Protein AF-0000000066208972 (afdb_homodimer)

Radius of gyration: 28.88 Å; Cα contacts (8 Å, |Δi|>4): 1523; chains: 2; bounding box: 68×95×78 Å

Structure (mmCIF, N/CA/C/O backbone):
data_AF-0000000066208972-model_v1
#
loop_
_entity.id
_entity.type
_entity.pdbx_description
1 polymer 'Schlafen family member 2'
#
loop_
_atom_site.group_PDB
_atom_site.id
_atom_site.type_symbol
_atom_site.label_atom_id
_atom_site.label_alt_id
_atom_site.label_comp_id
_atom_site.label_asym_id
_atom_site.label_entity_id
_atom_site.label_seq_id
_atom_site.pdbx_PDB_ins_code
_atom_site.Cartn_x
_atom_site.Cartn_y
_atom_site.Cartn_z
_atom_site.occupancy
_atom_site.B_iso_or_equiv
_atom_site.auth_seq_id
_atom_site.auth_comp_id
_atom_site.auth_asym_id
_atom_site.auth_atom_id
_atom_site.pdbx_PDB_model_num
ATOM 1 N N . MET A 1 1 ? 29.078 48.062 -12.102 1 26.53 1 MET A N 1
ATOM 2 C CA . MET A 1 1 ? 29.312 47.375 -10.836 1 26.53 1 MET A CA 1
ATOM 3 C C . MET A 1 1 ? 28.453 46.125 -10.727 1 26.53 1 MET A C 1
ATOM 5 O O . MET A 1 1 ? 28.406 45.469 -9.672 1 26.53 1 MET A O 1
ATOM 9 N N . GLY A 1 2 ? 27.453 45.969 -11.656 1 31.78 2 GLY A N 1
ATOM 10 C CA . GLY A 1 2 ? 26.391 44.969 -11.734 1 31.78 2 GLY A CA 1
ATOM 11 C C . GLY A 1 2 ? 26.891 43.594 -12.07 1 31.78 2 GLY A C 1
ATOM 12 O O . GLY A 1 2 ? 26.109 42.625 -12.125 1 31.78 2 GLY A O 1
ATOM 13 N N . THR A 1 3 ? 28.047 43.375 -12.68 1 39.03 3 THR A N 1
ATOM 14 C CA . THR A 1 3 ? 28.516 42.125 -13.266 1 39.03 3 THR A CA 1
ATOM 15 C C . THR A 1 3 ? 29.031 41.188 -12.188 1 39.03 3 THR A C 1
ATOM 17 O O . THR A 1 3 ? 29.297 40 -12.461 1 39.03 3 THR A O 1
ATOM 20 N N . ARG A 1 4 ? 29.5 41.688 -11.078 1 37.22 4 ARG A N 1
ATOM 21 C CA . ARG A 1 4 ? 30.188 40.812 -10.125 1 37.22 4 ARG A CA 1
ATOM 22 C C . ARG A 1 4 ? 29.188 39.938 -9.375 1 37.22 4 ARG A C 1
ATOM 24 O O . ARG A 1 4 ? 29.578 38.906 -8.812 1 37.22 4 ARG A O 1
ATOM 31 N N . LEU A 1 5 ? 27.922 40.438 -9.078 1 36.66 5 LEU A N 1
ATOM 32 C CA . LEU A 1 5 ? 26.984 39.656 -8.266 1 36.66 5 LEU A CA 1
ATOM 33 C C . LEU A 1 5 ? 26.531 38.406 -9.008 1 36.66 5 LEU A C 1
ATOM 35 O O . LEU A 1 5 ? 26.141 37.438 -8.391 1 36.66 5 LEU A O 1
ATOM 39 N N . GLU A 1 6 ? 26.594 38.375 -10.352 1 37.5 6 GLU A N 1
ATOM 40 C CA . GLU A 1 6 ? 26.141 37.188 -11.062 1 37.5 6 GLU A CA 1
ATOM 41 C C . GLU A 1 6 ? 27.141 36.031 -10.898 1 37.5 6 GLU A C 1
ATOM 43 O O . GLU A 1 6 ? 26.75 34.875 -10.953 1 37.5 6 GLU A O 1
ATOM 48 N N . ALA A 1 7 ? 28.375 36.344 -10.742 1 41.72 7 ALA A N 1
ATOM 49 C CA . ALA A 1 7 ? 29.391 35.312 -10.711 1 41.72 7 ALA A CA 1
ATOM 50 C C . ALA A 1 7 ? 29.359 34.531 -9.391 1 41.72 7 ALA A C 1
ATOM 52 O O . ALA A 1 7 ? 29.531 33.312 -9.367 1 41.72 7 ALA A O 1
ATOM 53 N N . THR A 1 8 ? 29.094 35.25 -8.266 1 39.62 8 THR A N 1
ATOM 54 C CA . THR A 1 8 ? 29.125 34.562 -6.977 1 39.62 8 THR A CA 1
ATOM 55 C C . THR A 1 8 ? 27.922 33.625 -6.824 1 39.62 8 THR A C 1
ATOM 57 O O . THR A 1 8 ? 28.016 32.594 -6.176 1 39.62 8 THR A O 1
ATOM 60 N N . GLU A 1 9 ? 26.734 34.031 -7.316 1 35.19 9 GLU A N 1
ATOM 61 C CA . GLU A 1 9 ? 25.578 33.156 -7.227 1 35.19 9 GLU A CA 1
ATOM 62 C C . GLU A 1 9 ? 25.766 31.906 -8.094 1 35.19 9 GLU A C 1
ATOM 64 O O . GLU A 1 9 ? 25.344 30.812 -7.711 1 35.19 9 GLU A O 1
ATOM 69 N N . GLN A 1 10 ? 26.484 32.031 -9.195 1 40.66 10 GLN A N 1
ATOM 70 C CA . GLN A 1 10 ? 26.781 30.859 -10.016 1 40.66 10 GLN A CA 1
ATOM 71 C C . GLN A 1 10 ? 27.781 29.953 -9.312 1 40.66 10 GLN A C 1
ATOM 73 O O . GLN A 1 10 ? 27.672 28.719 -9.406 1 40.66 10 GLN A O 1
ATOM 78 N N . SER A 1 11 ? 28.688 30.578 -8.625 1 41.59 11 SER A N 1
ATOM 79 C CA . SER A 1 11 ? 29.688 29.75 -7.938 1 41.59 11 SER A CA 1
ATOM 80 C C . SER A 1 11 ? 29.062 29.016 -6.754 1 41.59 11 SER A C 1
ATOM 82 O O . SER A 1 11 ? 29.359 27.844 -6.516 1 41.59 11 SER A O 1
ATOM 84 N N . ASN A 1 12 ? 28.141 29.688 -5.938 1 36.84 12 ASN A N 1
ATOM 85 C CA . ASN A 1 12 ? 27.484 29 -4.828 1 36.84 12 ASN A CA 1
ATOM 86 C C . ASN A 1 12 ? 26.516 27.938 -5.328 1 36.84 12 ASN A C 1
ATOM 88 O O . ASN A 1 12 ? 26.297 26.922 -4.66 1 36.84 12 ASN A O 1
ATOM 92 N N . HIS A 1 13 ? 25.828 28.141 -6.43 1 40.25 13 HIS A N 1
ATOM 93 C CA . HIS A 1 13 ? 25 27.094 -7.016 1 40.25 13 HIS A CA 1
ATOM 94 C C . HIS A 1 13 ? 25.859 25.938 -7.539 1 40.25 13 HIS A C 1
ATOM 96 O O . HIS A 1 13 ? 25.438 24.781 -7.508 1 40.25 13 HIS A O 1
ATOM 102 N N . ARG A 1 14 ? 27.062 26.266 -8.016 1 39.69 14 ARG A N 1
ATOM 103 C CA . ARG A 1 14 ? 27.984 25.234 -8.477 1 39.69 14 ARG A CA 1
ATOM 104 C C . ARG A 1 14 ? 28.594 24.484 -7.301 1 39.69 14 ARG A C 1
ATOM 106 O O . ARG A 1 14 ? 28.734 23.266 -7.34 1 39.69 14 ARG A O 1
ATOM 113 N N . THR A 1 15 ? 29.016 25.094 -6.242 1 41.56 15 THR A N 1
ATOM 114 C CA . THR A 1 15 ? 29.594 24.422 -5.078 1 41.56 15 THR A CA 1
ATOM 115 C C . THR A 1 15 ? 28.547 23.578 -4.363 1 41.56 15 THR A C 1
ATOM 117 O O . THR A 1 15 ? 28.812 22.453 -3.945 1 41.56 15 THR A O 1
ATOM 120 N N . GLN A 1 16 ? 27.297 24.047 -4.195 1 37.78 16 GLN A N 1
ATOM 121 C CA . GLN A 1 16 ? 26.234 23.266 -3.596 1 37.78 16 GLN A CA 1
ATOM 122 C C . GLN A 1 16 ? 25.844 22.094 -4.5 1 37.78 16 GLN A C 1
ATOM 124 O O . GLN A 1 16 ? 25.516 21.016 -4.016 1 37.78 16 GLN A O 1
ATOM 129 N N . ARG A 1 17 ? 25.969 22.359 -5.754 1 38.44 17 ARG A N 1
ATOM 130 C CA . ARG A 1 17 ? 25.812 21.266 -6.711 1 38.44 17 ARG A CA 1
ATOM 131 C C . ARG A 1 17 ? 26.922 20.234 -6.562 1 38.44 17 ARG A C 1
ATOM 133 O O . ARG A 1 17 ? 26.672 19.031 -6.609 1 38.44 17 ARG A O 1
ATOM 140 N N . ASN A 1 18 ? 28.156 20.625 -6.543 1 40.75 18 ASN A N 1
ATOM 141 C CA . ASN A 1 18 ? 29.297 19.734 -6.348 1 40.75 18 ASN A CA 1
ATOM 142 C C . ASN A 1 18 ? 29.188 18.984 -5.023 1 40.75 18 ASN A C 1
ATOM 144 O O . ASN A 1 18 ? 29.516 17.797 -4.949 1 40.75 18 ASN A O 1
ATOM 148 N N . ASP A 1 19 ? 28.703 19.594 -3.996 1 40.38 19 ASP A N 1
ATOM 149 C CA . ASP A 1 19 ? 28.562 18.938 -2.699 1 40.38 19 ASP A CA 1
ATOM 150 C C . ASP A 1 19 ? 27.406 17.953 -2.705 1 40.38 19 ASP A C 1
ATOM 152 O O . ASP A 1 19 ? 27.484 16.891 -2.102 1 40.38 19 ASP A O 1
ATOM 156 N N . ILE A 1 20 ? 26.328 18.266 -3.365 1 38.22 20 ILE A N 1
ATOM 157 C CA . ILE A 1 20 ? 25.203 17.344 -3.527 1 38.22 20 ILE A CA 1
ATOM 158 C C . ILE A 1 20 ? 25.609 16.203 -4.445 1 38.22 20 ILE A C 1
ATOM 160 O O . ILE A 1 20 ? 25.281 15.039 -4.176 1 38.22 20 ILE A O 1
ATOM 164 N N . GLN A 1 21 ? 26.359 16.5 -5.523 1 38.16 21 GLN A N 1
ATOM 165 C CA . GLN A 1 21 ? 26.875 15.43 -6.367 1 38.16 21 GLN A CA 1
ATOM 166 C C . GLN A 1 21 ? 27.812 14.516 -5.578 1 38.16 21 GLN A C 1
ATOM 168 O O . GLN A 1 21 ? 27.781 13.297 -5.758 1 38.16 21 GLN A O 1
ATOM 173 N N . LEU A 1 22 ? 28.641 15.055 -4.84 1 40.97 22 LEU A N 1
ATOM 174 C CA . LEU A 1 22 ? 29.547 14.281 -3.994 1 40.97 22 LEU A CA 1
ATOM 175 C C . LEU A 1 22 ? 28.766 13.523 -2.924 1 40.97 22 LEU A C 1
ATOM 177 O O . LEU A 1 22 ? 29.078 12.359 -2.633 1 40.97 22 LEU A O 1
ATOM 181 N N . GLU A 1 23 ? 27.719 14.07 -2.395 1 41.75 23 GLU A N 1
ATOM 182 C CA . GLU A 1 23 ? 26.906 13.398 -1.384 1 41.75 23 GLU A CA 1
ATOM 183 C C . GLU A 1 23 ? 26.047 12.297 -2.004 1 41.75 23 GLU A C 1
ATOM 185 O O . GLU A 1 23 ? 25.859 11.242 -1.401 1 41.75 23 GLU A O 1
ATOM 190 N N . ASN A 1 24 ? 25.562 12.547 -3.145 1 41.66 24 ASN A N 1
ATOM 191 C CA . ASN A 1 24 ? 24.797 11.539 -3.873 1 41.66 24 ASN A CA 1
ATOM 192 C C . ASN A 1 24 ? 25.672 10.359 -4.293 1 41.66 24 ASN A C 1
ATOM 194 O O . ASN A 1 24 ? 25.25 9.211 -4.23 1 41.66 24 ASN A O 1
ATOM 198 N N . ALA A 1 25 ? 26.797 10.703 -4.98 1 42.03 25 ALA A N 1
ATOM 199 C CA . ALA A 1 25 ? 27.781 9.672 -5.262 1 42.03 25 ALA A CA 1
ATOM 200 C C . ALA A 1 25 ? 28.234 8.969 -3.98 1 42.03 25 ALA A C 1
ATOM 202 O O . ALA A 1 25 ? 28.484 7.766 -3.98 1 42.03 25 ALA A O 1
ATOM 203 N N . LYS A 1 26 ? 28.312 9.625 -2.955 1 44.72 26 LYS A N 1
ATOM 204 C CA . LYS A 1 26 ? 28.641 9.094 -1.636 1 44.72 26 LYS A CA 1
ATOM 205 C C . LYS A 1 26 ? 27.531 8.195 -1.109 1 44.72 26 LYS A C 1
ATOM 207 O O . LYS A 1 26 ? 27.781 7.219 -0.408 1 44.72 26 LYS A O 1
ATOM 212 N N . ALA A 1 27 ? 26.375 8.469 -1.495 1 48.72 27 ALA A N 1
ATOM 213 C CA . ALA A 1 27 ? 25.266 7.641 -1.012 1 48.72 27 ALA A CA 1
ATOM 214 C C . ALA A 1 27 ? 25.297 6.262 -1.661 1 48.72 27 ALA A C 1
ATOM 216 O O . ALA A 1 27 ? 25.109 5.246 -0.986 1 48.72 27 ALA A O 1
ATOM 217 N N . ALA A 1 28 ? 25.438 6.188 -3.043 1 48.78 28 ALA A N 1
ATOM 218 C CA . ALA A 1 28 ? 25.562 4.875 -3.676 1 48.78 28 ALA A CA 1
ATOM 219 C C . ALA A 1 28 ? 26.859 4.188 -3.26 1 48.78 28 ALA A C 1
ATOM 221 O O . ALA A 1 28 ? 26.891 2.969 -3.076 1 48.78 28 ALA A O 1
ATOM 222 N N . GLY A 1 29 ? 27.938 4.938 -3.35 1 50.09 29 GLY A N 1
ATOM 223 C CA . GLY A 1 29 ? 29.203 4.391 -2.898 1 50.09 29 GLY A CA 1
ATOM 224 C C . GLY A 1 29 ? 29.156 3.854 -1.481 1 50.09 29 GLY A C 1
ATOM 225 O O . GLY A 1 29 ? 29.75 2.816 -1.185 1 50.09 29 GLY A O 1
ATOM 226 N N . LYS A 1 30 ? 28.328 4.539 -0.74 1 57.75 30 LYS A N 1
ATOM 227 C CA . LYS A 1 30 ? 28.188 4.102 0.646 1 57.75 30 LYS A CA 1
ATOM 228 C C . LYS A 1 30 ? 27.297 2.867 0.742 1 57.75 30 LYS A C 1
ATOM 230 O O . LYS A 1 30 ? 27.359 2.123 1.723 1 57.75 30 LYS A O 1
ATOM 235 N N . MET A 1 31 ? 26.641 2.668 -0.393 1 67.62 31 MET A N 1
ATOM 236 C CA . MET A 1 31 ? 25.703 1.553 -0.273 1 67.62 31 MET A CA 1
ATOM 237 C C . MET A 1 31 ? 26.344 0.256 -0.763 1 67.62 31 MET A C 1
ATOM 239 O O . MET A 1 31 ? 25.703 -0.795 -0.762 1 67.62 31 MET A O 1
ATOM 243 N N . GLY A 1 32 ? 27.609 0.337 -1.175 1 78.56 32 GLY A N 1
ATOM 244 C CA . GLY A 1 32 ? 28.328 -0.878 -1.54 1 78.56 32 GLY A CA 1
ATOM 245 C C . GLY A 1 32 ? 27.922 -1.415 -2.902 1 78.56 32 GLY A C 1
ATOM 246 O O . GLY A 1 32 ? 28 -2.621 -3.146 1 78.56 32 GLY A O 1
ATOM 247 N N . ILE A 1 33 ? 27.359 -0.53 -3.777 1 90.62 33 ILE A N 1
ATOM 248 C CA . ILE A 1 33 ? 26.984 -0.952 -5.121 1 90.62 33 ILE A CA 1
ATOM 249 C C . ILE A 1 33 ? 28.047 -0.485 -6.121 1 90.62 33 ILE A C 1
ATOM 251 O O . ILE A 1 33 ? 28.391 0.698 -6.16 1 90.62 33 ILE A O 1
ATOM 255 N N . SER A 1 34 ? 28.625 -1.38 -6.875 1 92.56 34 SER A N 1
ATOM 256 C CA . SER A 1 34 ? 29.609 -1.02 -7.887 1 92.56 34 SER A CA 1
ATOM 257 C C . SER A 1 34 ? 29.094 -1.313 -9.289 1 92.56 34 SER A C 1
ATOM 259 O O . SER A 1 34 ? 28.328 -2.264 -9.492 1 92.56 34 SER A O 1
ATOM 261 N N . VAL A 1 35 ? 29.5 -0.512 -10.227 1 93.19 35 VAL A N 1
ATOM 262 C CA . VAL A 1 35 ? 29.078 -0.638 -11.617 1 93.19 35 VAL A CA 1
ATOM 263 C C . VAL A 1 35 ? 30.125 -1.432 -12.406 1 93.19 35 VAL A C 1
ATOM 265 O O . VAL A 1 35 ? 31.328 -1.208 -12.25 1 93.19 35 VAL A O 1
ATOM 268 N N . ASP A 1 36 ? 29.734 -2.369 -13.094 1 91.56 36 ASP A N 1
ATOM 269 C CA . ASP A 1 36 ? 30.578 -3.186 -13.961 1 91.56 36 ASP A CA 1
ATOM 270 C C . ASP A 1 36 ? 30.172 -3.043 -15.422 1 91.56 36 ASP A C 1
ATOM 272 O O . ASP A 1 36 ? 29.203 -3.66 -15.859 1 91.56 36 ASP A O 1
ATOM 276 N N . LEU A 1 37 ? 30.969 -2.375 -16.203 1 86.06 37 LEU A N 1
ATOM 277 C CA . LEU A 1 37 ? 30.656 -2.115 -17.609 1 86.06 37 LEU A CA 1
ATOM 278 C C . LEU A 1 37 ? 31.25 -3.197 -18.5 1 86.06 37 LEU A C 1
ATOM 280 O O . LEU A 1 37 ? 30.984 -3.227 -19.703 1 86.06 37 LEU A O 1
ATOM 284 N N . GLU A 1 38 ? 31.953 -4.113 -17.984 1 84.44 38 GLU A N 1
ATOM 285 C CA . GLU A 1 38 ? 32.562 -5.195 -18.75 1 84.44 38 GLU A CA 1
ATOM 286 C C . GLU A 1 38 ? 32.031 -6.555 -18.297 1 84.44 38 GLU A C 1
ATOM 288 O O . GLU A 1 38 ? 32.688 -7.582 -18.516 1 84.44 38 GLU A O 1
ATOM 293 N N . ALA A 1 39 ? 30.953 -6.402 -17.703 1 86 39 ALA A N 1
ATOM 294 C CA . ALA A 1 39 ? 30.359 -7.645 -17.219 1 86 39 ALA A CA 1
ATOM 295 C C . ALA A 1 39 ? 30.031 -8.586 -18.375 1 86 39 ALA A C 1
ATOM 297 O O . ALA A 1 39 ? 29.578 -8.141 -19.438 1 86 39 ALA A O 1
ATOM 298 N N . LYS A 1 40 ? 30.188 -9.844 -18.188 1 86.62 40 LYS A N 1
ATOM 299 C CA . LYS A 1 40 ? 29.906 -10.859 -19.203 1 86.62 40 LYS A CA 1
ATOM 300 C C . LYS A 1 40 ? 28.406 -11.203 -19.219 1 86.62 40 LYS A C 1
ATOM 302 O O . LYS A 1 40 ? 27.891 -11.703 -20.219 1 86.62 40 LYS A O 1
ATOM 307 N N . TYR A 1 41 ? 27.828 -10.93 -18.172 1 86.19 41 TYR A N 1
ATOM 308 C CA . TYR A 1 41 ? 26.453 -11.383 -18.016 1 86.19 41 TYR A CA 1
ATOM 309 C C . TYR A 1 41 ? 25.469 -10.289 -18.438 1 86.19 41 TYR A C 1
ATOM 311 O O . TYR A 1 41 ? 24.266 -10.531 -18.5 1 86.19 41 TYR A O 1
ATOM 319 N N . ALA A 1 42 ? 25.922 -9.047 -18.641 1 90.88 42 ALA A N 1
ATOM 320 C CA . ALA A 1 42 ? 25.047 -7.965 -19.078 1 90.88 42 ALA A CA 1
ATOM 321 C C . ALA A 1 42 ? 25.844 -6.781 -19.609 1 90.88 42 ALA A C 1
ATOM 323 O O . ALA A 1 42 ? 27.031 -6.625 -19.281 1 90.88 42 ALA A O 1
ATOM 324 N N . LYS A 1 43 ? 25.141 -5.988 -20.484 1 90.81 43 LYS A N 1
ATOM 325 C CA . LYS A 1 43 ? 25.781 -4.773 -20.969 1 90.81 43 LYS A CA 1
ATOM 326 C C . LYS A 1 43 ? 26.078 -3.809 -19.828 1 90.81 43 LYS A C 1
ATOM 328 O O . LYS A 1 43 ? 27.141 -3.18 -19.797 1 90.81 43 LYS A O 1
ATOM 333 N N . LEU A 1 44 ? 25.172 -3.717 -18.922 1 95.31 44 LEU A N 1
ATOM 334 C CA . LEU A 1 44 ? 25.312 -2.936 -17.703 1 95.31 44 LEU A CA 1
ATOM 335 C C . LEU A 1 44 ? 25.125 -3.812 -16.469 1 95.31 44 LEU A C 1
ATOM 337 O O . LEU A 1 44 ? 24.016 -4.293 -16.219 1 95.31 44 LEU A O 1
ATOM 341 N N . GLY A 1 45 ? 26.234 -3.963 -15.758 1 96.12 45 GLY A N 1
ATOM 342 C CA . GLY A 1 45 ? 26.188 -4.801 -14.57 1 96.12 45 GLY A CA 1
ATOM 343 C C . GLY A 1 45 ? 26.359 -4.023 -13.281 1 96.12 45 GLY A C 1
ATOM 344 O O . GLY A 1 45 ? 27.156 -3.082 -13.227 1 96.12 45 GLY A O 1
ATOM 345 N N . LEU A 1 46 ? 25.594 -4.395 -12.312 1 96.88 46 LEU A N 1
ATOM 346 C CA . LEU A 1 46 ? 25.797 -3.877 -10.961 1 96.88 46 LEU A CA 1
ATOM 347 C C . LEU A 1 46 ? 26.172 -5 -10 1 96.88 46 LEU A C 1
ATOM 349 O O . LEU A 1 46 ? 25.594 -6.082 -10.039 1 96.88 46 LEU A O 1
ATOM 353 N N . ASN A 1 47 ? 27.125 -4.742 -9.211 1 95.31 47 ASN A N 1
ATOM 354 C CA . ASN A 1 47 ? 27.562 -5.703 -8.211 1 95.31 47 ASN A CA 1
ATOM 355 C C . ASN A 1 47 ? 27.188 -5.254 -6.801 1 95.31 47 ASN A C 1
ATOM 357 O O . ASN A 1 47 ? 27.484 -4.129 -6.402 1 95.31 47 ASN A O 1
ATOM 361 N N . LEU A 1 48 ? 26.5 -6.148 -6.219 1 94.31 48 LEU A N 1
ATOM 362 C CA . LEU A 1 48 ? 26.172 -5.918 -4.812 1 94.31 48 LEU A CA 1
ATOM 363 C C . LEU A 1 48 ? 27.016 -6.816 -3.908 1 94.31 48 LEU A C 1
ATOM 365 O O . LEU A 1 48 ? 27.562 -7.82 -4.363 1 94.31 48 LEU A O 1
ATOM 369 N N . GLY A 1 49 ? 27.328 -6.473 -2.742 1 90.12 49 GLY A N 1
ATOM 370 C CA . GLY A 1 49 ? 28.016 -7.324 -1.791 1 90.12 49 GLY A CA 1
ATOM 371 C C . GLY A 1 49 ? 27.234 -8.57 -1.421 1 90.12 49 GLY A C 1
ATOM 372 O O . GLY A 1 49 ? 26.281 -8.938 -2.109 1 90.12 49 GLY A O 1
ATOM 373 N N . ALA A 1 50 ? 27.688 -9.242 -0.441 1 94.62 50 ALA A N 1
ATOM 374 C CA . ALA A 1 50 ? 27.047 -10.484 0.001 1 94.62 50 ALA A CA 1
ATOM 375 C C . ALA A 1 50 ? 25.719 -10.203 0.688 1 94.62 50 ALA A C 1
ATOM 377 O O . ALA A 1 50 ? 25.609 -9.297 1.521 1 94.62 50 ALA A O 1
ATOM 378 N N . ILE A 1 51 ? 24.719 -10.93 0.302 1 96.12 51 ILE A N 1
ATOM 379 C CA . ILE A 1 51 ? 23.375 -10.781 0.853 1 96.12 51 ILE A CA 1
ATOM 380 C C . ILE A 1 51 ? 22.828 -12.148 1.267 1 96.12 51 ILE A C 1
ATOM 382 O O . ILE A 1 51 ? 23.109 -13.156 0.616 1 96.12 51 ILE A O 1
ATOM 386 N N . THR A 1 52 ? 22.125 -12.156 2.324 1 97.25 52 THR A N 1
ATOM 387 C CA . THR A 1 52 ? 21.422 -13.367 2.758 1 97.25 52 THR A CA 1
ATOM 388 C C . THR A 1 52 ? 20.109 -13.523 2.006 1 97.25 52 THR A C 1
ATOM 390 O O . THR A 1 52 ? 19.328 -12.57 1.885 1 97.25 52 THR A O 1
ATOM 393 N N . PHE A 1 53 ? 19.875 -14.742 1.497 1 96.62 53 PHE A N 1
ATOM 394 C CA . PHE A 1 53 ? 18.656 -15.031 0.761 1 96.62 53 PHE A CA 1
ATOM 395 C C . PHE A 1 53 ? 17.859 -16.156 1.432 1 96.62 53 PHE A C 1
ATOM 397 O O . PHE A 1 53 ? 18.391 -16.844 2.318 1 96.62 53 PHE A O 1
ATOM 404 N N . GLY A 1 54 ? 16.625 -16.25 0.966 1 95.06 54 GLY A N 1
ATOM 405 C CA . GLY A 1 54 ? 15.781 -17.312 1.484 1 95.06 54 GLY A CA 1
ATOM 406 C C . GLY A 1 54 ? 14.938 -16.875 2.67 1 95.06 54 GLY A C 1
ATOM 407 O O . GLY A 1 54 ? 15.438 -16.219 3.582 1 95.06 54 GLY A O 1
ATOM 408 N N . GLU A 1 55 ? 13.719 -17.281 2.699 1 93 55 GLU A N 1
ATOM 409 C CA . GLU A 1 55 ? 12.766 -16.859 3.723 1 93 55 GLU A CA 1
ATOM 410 C C . GLU A 1 55 ? 13.219 -17.312 5.113 1 93 55 GLU A C 1
ATOM 412 O O . GLU A 1 55 ? 13.219 -16.516 6.055 1 93 55 GLU A O 1
ATOM 417 N N . LYS A 1 56 ? 13.633 -18.516 5.227 1 92.06 56 LYS A N 1
ATOM 418 C CA . LYS A 1 56 ? 14.016 -19.078 6.52 1 92.06 56 LYS A CA 1
ATOM 419 C C . LYS A 1 56 ? 15.234 -18.359 7.094 1 92.06 56 LYS A C 1
ATOM 421 O O . LYS A 1 56 ? 15.242 -17.984 8.266 1 92.06 56 LYS A O 1
ATOM 426 N N . ASP A 1 57 ? 16.219 -18.203 6.297 1 94.88 57 ASP A N 1
ATOM 427 C CA . ASP A 1 57 ? 17.469 -17.594 6.77 1 94.88 57 ASP A CA 1
ATOM 428 C C . ASP A 1 57 ? 17.281 -16.109 7.027 1 94.88 57 ASP A C 1
ATOM 430 O O . ASP A 1 57 ? 17.844 -15.57 7.98 1 94.88 57 ASP A O 1
ATOM 434 N N . ARG A 1 58 ? 16.547 -15.469 6.199 1 95.5 58 ARG A N 1
ATOM 435 C CA . ARG A 1 58 ? 16.328 -14.039 6.395 1 95.5 58 ARG A CA 1
ATOM 436 C C . ARG A 1 58 ? 15.547 -13.766 7.672 1 95.5 58 ARG A C 1
ATOM 438 O O . ARG A 1 58 ? 15.797 -12.781 8.367 1 95.5 58 ARG A O 1
ATOM 445 N N . LYS A 1 59 ? 14.617 -14.586 7.996 1 92.75 59 LYS A N 1
ATOM 446 C CA . LYS A 1 59 ? 13.828 -14.438 9.219 1 92.75 59 LYS A CA 1
ATOM 447 C C . LYS A 1 59 ? 14.703 -14.625 10.461 1 92.75 59 LYS A C 1
ATOM 449 O O . LYS A 1 59 ? 14.406 -14.086 11.523 1 92.75 59 LYS A O 1
ATOM 454 N N . LYS A 1 60 ? 15.734 -15.352 10.297 1 93.25 60 LYS A N 1
ATOM 455 C CA . LYS A 1 60 ? 16.594 -15.68 11.422 1 93.25 60 LYS A CA 1
ATOM 456 C C . LYS A 1 60 ? 17.672 -14.609 11.617 1 93.25 60 LYS A C 1
ATOM 458 O O . LYS A 1 60 ? 18.422 -14.648 12.602 1 93.25 60 LYS A O 1
ATOM 463 N N . MET A 1 61 ? 17.703 -13.734 10.703 1 94.38 61 MET A N 1
ATOM 464 C CA . MET A 1 61 ? 18.719 -12.688 10.836 1 94.38 61 MET A CA 1
ATOM 465 C C . MET A 1 61 ? 18.5 -11.883 12.109 1 94.38 61 MET A C 1
ATOM 467 O O . MET A 1 61 ? 17.438 -11.289 12.305 1 94.38 61 MET A O 1
ATOM 471 N N . LYS A 1 62 ? 19.406 -11.789 12.953 1 91.69 62 LYS A N 1
ATOM 472 C CA . LYS A 1 62 ? 19.328 -11.062 14.219 1 91.69 62 LYS A CA 1
ATOM 473 C C . LYS A 1 62 ? 19.516 -9.562 14.008 1 91.69 62 LYS A C 1
ATOM 475 O O . LYS A 1 62 ? 18.891 -8.758 14.703 1 91.69 62 LYS A O 1
ATOM 480 N N . ASN A 1 63 ? 20.406 -9.305 13.039 1 92.88 63 ASN A N 1
ATOM 481 C CA . ASN A 1 63 ? 20.641 -7.906 12.711 1 92.88 63 ASN A CA 1
ATOM 482 C C . ASN A 1 63 ? 19.578 -7.363 11.758 1 92.88 63 ASN A C 1
ATOM 484 O O . ASN A 1 63 ? 19.734 -7.453 10.539 1 92.88 63 ASN A O 1
ATOM 488 N N . SER A 1 64 ? 18.562 -6.777 12.281 1 92.12 64 SER A N 1
ATOM 489 C CA . SER A 1 64 ? 17.453 -6.258 11.492 1 92.12 64 SER A CA 1
ATOM 490 C C . SER A 1 64 ? 17.891 -5.105 10.602 1 92.12 64 SER A C 1
ATOM 492 O O . SER A 1 64 ? 17.359 -4.914 9.508 1 92.12 64 SER A O 1
ATOM 494 N N . HIS A 1 65 ? 18.844 -4.336 11.062 1 92.38 65 HIS A N 1
ATOM 495 C CA . HIS A 1 65 ? 19.359 -3.227 10.266 1 92.38 65 HIS A CA 1
ATOM 496 C C . HIS A 1 65 ? 20.016 -3.727 8.992 1 92.38 65 HIS A C 1
ATOM 498 O O . HIS A 1 65 ? 19.781 -3.186 7.91 1 92.38 65 HIS A O 1
ATOM 504 N N . LEU A 1 66 ? 20.812 -4.723 9.18 1 93.38 66 LEU A N 1
ATOM 505 C CA . LEU A 1 66 ? 21.469 -5.305 8.016 1 93.38 66 LEU A CA 1
ATOM 506 C C . LEU A 1 66 ? 20.438 -5.871 7.035 1 93.38 66 LEU A C 1
ATOM 508 O O . LEU A 1 66 ? 20.578 -5.703 5.824 1 93.38 66 LEU A O 1
ATOM 512 N N . ARG A 1 67 ? 19.438 -6.527 7.496 1 95.44 67 ARG A N 1
ATOM 513 C CA . ARG A 1 67 ? 18.359 -7.082 6.672 1 95.44 67 ARG A CA 1
ATOM 514 C C . ARG A 1 67 ? 17.688 -5.996 5.852 1 95.44 67 ARG A C 1
ATOM 516 O O . ARG A 1 67 ? 17.453 -6.16 4.652 1 95.44 67 ARG A O 1
ATOM 523 N N . LYS A 1 68 ? 17.406 -4.906 6.508 1 94.38 68 LYS A N 1
ATOM 524 C CA . LYS A 1 68 ? 16.75 -3.789 5.84 1 94.38 68 LYS A CA 1
ATOM 525 C C . LYS A 1 68 ? 17.672 -3.148 4.805 1 94.38 68 LYS A C 1
ATOM 527 O O . LYS A 1 68 ? 17.219 -2.748 3.729 1 94.38 68 LYS A O 1
ATOM 532 N N . GLN A 1 69 ? 18.891 -3.072 5.188 1 93.75 69 GLN A N 1
ATOM 533 C CA . GLN A 1 69 ? 19.859 -2.479 4.277 1 93.75 69 GLN A CA 1
ATOM 534 C C . GLN A 1 69 ? 20.016 -3.32 3.014 1 93.75 69 GLN A C 1
ATOM 536 O O . GLN A 1 69 ? 20.078 -2.781 1.906 1 93.75 69 GLN A O 1
ATOM 541 N N . GLU A 1 70 ? 20.172 -4.598 3.188 1 94.44 70 GLU A N 1
ATOM 542 C CA . GLU A 1 70 ? 20.266 -5.5 2.043 1 94.44 70 GLU A CA 1
ATOM 543 C C . GLU A 1 70 ? 19.047 -5.348 1.129 1 94.44 70 GLU A C 1
ATOM 545 O O . GLU A 1 70 ? 19.188 -5.301 -0.095 1 94.44 70 GLU A O 1
ATOM 550 N N . ASN A 1 71 ? 17.906 -5.355 1.713 1 95.31 71 ASN A N 1
ATOM 551 C CA . ASN A 1 71 ? 16.656 -5.172 0.989 1 95.31 71 ASN A CA 1
ATOM 552 C C . ASN A 1 71 ? 16.656 -3.863 0.203 1 95.31 71 ASN A C 1
ATOM 554 O O . ASN A 1 71 ? 16.344 -3.852 -0.989 1 95.31 71 ASN A O 1
ATOM 558 N N . ALA A 1 72 ? 17.062 -2.811 0.833 1 94.25 72 ALA A N 1
ATOM 559 C CA . ALA A 1 72 ? 17.094 -1.495 0.198 1 94.25 72 ALA A CA 1
ATOM 560 C C . ALA A 1 72 ? 18.078 -1.467 -0.958 1 94.25 72 ALA A C 1
ATOM 562 O O . ALA A 1 72 ? 17.828 -0.846 -1.992 1 94.25 72 ALA A O 1
ATOM 563 N N . ASN A 1 73 ? 19.188 -2.119 -0.768 1 94.94 73 ASN A N 1
ATOM 564 C CA . ASN A 1 73 ? 20.219 -2.139 -1.796 1 94.94 73 ASN A CA 1
ATOM 565 C C . ASN A 1 73 ? 19.734 -2.811 -3.074 1 94.94 73 ASN A C 1
ATOM 567 O O . ASN A 1 73 ? 20.031 -2.346 -4.176 1 94.94 73 ASN A O 1
ATOM 571 N N . ILE A 1 74 ? 19.031 -3.867 -2.902 1 95.75 74 ILE A N 1
ATOM 572 C CA . ILE A 1 74 ? 18.5 -4.57 -4.066 1 95.75 74 ILE A CA 1
ATOM 573 C C . ILE A 1 74 ? 17.5 -3.678 -4.801 1 95.75 74 ILE A C 1
ATOM 575 O O . ILE A 1 74 ? 17.562 -3.531 -6.023 1 95.75 74 ILE A O 1
ATOM 579 N N . SER A 1 75 ? 16.594 -3.084 -4.055 1 95.5 75 SER A N 1
ATOM 580 C CA . SER A 1 75 ? 15.578 -2.213 -4.648 1 95.5 75 SER A CA 1
ATOM 581 C C . SER A 1 75 ? 16.219 -1.037 -5.375 1 95.5 75 SER A C 1
ATOM 583 O O . SER A 1 75 ? 15.797 -0.674 -6.477 1 95.5 75 SER A O 1
ATOM 585 N N . LEU A 1 76 ? 17.203 -0.523 -4.742 1 96.19 76 LEU A N 1
ATOM 586 C CA . LEU A 1 76 ? 17.922 0.607 -5.32 1 96.19 76 LEU A CA 1
ATOM 587 C C . LEU A 1 76 ? 18.594 0.21 -6.629 1 96.19 76 LEU A C 1
ATOM 589 O O . LEU A 1 76 ? 18.5 0.929 -7.625 1 96.19 76 LEU A O 1
ATOM 593 N N . ALA A 1 77 ? 19.266 -0.886 -6.625 1 96.56 77 ALA A N 1
ATOM 594 C CA . ALA A 1 77 ? 19.953 -1.367 -7.816 1 96.56 77 ALA A CA 1
ATOM 595 C C . ALA A 1 77 ? 18.984 -1.637 -8.953 1 96.56 77 ALA A C 1
ATOM 597 O O . ALA A 1 77 ? 19.25 -1.299 -10.109 1 96.56 77 ALA A O 1
ATOM 598 N N . VAL A 1 78 ? 17.859 -2.258 -8.633 1 96.25 78 VAL A N 1
ATOM 599 C CA . VAL A 1 78 ? 16.844 -2.525 -9.633 1 96.25 78 VAL A CA 1
ATOM 600 C C . VAL A 1 78 ? 16.344 -1.209 -10.227 1 96.25 78 VAL A C 1
ATOM 602 O O . VAL A 1 78 ? 16.25 -1.067 -11.445 1 96.25 78 VAL A O 1
ATOM 605 N N . CYS A 1 79 ? 16.062 -0.267 -9.367 1 96.12 79 CYS A N 1
ATOM 606 C CA . CYS A 1 79 ? 15.602 1.041 -9.812 1 96.12 79 CYS A CA 1
ATOM 607 C C . CYS A 1 79 ? 16.625 1.692 -10.742 1 96.12 79 CYS A C 1
ATOM 609 O O . CYS A 1 79 ? 16.25 2.242 -11.781 1 96.12 79 CYS A O 1
ATOM 611 N N . ALA A 1 80 ? 17.859 1.624 -10.352 1 96.81 80 ALA A N 1
ATOM 612 C CA . ALA A 1 80 ? 18.922 2.227 -11.148 1 96.81 80 ALA A CA 1
ATOM 613 C C . ALA A 1 80 ? 18.969 1.616 -12.547 1 96.81 80 ALA A C 1
ATOM 615 O O . ALA A 1 80 ? 19.094 2.336 -13.539 1 96.81 80 ALA A O 1
ATOM 616 N N . LEU A 1 81 ? 18.875 0.307 -12.641 1 96.69 81 LEU A N 1
ATOM 617 C CA . LEU A 1 81 ? 18.938 -0.369 -13.93 1 96.69 81 LEU A CA 1
ATOM 618 C C . LEU A 1 81 ? 17.672 -0.092 -14.75 1 96.69 81 LEU A C 1
ATOM 620 O O . LEU A 1 81 ? 17.75 0.117 -15.961 1 96.69 81 LEU A O 1
ATOM 624 N N . LEU A 1 82 ? 16.547 -0.119 -14.078 1 95.56 82 LEU A N 1
ATOM 625 C CA . LEU A 1 82 ? 15.305 0.217 -14.773 1 95.56 82 LEU A CA 1
ATOM 626 C C . LEU A 1 82 ? 15.43 1.56 -15.492 1 95.56 82 LEU A C 1
ATOM 628 O O . LEU A 1 82 ? 15.023 1.692 -16.641 1 95.56 82 LEU A O 1
ATOM 632 N N . ASN A 1 83 ? 16.047 2.502 -14.797 1 96.06 83 ASN A N 1
ATOM 633 C CA . ASN A 1 83 ? 16.125 3.871 -15.289 1 96.06 83 ASN A CA 1
ATOM 634 C C . ASN A 1 83 ? 17.344 4.062 -16.203 1 96.06 83 ASN A C 1
ATOM 636 O O . ASN A 1 83 ? 17.625 5.184 -16.625 1 96.06 83 ASN A O 1
ATOM 640 N N . SER A 1 84 ? 18.109 3.049 -16.469 1 96.62 84 SER A N 1
ATOM 641 C CA . SER A 1 84 ? 19.344 3.197 -17.219 1 96.62 84 SER A CA 1
ATOM 642 C C . SER A 1 84 ? 19.422 2.197 -18.375 1 96.62 84 SER A C 1
ATOM 644 O O . SER A 1 84 ? 20.5 1.779 -18.781 1 96.62 84 SER A O 1
ATOM 646 N N . GLY A 1 85 ? 18.266 1.724 -18.828 1 94.5 85 GLY A N 1
ATOM 647 C CA . GLY A 1 85 ? 18.219 0.893 -20.016 1 94.5 85 GLY A CA 1
ATOM 648 C C . GLY A 1 85 ? 18.25 -0.593 -19.703 1 94.5 85 GLY A C 1
ATOM 649 O O . GLY A 1 85 ? 18.328 -1.418 -20.625 1 94.5 85 GLY A O 1
ATOM 650 N N . GLY A 1 86 ? 18.203 -0.951 -18.516 1 95.94 86 GLY A N 1
ATOM 651 C CA . GLY A 1 86 ? 18.219 -2.354 -18.141 1 95.94 86 GLY A CA 1
ATOM 652 C C . GLY A 1 86 ? 19.609 -2.877 -17.844 1 95.94 86 GLY A C 1
ATOM 653 O O . GLY A 1 86 ? 20.578 -2.113 -17.859 1 95.94 86 GLY A O 1
ATOM 654 N N . GLY A 1 87 ? 19.719 -4.148 -17.516 1 96.5 87 GLY A N 1
ATOM 655 C CA . GLY A 1 87 ? 20.969 -4.793 -17.156 1 96.5 87 GLY A CA 1
ATOM 656 C C . GLY A 1 87 ? 20.812 -5.938 -16.172 1 96.5 87 GLY A C 1
ATOM 657 O O . GLY A 1 87 ? 19.797 -6.648 -16.219 1 96.5 87 GLY A O 1
ATOM 658 N N . ALA A 1 88 ? 21.906 -6.156 -15.406 1 96.81 88 ALA A N 1
ATOM 659 C CA . ALA A 1 88 ? 21.828 -7.258 -14.453 1 96.81 88 ALA A CA 1
ATOM 660 C C . ALA A 1 88 ? 22.562 -6.91 -13.156 1 96.81 88 ALA A C 1
ATOM 662 O O . ALA A 1 88 ? 23.531 -6.145 -13.172 1 96.81 88 ALA A O 1
ATOM 663 N N . ILE A 1 89 ? 22.062 -7.453 -12.141 1 97.06 89 ILE A N 1
ATOM 664 C CA . ILE A 1 89 ? 22.656 -7.309 -10.82 1 97.06 89 ILE A CA 1
ATOM 665 C C . ILE A 1 89 ? 23.281 -8.633 -10.391 1 97.06 89 ILE A C 1
ATOM 667 O O . ILE A 1 89 ? 22.656 -9.688 -10.484 1 97.06 89 ILE A O 1
ATOM 671 N N . LYS A 1 90 ? 24.469 -8.562 -10.039 1 96.06 90 LYS A N 1
ATOM 672 C CA . LYS A 1 90 ? 25.172 -9.719 -9.484 1 96.06 90 LYS A CA 1
ATOM 673 C C . LYS A 1 90 ? 25.297 -9.609 -7.969 1 96.06 90 LYS A C 1
ATOM 675 O O . LYS A 1 90 ? 25.828 -8.625 -7.457 1 96.06 90 LYS A O 1
ATOM 680 N N . VAL A 1 91 ? 24.844 -10.602 -7.238 1 96.31 91 VAL A N 1
ATOM 681 C CA . VAL A 1 91 ? 24.844 -10.57 -5.781 1 96.31 91 VAL A CA 1
ATOM 682 C C . VAL A 1 91 ? 25.469 -11.852 -5.238 1 96.31 91 VAL A C 1
ATOM 684 O O . VAL A 1 91 ? 25.047 -12.953 -5.582 1 96.31 91 VAL A O 1
ATOM 687 N N . LYS A 1 92 ? 26.406 -11.703 -4.418 1 95.44 92 LYS A N 1
ATOM 688 C CA . LYS A 1 92 ? 27 -12.859 -3.77 1 95.44 92 LYS A CA 1
ATOM 689 C C . LYS A 1 92 ? 26.078 -13.422 -2.691 1 95.44 92 LYS A C 1
ATOM 691 O O . LYS A 1 92 ? 25.484 -12.672 -1.918 1 95.44 92 LYS A O 1
ATOM 696 N N . ILE A 1 93 ? 25.938 -14.711 -2.689 1 96.69 93 ILE A N 1
ATOM 697 C CA . ILE A 1 93 ? 25.109 -15.375 -1.683 1 96.69 93 ILE A CA 1
ATOM 698 C C . ILE A 1 93 ? 25.906 -15.531 -0.387 1 96.69 93 ILE A C 1
ATOM 700 O O . ILE A 1 93 ? 26.969 -16.156 -0.375 1 96.69 93 ILE A O 1
ATOM 704 N N . GLU A 1 94 ? 25.359 -15.039 0.673 1 96.06 94 GLU A N 1
ATOM 705 C CA . GLU A 1 94 ? 26.062 -15.031 1.952 1 96.06 94 GLU A CA 1
ATOM 706 C C . GLU A 1 94 ? 25.891 -16.359 2.688 1 96.06 94 GLU A C 1
ATOM 708 O O . GLU A 1 94 ? 26.844 -16.891 3.252 1 96.06 94 GLU A O 1
ATOM 713 N N . ASN A 1 95 ? 24.688 -16.859 2.781 1 93.69 95 ASN A N 1
ATOM 714 C CA . ASN A 1 95 ? 24.406 -18.047 3.588 1 93.69 95 ASN A CA 1
ATOM 715 C C . ASN A 1 95 ? 24.703 -19.328 2.826 1 93.69 95 ASN A C 1
ATOM 717 O O . ASN A 1 95 ? 24.656 -19.359 1.595 1 93.69 95 ASN A O 1
ATOM 721 N N . GLU A 1 96 ? 24.969 -20.344 3.637 1 92.38 96 GLU A N 1
ATOM 722 C CA . GLU A 1 96 ? 25.359 -21.625 3.074 1 92.38 96 GLU A CA 1
ATOM 723 C C . GLU A 1 96 ? 24.125 -22.484 2.74 1 92.38 96 GLU A C 1
ATOM 725 O O . GLU A 1 96 ? 23.047 -22.234 3.26 1 92.38 96 GLU A O 1
ATOM 730 N N . ASN A 1 97 ? 24.359 -23.453 1.825 1 91.44 97 ASN A N 1
ATOM 731 C CA . ASN A 1 97 ? 23.344 -24.438 1.457 1 91.44 97 ASN A CA 1
ATOM 732 C C . ASN A 1 97 ? 22.078 -23.766 0.954 1 91.44 97 ASN A C 1
ATOM 734 O O . ASN A 1 97 ? 20.969 -24.156 1.337 1 91.44 97 ASN A O 1
ATOM 738 N N . TYR A 1 98 ? 22.297 -22.734 0.23 1 93.56 98 TYR A N 1
ATOM 739 C CA . TYR A 1 98 ? 21.188 -21.984 -0.353 1 93.56 98 TYR A CA 1
ATOM 740 C C . TYR A 1 98 ? 20.891 -22.484 -1.766 1 93.56 98 TYR A C 1
ATOM 742 O O . TYR A 1 98 ? 21.797 -22.844 -2.51 1 93.56 98 TYR A O 1
ATOM 750 N N . SER A 1 99 ? 19.578 -22.5 -2.068 1 91.38 99 SER A N 1
ATOM 751 C CA . SER A 1 99 ? 19.094 -22.766 -3.422 1 91.38 99 SER A CA 1
ATOM 752 C C . SER A 1 99 ? 17.922 -21.859 -3.768 1 91.38 99 SER A C 1
ATOM 754 O O . SER A 1 99 ? 16.938 -21.797 -3.014 1 91.38 99 SER A O 1
ATOM 756 N N . LEU A 1 100 ? 18.031 -21.219 -4.91 1 91.88 100 LEU A N 1
ATOM 757 C CA . LEU A 1 100 ? 16.969 -20.312 -5.328 1 91.88 100 LEU A CA 1
ATOM 758 C C . LEU A 1 100 ? 15.648 -21.062 -5.48 1 91.88 100 LEU A C 1
ATOM 760 O O . LEU A 1 100 ? 14.594 -20.578 -5.055 1 91.88 100 LEU A O 1
ATOM 764 N N . THR A 1 101 ? 15.68 -22.266 -6.008 1 88.5 101 THR A N 1
ATOM 765 C CA . THR A 1 101 ? 14.477 -23.047 -6.285 1 88.5 101 THR A CA 1
ATOM 766 C C . THR A 1 101 ? 13.859 -23.562 -4.988 1 88.5 101 THR A C 1
ATOM 768 O O . THR A 1 101 ? 12.633 -23.641 -4.863 1 88.5 101 THR A O 1
ATOM 771 N N . ARG A 1 102 ? 14.664 -23.828 -4.062 1 89.44 102 ARG A N 1
ATOM 772 C CA . ARG A 1 102 ? 14.195 -24.438 -2.82 1 89.44 102 ARG A CA 1
ATOM 773 C C . ARG A 1 102 ? 13.828 -23.359 -1.796 1 89.44 102 ARG A C 1
ATOM 775 O O . ARG A 1 102 ? 12.844 -23.5 -1.068 1 89.44 102 ARG A O 1
ATOM 782 N N . ASP A 1 103 ? 14.656 -22.328 -1.728 1 91.56 103 ASP A N 1
ATOM 783 C CA . ASP A 1 103 ? 14.555 -21.406 -0.604 1 91.56 103 ASP A CA 1
ATOM 784 C C . ASP A 1 103 ? 13.914 -20.078 -1.035 1 91.56 103 ASP A C 1
ATOM 786 O O . ASP A 1 103 ? 13.477 -19.297 -0.195 1 91.56 103 ASP A O 1
ATOM 790 N N . GLY A 1 104 ? 13.867 -19.812 -2.324 1 91.62 104 GLY A N 1
ATOM 791 C CA . GLY A 1 104 ? 13.352 -18.547 -2.797 1 91.62 104 GLY A CA 1
ATOM 792 C C . GLY A 1 104 ? 14.227 -17.359 -2.418 1 91.62 104 GLY A C 1
ATOM 793 O O . GLY A 1 104 ? 15.336 -17.547 -1.912 1 91.62 104 GLY A O 1
ATOM 794 N N . LEU A 1 105 ? 13.766 -16.203 -2.668 1 93.56 105 LEU A N 1
ATOM 795 C CA . LEU A 1 105 ? 14.531 -14.984 -2.379 1 93.56 105 LEU A CA 1
ATOM 796 C C . LEU A 1 105 ? 14.336 -14.555 -0.928 1 93.56 105 LEU A C 1
ATOM 798 O O . LEU A 1 105 ? 15.32 -14.32 -0.215 1 93.56 105 LEU A O 1
ATOM 802 N N . GLY A 1 106 ? 13.227 -14.508 -0.465 1 95 106 GLY A N 1
ATOM 803 C CA . GLY A 1 106 ? 12.758 -13.953 0.793 1 95 106 GLY A CA 1
ATOM 804 C C . GLY A 1 106 ? 11.562 -13.039 0.631 1 95 106 GLY A C 1
ATOM 805 O O . GLY A 1 106 ? 11.539 -12.188 -0.264 1 95 106 GLY A O 1
ATOM 806 N N . LEU A 1 107 ? 10.633 -13.203 1.498 1 92.88 107 LEU A N 1
ATOM 807 C CA . LEU A 1 107 ? 9.367 -12.492 1.367 1 92.88 107 LEU A CA 1
ATOM 808 C C . LEU A 1 107 ? 9.57 -10.984 1.491 1 92.88 107 LEU A C 1
ATOM 810 O O . LEU A 1 107 ? 8.883 -10.203 0.831 1 92.88 107 LEU A O 1
ATOM 814 N N . ASP A 1 108 ? 10.398 -10.57 2.412 1 94.5 108 ASP A N 1
ATOM 815 C CA . ASP A 1 108 ? 10.617 -9.133 2.564 1 94.5 108 ASP A CA 1
ATOM 816 C C . ASP A 1 108 ? 11.25 -8.539 1.31 1 94.5 108 ASP A C 1
ATOM 818 O O . ASP A 1 108 ? 10.922 -7.418 0.91 1 94.5 108 ASP A O 1
ATOM 822 N N . LEU A 1 109 ? 12.18 -9.281 0.659 1 94.88 109 LEU A N 1
ATOM 823 C CA . LEU A 1 109 ? 12.781 -8.828 -0.589 1 94.88 109 LEU A CA 1
ATOM 824 C C . LEU A 1 109 ? 11.734 -8.734 -1.695 1 94.88 109 LEU A C 1
ATOM 826 O O . LEU A 1 109 ? 11.672 -7.738 -2.416 1 94.88 109 LEU A O 1
ATOM 830 N N . GLU A 1 110 ? 10.93 -9.727 -1.767 1 93.69 110 GLU A N 1
ATOM 831 C CA . GLU A 1 110 ? 9.883 -9.758 -2.787 1 93.69 110 GLU A CA 1
ATOM 832 C C . GLU A 1 110 ? 8.898 -8.602 -2.605 1 93.69 110 GLU A C 1
ATOM 834 O O . GLU A 1 110 ? 8.5 -7.961 -3.58 1 93.69 110 GLU A O 1
ATOM 839 N N . ALA A 1 111 ? 8.547 -8.398 -1.416 1 92.06 111 ALA A N 1
ATOM 840 C CA . ALA A 1 111 ? 7.602 -7.324 -1.118 1 92.06 111 ALA A CA 1
ATOM 841 C C . ALA A 1 111 ? 8.148 -5.973 -1.572 1 92.06 111 ALA A C 1
ATOM 843 O O . ALA A 1 111 ? 7.418 -5.164 -2.154 1 92.06 111 ALA A O 1
ATOM 844 N N . SER A 1 112 ? 9.344 -5.723 -1.288 1 91.62 112 SER A N 1
ATOM 845 C CA . SER A 1 112 ? 9.969 -4.461 -1.676 1 91.62 112 SER A CA 1
ATOM 846 C C . SER A 1 112 ? 10.039 -4.324 -3.193 1 91.62 112 SER A C 1
ATOM 848 O O . SER A 1 112 ? 9.812 -3.242 -3.736 1 91.62 112 SER A O 1
ATOM 850 N N . LEU A 1 113 ? 10.367 -5.379 -3.85 1 92.19 113 LEU A N 1
ATOM 851 C CA . LEU A 1 113 ? 10.469 -5.355 -5.305 1 92.19 113 LEU A CA 1
ATOM 852 C C . LEU A 1 113 ? 9.109 -5.137 -5.945 1 92.19 113 LEU A C 1
ATOM 854 O O . LEU A 1 113 ? 8.992 -4.438 -6.953 1 92.19 113 LEU A O 1
ATOM 858 N N . CYS A 1 114 ? 8.094 -5.68 -5.355 1 87.25 114 CYS A N 1
ATOM 859 C CA . CYS A 1 114 ? 6.742 -5.551 -5.887 1 87.25 114 CYS A CA 1
ATOM 860 C C . CYS A 1 114 ? 6.211 -4.137 -5.68 1 87.25 114 CYS A C 1
ATOM 862 O O . CYS A 1 114 ? 5.395 -3.652 -6.469 1 87.25 114 CYS A O 1
ATOM 864 N N . LYS A 1 115 ? 6.566 -3.57 -4.617 1 80.44 115 LYS A N 1
ATOM 865 C CA . LYS A 1 115 ? 6.148 -2.197 -4.352 1 80.44 115 LYS A CA 1
ATOM 866 C C . LYS A 1 115 ? 6.691 -1.244 -5.414 1 80.44 115 LYS A C 1
ATOM 868 O O . LYS A 1 115 ? 6.031 -0.266 -5.77 1 80.44 115 LYS A O 1
ATOM 873 N N . CYS A 1 116 ? 7.758 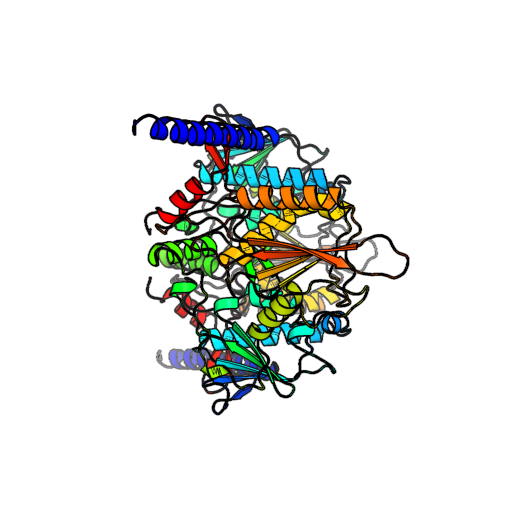-1.563 -5.926 1 74.38 116 CYS A N 1
ATOM 874 C CA . CYS A 1 116 ? 8.438 -0.696 -6.883 1 74.38 116 CYS A CA 1
ATOM 875 C C . CYS A 1 116 ? 7.906 -0.917 -8.289 1 74.38 116 CYS A C 1
ATOM 877 O O . CYS A 1 116 ? 7.988 -0.026 -9.141 1 74.38 116 CYS A O 1
ATOM 879 N N . LEU A 1 117 ? 7.48 -2.104 -8.508 1 81.19 117 LEU A N 1
ATOM 880 C CA . LEU A 1 117 ? 7.188 -2.492 -9.883 1 81.19 117 LEU A CA 1
ATOM 881 C C . LEU A 1 117 ? 5.918 -3.334 -9.953 1 81.19 117 LEU A C 1
ATOM 883 O O . LEU A 1 117 ? 5.926 -4.508 -9.578 1 81.19 117 LEU A O 1
ATOM 887 N N . PRO A 1 118 ? 4.848 -2.562 -10.508 1 75.19 118 PRO A N 1
ATOM 888 C CA . PRO A 1 118 ? 3.727 -3.447 -10.82 1 75.19 118 PRO A CA 1
ATOM 889 C C . PRO A 1 118 ? 4.082 -4.508 -11.859 1 75.19 118 PRO A C 1
ATOM 891 O O . PRO A 1 118 ? 4.902 -4.254 -12.75 1 75.19 118 PRO A O 1
ATOM 894 N N . PHE A 1 119 ? 3.684 -5.73 -11.75 1 81.12 119 PHE A N 1
ATOM 895 C CA . PHE A 1 119 ? 3.949 -6.828 -12.672 1 81.12 119 PHE A CA 1
ATOM 896 C C . PHE A 1 119 ? 5.441 -7.125 -12.742 1 81.12 119 PHE A C 1
ATOM 898 O O . PHE A 1 119 ? 6.016 -7.195 -13.828 1 81.12 119 PHE A O 1
ATOM 905 N N . VAL A 1 120 ? 6.062 -7.23 -11.672 1 84.06 120 VAL A N 1
ATOM 906 C CA . VAL A 1 120 ? 7.5 -7.422 -11.492 1 84.06 120 VAL A CA 1
ATOM 907 C C . VAL A 1 120 ? 7.988 -8.547 -12.406 1 84.06 120 VAL A C 1
ATOM 909 O O . VAL A 1 120 ? 9.109 -8.5 -12.914 1 84.06 120 VAL A O 1
ATOM 912 N N . GLN A 1 121 ? 7.234 -9.539 -12.703 1 77.12 121 GLN A N 1
ATOM 913 C CA . GLN A 1 121 ? 7.617 -10.727 -13.461 1 77.12 121 GLN A CA 1
ATOM 914 C C . GLN A 1 121 ? 7.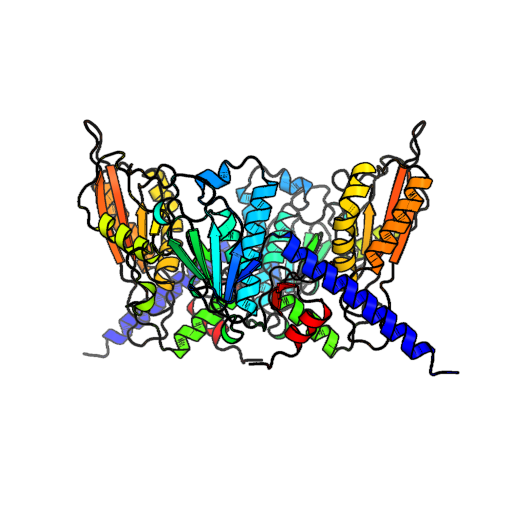934 -10.375 -14.914 1 77.12 121 GLN A C 1
ATOM 916 O O . GLN A 1 121 ? 8.586 -11.148 -15.617 1 77.12 121 GLN A O 1
ATOM 921 N N . TRP A 1 122 ? 7.488 -9.32 -15.32 1 79.25 122 TRP A N 1
ATOM 922 C CA . TRP A 1 122 ? 7.742 -8.906 -16.703 1 79.25 122 TRP A CA 1
ATOM 923 C C . TRP A 1 122 ? 9.055 -8.133 -16.812 1 79.25 122 TRP A C 1
ATOM 925 O O . TRP A 1 122 ? 9.578 -7.941 -17.906 1 79.25 122 TRP A O 1
ATOM 935 N N . HIS A 1 123 ? 9.602 -7.836 -15.68 1 89 123 HIS A N 1
ATOM 936 C CA . HIS A 1 123 ? 10.734 -6.926 -15.758 1 89 123 HIS A CA 1
ATOM 937 C C . HIS A 1 123 ? 11.953 -7.5 -15.031 1 89 123 HIS A C 1
ATOM 939 O O . HIS A 1 123 ? 13.07 -7.008 -15.195 1 89 123 HIS A O 1
ATOM 945 N N . LEU A 1 124 ? 11.68 -8.508 -14.289 1 91.5 124 LEU A N 1
ATOM 946 C CA . LEU A 1 124 ? 12.781 -9.094 -13.531 1 91.5 124 LEU A CA 1
ATOM 947 C C . LEU A 1 124 ? 12.859 -10.602 -13.766 1 91.5 124 LEU A C 1
ATOM 949 O O . LEU A 1 124 ? 11.828 -11.273 -13.852 1 91.5 124 LEU A O 1
ATOM 953 N N . ASP A 1 125 ? 14.023 -11.047 -13.891 1 88.94 125 ASP A N 1
ATOM 954 C CA . ASP A 1 125 ? 14.32 -12.477 -13.906 1 88.94 125 ASP A CA 1
ATOM 955 C C . ASP A 1 125 ? 15.445 -12.82 -12.938 1 88.94 125 ASP A C 1
ATOM 957 O O . ASP A 1 125 ? 16.391 -12.039 -12.773 1 88.94 125 ASP A O 1
ATOM 961 N N . PHE A 1 126 ? 15.391 -13.953 -12.383 1 91.31 126 PHE A N 1
ATOM 962 C CA . PHE A 1 126 ? 16.359 -14.352 -11.367 1 91.31 126 PHE A CA 1
ATOM 963 C C . PHE A 1 126 ? 17.031 -15.672 -11.75 1 91.31 126 PHE A C 1
ATOM 965 O O . PHE A 1 126 ? 16.359 -16.609 -12.164 1 91.31 126 PHE A O 1
ATOM 972 N N . THR A 1 127 ? 18.328 -15.727 -11.578 1 90.69 127 THR A N 1
ATOM 973 C CA . THR A 1 127 ? 19.062 -16.969 -11.789 1 90.69 127 THR A CA 1
ATOM 974 C C . THR A 1 127 ? 20.141 -17.141 -10.719 1 90.69 127 THR A C 1
ATOM 976 O O . THR A 1 127 ? 20.578 -16.172 -10.102 1 90.69 127 THR A O 1
ATOM 979 N N . GLU A 1 128 ? 20.406 -18.328 -10.445 1 92.56 128 GLU A N 1
ATOM 980 C CA . GLU A 1 128 ? 21.484 -18.672 -9.531 1 92.56 128 GLU A CA 1
ATOM 981 C C . GLU A 1 128 ? 22.609 -19.422 -10.25 1 92.56 128 GLU A C 1
ATOM 983 O O . GLU A 1 128 ? 22.344 -20.359 -11.016 1 92.56 128 GLU A O 1
ATOM 988 N N . SER A 1 129 ? 23.797 -18.953 -10.055 1 90.31 129 SER A N 1
ATOM 989 C CA . SER A 1 129 ? 24.953 -19.625 -10.664 1 90.31 129 SER A CA 1
ATOM 990 C C . SER A 1 129 ? 26.219 -19.375 -9.859 1 90.31 129 SER A C 1
ATOM 992 O O . SER A 1 129 ? 26.531 -18.234 -9.516 1 90.31 129 SER A O 1
ATOM 994 N N . GLU A 1 130 ? 26.922 -20.453 -9.555 1 89.12 130 GLU A N 1
ATOM 995 C CA . GLU A 1 130 ? 28.25 -20.406 -8.969 1 89.12 130 GLU A CA 1
ATOM 996 C C . GLU A 1 130 ? 28.281 -19.531 -7.727 1 89.12 130 GLU A C 1
ATOM 998 O O . GLU A 1 130 ? 29.156 -18.656 -7.594 1 89.12 130 GLU A O 1
ATOM 1003 N N . GLY A 1 131 ? 27.359 -19.641 -6.91 1 92.5 131 GLY A N 1
ATOM 1004 C CA . GLY A 1 131 ? 27.359 -18.953 -5.629 1 92.5 131 GLY A CA 1
ATOM 1005 C C . GLY A 1 131 ? 26.844 -17.531 -5.711 1 92.5 131 GLY A C 1
ATOM 1006 O O . GLY A 1 131 ? 26.969 -16.766 -4.75 1 92.5 131 GLY A O 1
ATOM 1007 N N . TYR A 1 132 ? 26.297 -17.203 -6.898 1 94.75 132 TYR A N 1
ATOM 1008 C CA . TYR A 1 132 ? 25.766 -15.859 -7.086 1 94.75 132 TYR A CA 1
ATOM 1009 C C . TYR A 1 132 ? 24.312 -15.922 -7.547 1 94.75 132 TYR A C 1
ATOM 1011 O O . TYR A 1 132 ? 23.891 -16.891 -8.188 1 94.75 132 TYR A O 1
ATOM 1019 N N . ILE A 1 133 ? 23.594 -14.898 -7.094 1 95.19 133 ILE A N 1
ATOM 1020 C CA . ILE A 1 133 ? 22.297 -14.633 -7.703 1 95.19 133 ILE A CA 1
ATOM 1021 C C . ILE A 1 133 ? 22.438 -13.523 -8.742 1 95.19 133 ILE A C 1
ATOM 1023 O O . ILE A 1 133 ? 23.078 -12.5 -8.484 1 95.19 133 ILE A O 1
ATOM 1027 N N . TYR A 1 134 ? 21.891 -13.805 -9.875 1 94.56 134 TYR A N 1
ATOM 1028 C CA . TYR A 1 134 ? 21.797 -12.781 -10.914 1 94.56 134 TYR A CA 1
ATOM 1029 C C . TYR A 1 134 ? 20.359 -12.305 -11.086 1 94.56 134 TYR A C 1
ATOM 1031 O O . TYR A 1 134 ? 19.453 -13.117 -11.242 1 94.56 134 TYR A O 1
ATOM 1039 N N . ILE A 1 135 ? 20.172 -11.016 -11 1 95.06 135 ILE A N 1
ATOM 1040 C CA . ILE A 1 135 ? 18.875 -10.398 -11.242 1 95.06 135 ILE A CA 1
ATOM 1041 C C . ILE A 1 135 ? 18.906 -9.625 -12.562 1 95.06 135 ILE A C 1
ATOM 1043 O O . ILE A 1 135 ? 19.578 -8.586 -12.664 1 95.06 135 ILE A O 1
ATOM 1047 N N . TYR A 1 136 ? 18.219 -10.125 -13.5 1 94.62 136 TYR A N 1
ATOM 1048 C CA . TYR A 1 136 ? 18.141 -9.445 -14.789 1 94.62 136 TYR A CA 1
ATOM 1049 C C . TYR A 1 136 ? 17 -8.445 -14.805 1 94.62 136 TYR A C 1
ATOM 1051 O O . TYR A 1 136 ? 15.852 -8.797 -14.477 1 94.62 136 TYR A O 1
ATOM 1059 N N . VAL A 1 137 ? 17.281 -7.266 -15.156 1 95.12 137 VAL A N 1
ATOM 1060 C CA . VAL A 1 137 ? 16.328 -6.156 -15.094 1 95.12 137 VAL A CA 1
ATOM 1061 C C . VAL A 1 137 ? 16.109 -5.582 -16.5 1 95.12 137 VAL A C 1
ATOM 1063 O O . VAL A 1 137 ? 17.078 -5.227 -17.188 1 95.12 137 VAL A O 1
ATOM 1066 N N . LYS A 1 138 ? 14.891 -5.516 -16.922 1 93.31 138 LYS A N 1
ATOM 1067 C CA . LYS A 1 138 ? 14.562 -4.867 -18.188 1 93.31 138 LYS A CA 1
ATOM 1068 C C . LYS A 1 138 ? 14.5 -3.352 -18.031 1 93.31 138 LYS A C 1
ATOM 1070 O O . LYS A 1 138 ? 14.43 -2.842 -16.906 1 93.31 138 LYS A O 1
ATOM 1075 N N . SER A 1 139 ? 14.562 -2.734 -19.172 1 94.38 139 SER A N 1
ATOM 1076 C CA . SER A 1 139 ? 14.516 -1.276 -19.141 1 94.38 139 SER A CA 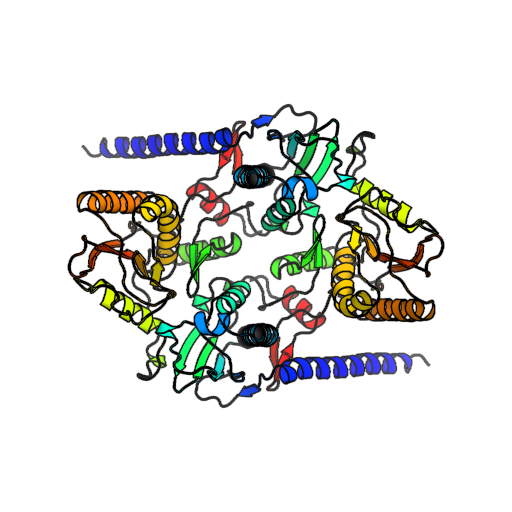1
ATOM 1077 C C . SER A 1 139 ? 13.117 -0.774 -18.797 1 94.38 139 SER A C 1
ATOM 1079 O O . SER A 1 139 ? 12.117 -1.394 -19.172 1 94.38 139 SER A O 1
ATOM 1081 N N . TRP A 1 140 ? 13.094 0.349 -18.172 1 91.31 140 TRP A N 1
ATOM 1082 C CA . TRP A 1 140 ? 11.836 1.017 -17.859 1 91.31 140 TRP A CA 1
ATOM 1083 C C . TRP A 1 140 ? 11.094 1.418 -19.125 1 91.31 140 TRP A C 1
ATOM 1085 O O . TRP A 1 140 ? 11.711 1.881 -20.094 1 91.31 140 TRP A O 1
ATOM 1095 N N . SER A 1 141 ? 9.789 1.177 -19.078 1 85.81 141 SER A N 1
ATOM 1096 C CA . SER A 1 141 ? 8.969 1.546 -20.234 1 85.81 141 SER A CA 1
ATOM 1097 C C . SER A 1 141 ? 7.832 2.475 -19.812 1 85.81 141 SER A C 1
ATOM 1099 O O . SER A 1 141 ? 6.945 2.08 -19.047 1 85.81 141 SER A O 1
ATOM 1101 N N . GLN A 1 142 ? 7.836 3.602 -20.359 1 84.5 142 GLN A N 1
ATOM 1102 C CA . GLN A 1 142 ? 6.77 4.555 -20.078 1 84.5 142 GLN A CA 1
ATOM 1103 C C . GLN A 1 142 ? 5.422 4.039 -20.578 1 84.5 142 GLN A C 1
ATOM 1105 O O . GLN A 1 142 ? 4.391 4.293 -19.953 1 84.5 142 GLN A O 1
ATOM 1110 N N . GLU A 1 143 ? 5.445 3.393 -21.641 1 76.44 143 GLU A N 1
ATOM 1111 C CA . GLU A 1 143 ? 4.223 2.846 -22.234 1 76.44 143 GLU A CA 1
ATOM 1112 C C . GLU A 1 143 ? 3.547 1.865 -21.281 1 76.44 143 GLU A C 1
ATOM 1114 O O . GLU A 1 143 ? 2.316 1.828 -21.188 1 76.44 143 GLU A O 1
ATOM 1119 N N . ILE A 1 144 ? 4.371 1.222 -20.625 1 73.88 144 ILE A N 1
ATOM 1120 C CA . ILE A 1 144 ? 3.848 0.171 -19.75 1 73.88 144 ILE A CA 1
ATOM 1121 C C . ILE A 1 144 ? 3.465 0.762 -18.406 1 73.88 144 ILE A C 1
ATOM 1123 O O . ILE A 1 144 ? 2.396 0.46 -17.859 1 73.88 144 ILE A O 1
ATOM 1127 N N . PHE A 1 145 ? 4.289 1.656 -17.891 1 78.38 145 PHE A N 1
ATOM 1128 C CA . PHE A 1 145 ? 4.125 2.066 -16.5 1 78.38 145 PHE A CA 1
ATOM 1129 C C . PHE A 1 145 ? 3.449 3.43 -16.422 1 78.38 145 PHE A C 1
ATOM 1131 O O . PHE A 1 145 ? 3.02 3.848 -15.336 1 78.38 145 PHE A O 1
ATOM 1138 N N . GLY A 1 146 ? 3.359 4.211 -17.453 1 78.94 146 GLY A N 1
ATOM 1139 C CA . GLY A 1 146 ? 2.662 5.488 -17.5 1 78.94 146 GLY A CA 1
ATOM 1140 C C . GLY A 1 146 ? 3.48 6.633 -16.922 1 78.94 146 GLY A C 1
ATOM 1141 O O . GLY A 1 146 ? 2.988 7.758 -16.812 1 78.94 146 GLY A O 1
ATOM 1142 N N . LEU A 1 147 ? 4.609 6.332 -16.391 1 89.19 147 LEU A N 1
ATOM 1143 C CA . LEU A 1 147 ? 5.531 7.324 -15.859 1 89.19 147 LEU A CA 1
ATOM 1144 C C . LEU A 1 147 ? 6.871 7.27 -16.578 1 89.19 147 LEU A C 1
ATOM 1146 O O . LEU A 1 147 ? 7.262 6.219 -17.094 1 89.19 147 LEU A O 1
ATOM 1150 N N . PRO A 1 148 ? 7.52 8.336 -16.641 1 92 148 PRO A N 1
ATOM 1151 C CA . PRO A 1 148 ? 8.758 8.383 -17.438 1 92 148 PRO A CA 1
ATOM 1152 C C . PRO A 1 148 ? 9.898 7.605 -16.781 1 92 148 PRO A C 1
ATOM 1154 O O . PRO A 1 148 ? 10.781 7.098 -17.469 1 92 148 PRO A O 1
ATOM 1157 N N . ILE A 1 149 ? 9.93 7.594 -15.477 1 93.56 149 ILE A N 1
ATOM 1158 C CA . ILE A 1 149 ? 11 6.871 -14.805 1 93.56 149 ILE A CA 1
ATOM 1159 C C . ILE A 1 149 ? 10.445 6.168 -13.562 1 93.56 149 ILE A C 1
ATOM 1161 O O . ILE A 1 149 ? 9.398 6.551 -13.047 1 93.56 149 ILE A O 1
ATOM 1165 N N . GLY A 1 150 ? 11.195 5.156 -13.195 1 93.62 150 GLY A N 1
ATOM 1166 C CA . GLY A 1 150 ? 10.852 4.457 -11.961 1 93.62 150 GLY A CA 1
ATOM 1167 C C . GLY A 1 150 ? 11.289 5.199 -10.711 1 93.62 150 GLY A C 1
ATOM 1168 O O . GLY A 1 150 ? 12.359 5.82 -10.695 1 93.62 150 GLY A O 1
ATOM 1169 N N . THR A 1 151 ? 10.477 5.168 -9.711 1 95.62 151 THR A N 1
ATOM 1170 C CA . THR A 1 151 ? 10.719 5.871 -8.453 1 95.62 151 THR A CA 1
ATOM 1171 C C . THR A 1 151 ? 10.359 4.988 -7.262 1 95.62 151 THR A C 1
ATOM 1173 O O . THR A 1 151 ? 9.273 4.406 -7.227 1 95.62 151 THR A O 1
ATOM 1176 N N . LEU A 1 152 ? 11.289 4.832 -6.336 1 95.25 152 LEU A N 1
ATOM 1177 C CA . LEU A 1 152 ? 11.008 4.055 -5.133 1 95.25 152 LEU A CA 1
ATOM 1178 C C . LEU A 1 152 ? 10.195 4.871 -4.133 1 95.25 152 LEU A C 1
ATOM 1180 O O . LEU A 1 152 ? 9.219 4.379 -3.57 1 95.25 152 LEU A O 1
ATOM 1184 N N . ARG A 1 153 ? 10.594 6.062 -3.912 1 95.5 153 ARG A N 1
ATOM 1185 C CA . ARG A 1 153 ? 9.93 7 -3.018 1 95.5 153 ARG A CA 1
ATOM 1186 C C . ARG A 1 153 ? 10 8.422 -3.564 1 95.5 153 ARG A C 1
ATOM 1188 O O . ARG A 1 153 ? 11.047 8.852 -4.051 1 95.5 153 ARG A O 1
ATOM 1195 N N . THR A 1 154 ? 8.945 9.109 -3.471 1 96.5 154 THR A N 1
ATOM 1196 C CA . THR A 1 154 ? 8.93 10.461 -4.008 1 96.5 154 THR A CA 1
ATOM 1197 C C . THR A 1 154 ? 9.461 11.453 -2.979 1 96.5 154 THR A C 1
ATOM 1199 O O . THR A 1 154 ? 9.953 12.531 -3.338 1 96.5 154 THR A O 1
ATOM 1202 N N . ASN A 1 155 ? 9.266 11.117 -1.703 1 97.5 155 ASN A N 1
ATOM 1203 C CA . ASN A 1 155 ? 9.562 12 -0.581 1 97.5 155 ASN A CA 1
ATOM 1204 C C . ASN A 1 155 ? 8.75 13.289 -0.652 1 97.5 155 ASN A C 1
ATOM 1206 O O . ASN A 1 155 ? 9.18 14.328 -0.162 1 97.5 155 ASN A O 1
ATOM 1210 N N . LEU A 1 156 ? 7.723 13.25 -1.372 1 97.56 156 LEU A N 1
ATOM 1211 C CA . LEU A 1 156 ? 6.691 14.281 -1.351 1 97.56 156 LEU A CA 1
ATOM 1212 C C . LEU A 1 156 ? 5.539 13.875 -0.438 1 97.56 156 LEU A C 1
ATOM 1214 O O . LEU A 1 156 ? 4.918 12.828 -0.637 1 97.56 156 LEU A O 1
ATOM 1218 N N . TYR A 1 157 ? 5.332 14.719 0.521 1 96.94 157 TYR A N 1
ATOM 1219 C CA . TYR A 1 157 ? 4.332 14.352 1.518 1 96.94 157 TYR A CA 1
ATOM 1220 C C . TYR A 1 157 ? 3.162 15.328 1.496 1 96.94 157 TYR A C 1
ATOM 1222 O O . TYR A 1 157 ? 3.33 16.5 1.155 1 96.94 157 TYR A O 1
ATOM 1230 N N . VAL A 1 158 ? 2.029 14.828 1.869 1 94.94 158 VAL A N 1
ATOM 1231 C CA . VAL A 1 158 ? 0.823 15.633 2.055 1 94.94 158 VAL A CA 1
ATOM 1232 C C . VAL A 1 158 ? 0.11 15.195 3.336 1 94.94 158 VAL A C 1
ATOM 1234 O O . VAL A 1 158 ? 0.337 14.094 3.838 1 94.94 158 VAL A O 1
ATOM 1237 N N . ARG A 1 159 ? -0.635 16.109 3.85 1 93.62 159 ARG A N 1
ATOM 1238 C CA . ARG A 1 159 ? -1.5 15.719 4.961 1 93.62 159 ARG A CA 1
ATOM 1239 C C . ARG A 1 159 ? -2.744 15 4.461 1 93.62 159 ARG A C 1
ATOM 1241 O O . ARG A 1 159 ? -3.406 15.461 3.529 1 93.62 159 ARG A O 1
ATOM 1248 N N . SER A 1 160 ? -2.902 13.906 4.973 1 90.25 160 SER A N 1
ATOM 1249 C CA . SER A 1 160 ? -4.105 13.117 4.711 1 90.25 160 SER A CA 1
ATOM 1250 C C . SER A 1 160 ? -4.812 12.742 6.008 1 90.25 160 SER A C 1
ATOM 1252 O O . SER A 1 160 ? -4.391 11.812 6.703 1 90.25 160 SER A O 1
ATOM 1254 N N . MET A 1 161 ? -5.875 13.508 6.207 1 88.75 161 MET A N 1
ATOM 1255 C CA . MET A 1 161 ? -6.57 13.375 7.488 1 88.75 161 MET A CA 1
ATOM 1256 C C . MET A 1 161 ? -5.613 13.602 8.648 1 88.75 161 MET A C 1
ATOM 1258 O O . MET A 1 161 ? -4.996 14.664 8.75 1 88.75 161 MET A O 1
ATOM 1262 N N . SER A 1 162 ? -5.344 12.508 9.422 1 91.44 162 SER A N 1
ATOM 1263 C CA . SER A 1 162 ? -4.551 12.758 10.625 1 91.44 162 SER A CA 1
ATOM 1264 C C . SER A 1 162 ? -3.09 12.375 10.406 1 91.44 162 SER A C 1
ATOM 1266 O O . SER A 1 162 ? -2.303 12.352 11.352 1 91.44 162 SER A O 1
ATOM 1268 N N . SER A 1 163 ? -2.699 12.164 9.141 1 92.38 163 SER A N 1
ATOM 1269 C CA . SER A 1 163 ? -1.352 11.648 8.922 1 92.38 163 SER A CA 1
ATOM 1270 C C . SER A 1 163 ? -0.657 12.391 7.785 1 92.38 163 SER A C 1
ATOM 1272 O O . SER A 1 163 ? -1.315 13 6.945 1 92.38 163 SER A O 1
ATOM 1274 N N . SER A 1 164 ? 0.649 12.406 7.938 1 94.06 164 SER A N 1
ATOM 1275 C CA . SER A 1 164 ? 1.483 12.797 6.805 1 94.06 164 SER A CA 1
ATOM 1276 C C . SER A 1 164 ? 1.799 11.594 5.918 1 94.06 164 SER A C 1
ATOM 1278 O O . SER A 1 164 ? 2.436 10.641 6.359 1 94.06 164 SER A O 1
ATOM 1280 N N . VAL A 1 165 ? 1.373 11.688 4.715 1 93.06 165 VAL A N 1
ATOM 1281 C CA . VAL A 1 165 ? 1.502 10.523 3.848 1 93.06 165 VAL A CA 1
ATOM 1282 C C . VAL A 1 165 ? 2.344 10.883 2.625 1 93.06 165 VAL A C 1
ATOM 1284 O O . VAL A 1 165 ? 2.207 11.969 2.064 1 93.06 165 VAL A O 1
ATOM 1287 N N . GLN A 1 166 ? 3.193 9.914 2.293 1 93.88 166 GLN A N 1
ATOM 1288 C CA . GLN A 1 166 ? 3.947 10.07 1.055 1 93.88 166 GLN A CA 1
ATOM 1289 C C . GLN A 1 166 ? 3.076 9.781 -0.162 1 93.88 166 GLN A C 1
ATOM 1291 O O . GLN A 1 166 ? 2.373 8.766 -0.197 1 93.88 166 GLN A O 1
ATOM 1296 N N . VAL A 1 167 ? 3.119 10.641 -1.127 1 91.56 167 VAL A N 1
ATOM 1297 C CA . VAL A 1 167 ? 2.295 10.422 -2.311 1 91.56 167 VAL A CA 1
ATOM 1298 C C . VAL A 1 167 ? 3.045 9.547 -3.309 1 91.56 167 VAL A C 1
ATOM 1300 O O . VAL A 1 167 ? 4.277 9.539 -3.338 1 91.56 167 VAL A O 1
ATOM 1303 N N . SER A 1 168 ? 2.312 8.781 -4.062 1 88.94 168 SER A N 1
ATOM 1304 C CA . SER A 1 168 ? 2.896 7.945 -5.109 1 88.94 168 SER A CA 1
ATOM 1305 C C . SER A 1 168 ? 3.49 8.797 -6.227 1 88.94 168 SER A C 1
ATOM 1307 O O . SER A 1 168 ? 3.232 10 -6.305 1 88.94 168 SER A O 1
ATOM 1309 N N . ALA A 1 169 ? 4.277 8.164 -7.055 1 91 169 ALA A N 1
ATOM 1310 C CA . ALA A 1 169 ? 4.883 8.883 -8.172 1 91 169 ALA A CA 1
ATOM 1311 C C . ALA A 1 169 ? 3.816 9.453 -9.109 1 91 169 ALA A C 1
ATOM 1313 O O . ALA A 1 169 ? 3.934 10.578 -9.578 1 91 169 ALA A O 1
ATOM 1314 N N . ALA A 1 170 ? 2.801 8.68 -9.375 1 86.25 170 ALA A N 1
ATOM 1315 C CA . ALA A 1 170 ? 1.717 9.141 -10.242 1 86.25 170 ALA A CA 1
ATOM 1316 C C . ALA A 1 170 ? 0.992 10.336 -9.633 1 86.25 170 ALA A C 1
ATOM 1318 O O . ALA A 1 170 ? 0.713 11.32 -10.32 1 86.25 170 ALA A O 1
ATOM 1319 N N . ALA A 1 171 ? 0.671 10.227 -8.359 1 87.56 171 ALA A N 1
ATOM 1320 C CA . ALA A 1 171 ? -0.002 11.32 -7.664 1 87.56 171 ALA A CA 1
ATOM 1321 C C . ALA A 1 171 ? 0.887 12.562 -7.598 1 87.56 171 ALA A C 1
ATOM 1323 O O . ALA A 1 171 ? 0.399 13.688 -7.703 1 87.56 171 ALA A O 1
ATOM 1324 N N . ALA A 1 172 ? 2.143 12.352 -7.398 1 93.19 172 ALA A N 1
ATOM 1325 C CA . ALA A 1 172 ? 3.088 13.469 -7.379 1 93.19 172 ALA A CA 1
ATOM 1326 C C . ALA A 1 172 ? 3.104 14.195 -8.719 1 93.19 172 ALA A C 1
ATOM 1328 O O . ALA A 1 172 ? 3.115 15.43 -8.766 1 93.19 172 ALA A O 1
ATOM 1329 N N . LEU A 1 173 ? 3.125 13.438 -9.766 1 91.69 173 LEU A N 1
ATOM 1330 C CA . LEU A 1 173 ? 3.1 14.039 -11.094 1 91.69 173 LEU A CA 1
ATOM 1331 C C . LEU A 1 173 ? 1.854 14.898 -11.281 1 91.69 173 LEU A C 1
ATOM 1333 O O . LEU A 1 173 ? 1.941 16.031 -11.766 1 91.69 173 LEU A O 1
ATOM 1337 N N . GLU A 1 174 ? 0.78 14.367 -10.891 1 86.5 174 GLU A N 1
ATOM 1338 C CA . GLU A 1 174 ? -0.466 15.117 -10.992 1 86.5 174 GLU A CA 1
ATOM 1339 C C . GLU A 1 174 ? -0.402 16.406 -10.172 1 86.5 174 GLU A C 1
ATOM 1341 O O . GLU A 1 174 ? -0.822 17.469 -10.633 1 86.5 174 GLU A O 1
ATOM 1346 N N . PHE A 1 175 ? 0.028 16.297 -9.031 1 91.19 175 PHE A N 1
ATOM 1347 C CA . PHE A 1 175 ? 0.185 17.422 -8.125 1 91.19 175 PHE A CA 1
ATOM 1348 C C . PHE A 1 175 ? 1.068 18.5 -8.75 1 91.19 175 PHE A C 1
ATOM 1350 O O . PHE A 1 175 ? 0.728 19.688 -8.727 1 91.19 175 PHE A O 1
ATOM 1357 N N . LEU A 1 176 ? 2.15 18.062 -9.289 1 94.25 176 LEU A N 1
ATOM 1358 C CA . LEU A 1 176 ? 3.105 18.984 -9.898 1 94.25 176 LEU A CA 1
ATOM 1359 C C . LEU A 1 176 ? 2.512 19.625 -11.141 1 94.25 176 LEU A C 1
ATOM 1361 O O . LEU A 1 176 ? 2.713 20.828 -11.383 1 94.25 176 LEU A O 1
ATOM 1365 N N . GLN A 1 177 ? 1.841 18.859 -11.891 1 91.56 177 GLN A N 1
ATOM 1366 C CA . GLN A 1 177 ? 1.197 19.391 -13.094 1 91.56 177 GLN A CA 1
ATOM 1367 C C . GLN A 1 177 ? 0.169 20.453 -12.734 1 91.56 177 GLN A C 1
ATOM 1369 O O . GLN A 1 177 ? 0.076 21.484 -13.414 1 91.56 177 GLN A O 1
ATOM 1374 N N . ASP A 1 178 ? -0.582 20.203 -11.727 1 88.62 178 ASP A N 1
ATOM 1375 C CA . ASP A 1 178 ? -1.561 21.188 -11.258 1 88.62 178 ASP A CA 1
ATOM 1376 C C . ASP A 1 178 ? -0.884 22.5 -10.859 1 88.62 178 ASP A C 1
ATOM 1378 O O . ASP A 1 178 ? -1.377 23.578 -11.18 1 88.62 178 ASP A O 1
ATOM 1382 N N . LEU A 1 179 ? 0.167 22.391 -10.164 1 93.12 179 LEU A N 1
ATOM 1383 C CA . LEU A 1 179 ? 0.912 23.562 -9.727 1 93.12 179 LEU A CA 1
ATOM 1384 C C . LEU A 1 179 ? 1.474 24.328 -10.93 1 93.12 179 LEU A C 1
ATOM 1386 O O . LEU A 1 179 ? 1.483 25.562 -10.938 1 93.12 179 LEU A O 1
ATOM 1390 N N . GLU A 1 180 ? 1.934 23.609 -11.875 1 92.88 180 GLU A N 1
ATOM 1391 C CA . GLU A 1 180 ? 2.471 24.234 -13.078 1 92.88 180 GLU A CA 1
ATOM 1392 C C . GLU A 1 180 ? 1.381 24.984 -13.844 1 92.88 180 GLU A C 1
ATOM 1394 O O . GLU A 1 180 ? 1.592 26.109 -14.289 1 92.88 180 GLU A O 1
ATOM 1399 N N . GLU A 1 181 ? 0.324 24.344 -13.984 1 90.56 181 GLU A N 1
ATOM 1400 C CA . GLU A 1 181 ? -0.791 24.922 -14.727 1 90.56 181 GLU A CA 1
ATOM 1401 C C . GLU A 1 181 ? -1.275 26.219 -14.078 1 90.56 181 GLU A C 1
ATOM 1403 O O . GLU A 1 181 ? -1.614 27.172 -14.773 1 90.56 181 GLU A O 1
ATOM 1408 N N . THR A 1 182 ? -1.268 26.234 -12.773 1 91.25 182 THR A N 1
ATOM 1409 C CA . THR A 1 182 ? -1.793 27.391 -12.055 1 91.25 182 THR A CA 1
ATOM 1410 C C . THR A 1 182 ? -0.684 28.406 -11.773 1 91.25 182 THR A C 1
ATOM 1412 O O . THR A 1 182 ? -0.955 29.531 -11.336 1 91.25 182 THR A O 1
ATOM 1415 N N . GLY A 1 183 ? 0.508 28 -12.031 1 92.12 183 GLY A N 1
ATOM 1416 C CA . GLY A 1 183 ? 1.623 28.891 -11.719 1 92.12 183 GLY A CA 1
ATOM 1417 C C . GLY A 1 183 ? 1.859 29.047 -10.227 1 92.12 183 GLY A C 1
ATOM 1418 O O . GLY A 1 183 ? 2.154 30.141 -9.75 1 92.12 183 GLY A O 1
ATOM 1419 N N . GLY A 1 184 ? 1.623 27.984 -9.617 1 91.25 184 GLY A N 1
ATOM 1420 C CA . GLY A 1 184 ? 1.676 28 -8.164 1 91.25 184 GLY A CA 1
ATOM 1421 C C . GLY A 1 184 ? 0.315 28.188 -7.516 1 91.25 184 GLY A C 1
ATOM 1422 O O . GLY A 1 184 ? -0.712 28.125 -8.195 1 91.25 184 GLY A O 1
ATOM 1423 N N . ARG A 1 185 ? 0.285 28.203 -6.234 1 84.5 185 ARG A N 1
ATOM 1424 C CA . ARG A 1 185 ? -0.96 28.438 -5.512 1 84.5 185 ARG A CA 1
ATOM 1425 C C . ARG A 1 185 ? -0.773 29.5 -4.43 1 84.5 185 ARG A C 1
ATOM 1427 O O . ARG A 1 185 ? 0.35 29.75 -3.99 1 84.5 185 ARG A O 1
ATOM 1434 N N . PRO A 1 186 ? -1.983 30.141 -4.258 1 73.75 186 PRO A N 1
ATOM 1435 C CA . PRO A 1 186 ? -1.881 31.141 -3.191 1 73.75 186 PRO A CA 1
ATOM 1436 C C . PRO A 1 186 ? -1.575 30.516 -1.829 1 73.75 186 PRO A C 1
ATOM 1438 O O . PRO A 1 186 ? -2.051 29.422 -1.522 1 73.75 186 PRO A O 1
ATOM 1441 N N . CYS A 1 187 ? -0.757 31.125 -1.21 1 63.59 187 CYS A N 1
ATOM 1442 C CA . CYS A 1 187 ? -0.414 30.672 0.131 1 63.59 187 CYS A CA 1
ATOM 1443 C C . CYS A 1 187 ? -1.597 30.828 1.08 1 63.59 187 CYS A C 1
ATOM 1445 O O . CYS A 1 187 ? -1.648 30.172 2.125 1 63.59 187 CYS A O 1
ATOM 1447 N N . VAL A 1 188 ? -2.488 31.75 0.629 1 59.16 188 VAL A N 1
ATOM 1448 C CA . VAL A 1 188 ? -3.697 31.906 1.429 1 59.16 188 VAL A CA 1
ATOM 1449 C C . VAL A 1 188 ? -4.781 30.969 0.919 1 59.16 188 VAL A C 1
ATOM 1451 O O . VAL A 1 188 ? -5 30.844 -0.29 1 59.16 188 VAL A O 1
ATOM 1454 N N . ARG A 1 189 ? -5.273 30.125 1.801 1 62.31 189 ARG A N 1
ATOM 1455 C CA . ARG A 1 189 ? -6.285 29.125 1.477 1 62.31 189 ARG A CA 1
ATOM 1456 C C . ARG A 1 189 ? -7.562 29.781 0.967 1 62.31 189 ARG A C 1
ATOM 1458 O O . ARG A 1 189 ? -7.961 30.844 1.459 1 62.31 189 ARG A O 1
ATOM 1465 N N . PRO A 1 190 ? -7.996 29.297 -0.2 1 51.91 190 PRO A N 1
ATOM 1466 C CA . PRO A 1 190 ? -9.312 29.812 -0.582 1 51.91 190 PRO A CA 1
ATOM 1467 C C . PRO A 1 190 ? -10.375 29.578 0.489 1 51.91 190 PRO A C 1
ATOM 1469 O O . PRO A 1 190 ? -10.312 28.578 1.21 1 51.91 190 PRO A O 1
ATOM 1472 N N . GLU A 1 191 ? -11.016 30.625 0.975 1 50.53 191 GLU A N 1
ATOM 1473 C CA . GLU A 1 191 ? -12.078 30.578 1.979 1 50.53 191 GLU A CA 1
ATOM 1474 C C . GLU A 1 191 ? -13.062 29.438 1.69 1 50.53 191 GLU A C 1
ATOM 1476 O O . GLU A 1 191 ? -13.32 29.125 0.53 1 50.53 191 GLU A O 1
ATOM 1481 N N . LEU A 1 192 ? -13.156 28.484 2.502 1 48.91 192 LEU A N 1
ATOM 1482 C CA . LEU A 1 192 ? -14.156 27.422 2.42 1 48.91 192 LEU A CA 1
ATOM 1483 C C . LEU A 1 192 ? -15.523 28 2.068 1 48.91 192 LEU A C 1
ATOM 1485 O O . LEU A 1 192 ? -15.852 29.125 2.457 1 48.91 192 LEU A O 1
ATOM 1489 N N . PRO A 1 193 ? -16.203 27.516 1.109 1 42.91 193 PRO A N 1
ATOM 1490 C CA . PRO A 1 193 ? -17.531 28.047 0.834 1 42.91 193 PRO A CA 1
ATOM 1491 C C . PRO A 1 193 ? -18.391 28.188 2.096 1 42.91 193 PRO A C 1
ATOM 1493 O O . PRO A 1 193 ? -18.25 27.391 3.027 1 42.91 193 PRO A O 1
ATOM 1496 N N . ALA A 1 194 ? -18.844 29.375 2.467 1 38.78 194 ALA A N 1
ATOM 1497 C CA . ALA A 1 194 ? -19.734 29.844 3.529 1 38.78 194 ALA A CA 1
ATOM 1498 C C . ALA A 1 194 ? -20.844 28.844 3.795 1 38.78 194 ALA A C 1
ATOM 1500 O O . ALA A 1 194 ? -21.531 28.922 4.824 1 38.78 194 ALA A O 1
ATOM 1501 N N . SER A 1 195 ? -21.297 28.172 2.877 1 39.62 195 SER A N 1
ATOM 1502 C CA . SER A 1 195 ? -22.609 27.547 3.051 1 39.62 195 SER A CA 1
ATOM 1503 C C . SER A 1 195 ? -22.578 26.531 4.191 1 39.62 195 SER A C 1
ATOM 1505 O O . SER A 1 195 ? -23.641 26.094 4.648 1 39.62 195 SER A O 1
ATOM 1507 N N . ILE A 1 196 ? -21.516 25.875 4.504 1 43.88 196 ILE A N 1
ATOM 1508 C CA . ILE A 1 196 ? -21.688 24.812 5.496 1 43.88 196 ILE A CA 1
ATOM 1509 C C . ILE A 1 196 ? -21.625 25.422 6.902 1 43.88 196 ILE A C 1
ATOM 1511 O O . ILE A 1 196 ? -21.484 24.688 7.887 1 43.88 196 ILE A O 1
ATOM 1515 N N . ALA A 1 197 ? -21.391 26.641 7.016 1 40.69 197 ALA A N 1
ATOM 1516 C CA . ALA A 1 197 ? -21.188 27.25 8.328 1 40.69 197 ALA A CA 1
ATOM 1517 C C . ALA A 1 197 ? -22.469 27.156 9.164 1 40.69 197 ALA A C 1
ATOM 1519 O O . ALA A 1 197 ? -23.266 28.109 9.203 1 40.69 197 ALA A O 1
ATOM 1520 N N . PHE A 1 198 ? -23.109 26.109 9.039 1 44.03 198 PHE A N 1
ATOM 1521 C CA . PHE A 1 198 ? -24.078 26.172 10.117 1 44.03 198 PHE A CA 1
ATOM 1522 C C . PHE A 1 198 ? -23.391 26.172 11.477 1 44.03 198 PHE A C 1
ATOM 1524 O O . PHE A 1 198 ? -22.438 25.422 11.695 1 44.03 198 PHE A O 1
ATOM 1531 N N . PRO A 1 199 ? -23.547 27.172 12.258 1 45.72 199 PRO A N 1
ATOM 1532 C CA . PRO A 1 199 ? -22.938 27.344 13.578 1 45.72 199 PRO A CA 1
ATOM 1533 C C . PRO A 1 199 ? -22.797 26.016 14.344 1 45.72 199 PRO A C 1
ATOM 1535 O O . PRO A 1 199 ? -21.828 25.828 15.086 1 45.72 199 PRO A O 1
ATOM 1538 N N . GLU A 1 200 ? -23.766 25.156 14.25 1 53.22 200 GLU A N 1
ATOM 1539 C CA . GLU A 1 200 ? -23.812 23.984 15.125 1 53.22 200 GLU A CA 1
ATOM 1540 C C . GLU A 1 200 ? -23.047 22.812 14.516 1 53.22 200 GLU A C 1
ATOM 1542 O O . GLU A 1 200 ? -23.109 21.688 15.031 1 53.22 200 GLU A O 1
ATOM 1547 N N . VAL A 1 201 ? -22.312 23.125 13.406 1 56.66 201 VAL A N 1
ATOM 1548 C CA . VAL A 1 201 ? -21.672 22 12.734 1 56.66 201 VAL A CA 1
ATOM 1549 C C . VAL A 1 201 ? -20.156 22.047 13 1 56.66 201 VAL A C 1
ATOM 1551 O O . VAL A 1 201 ? -19.516 23.062 12.766 1 56.66 201 VAL A O 1
ATOM 1554 N N . GLU A 1 202 ? -19.672 21.172 13.914 1 64.88 202 GLU A N 1
ATOM 1555 C CA . GLU A 1 202 ? -18.234 21.016 14.117 1 64.88 202 GLU A CA 1
ATOM 1556 C C . GLU A 1 202 ? -17.578 20.312 12.938 1 64.88 202 GLU A C 1
ATOM 1558 O O . GLU A 1 202 ? -17.969 19.203 12.578 1 64.88 202 GLU A O 1
ATOM 1563 N N . GLY A 1 203 ? -16.781 21.109 12.172 1 64.81 203 GLY A N 1
ATOM 1564 C CA . GLY A 1 203 ? -16.047 20.516 11.062 1 64.81 203 GLY A CA 1
ATOM 1565 C C . GLY A 1 203 ? -14.547 20.562 11.234 1 64.81 203 GLY A C 1
ATOM 1566 O O . GLY A 1 203 ? -14.055 21.016 12.266 1 64.81 203 GLY A O 1
ATOM 1567 N N . GLU A 1 204 ? -13.812 19.922 10.375 1 67.19 204 GLU A N 1
ATOM 1568 C CA . GLU A 1 204 ? -12.352 19.844 10.422 1 67.19 204 GLU A CA 1
ATOM 1569 C C . GLU A 1 204 ? -11.727 21.234 10.516 1 67.19 204 GLU A C 1
ATOM 1571 O O . GLU A 1 204 ? -10.625 21.391 11.047 1 67.19 204 GLU A O 1
ATOM 1576 N N . TRP A 1 205 ? -12.438 22.266 10.078 1 67.31 205 TRP A N 1
ATOM 1577 C CA . TRP A 1 205 ? -11.906 23.625 10.109 1 67.31 205 TRP A CA 1
ATOM 1578 C C . TRP A 1 205 ? -11.797 24.141 11.539 1 67.31 205 TRP A C 1
ATOM 1580 O O . TRP A 1 205 ? -10.969 25 11.844 1 67.31 205 TRP A O 1
ATOM 1590 N N . HIS A 1 206 ? -12.586 23.594 12.359 1 79.75 206 HIS A N 1
ATOM 1591 C CA . HIS A 1 206 ? -12.539 23.953 13.773 1 79.75 206 HIS A CA 1
ATOM 1592 C C . HIS A 1 206 ? -11.227 23.516 14.414 1 79.75 206 HIS A C 1
ATOM 1594 O O . HIS A 1 206 ? -10.75 24.156 15.359 1 79.75 206 HIS A O 1
ATOM 1600 N N . LEU A 1 207 ? -10.664 22.562 13.789 1 85.88 207 LEU A N 1
ATOM 1601 C CA . LEU A 1 207 ? -9.438 22.031 14.359 1 85.88 207 LEU A CA 1
ATOM 1602 C C . LEU A 1 207 ? -8.273 23 14.164 1 85.88 207 LEU A C 1
ATOM 1604 O O . LEU A 1 207 ? -7.422 23.141 15.047 1 85.88 207 LEU A O 1
ATOM 1608 N N . GLU A 1 208 ? -8.289 23.625 13.07 1 88.25 208 GLU A N 1
ATOM 1609 C CA . GLU A 1 208 ? -7.254 24.625 12.82 1 88.25 208 GLU A CA 1
ATOM 1610 C C . GLU A 1 208 ? -7.336 25.781 13.82 1 88.25 208 GLU A C 1
ATOM 1612 O O . GLU A 1 208 ? -6.312 26.234 14.328 1 88.25 208 GLU A O 1
ATOM 1617 N N . ASP A 1 209 ? -8.555 26.172 14.086 1 91.19 209 ASP A N 1
ATOM 1618 C CA . ASP A 1 209 ? -8.766 27.266 15.031 1 91.19 209 ASP A CA 1
ATOM 1619 C C . ASP A 1 209 ? -8.312 26.859 16.438 1 91.19 209 ASP A C 1
ATOM 1621 O O . ASP A 1 209 ? -7.699 27.672 17.141 1 91.19 209 ASP A O 1
ATOM 1625 N N . LEU A 1 210 ? -8.641 25.75 16.781 1 92.94 210 LEU A N 1
ATOM 1626 C CA . LEU A 1 210 ? -8.25 25.25 18.109 1 92.94 210 LEU A CA 1
ATOM 1627 C C . LEU A 1 210 ? -6.734 25.156 18.219 1 92.94 210 LEU A C 1
ATOM 1629 O O . LEU A 1 210 ? -6.164 25.516 19.25 1 92.94 210 LEU A O 1
ATOM 1633 N N . ALA A 1 211 ? -6.141 24.688 17.219 1 94.38 211 ALA A N 1
ATOM 1634 C CA . ALA A 1 211 ? -4.684 24.578 17.219 1 94.38 211 ALA A CA 1
ATOM 1635 C C . ALA A 1 211 ? -4.039 25.953 17.266 1 94.38 211 ALA A C 1
ATOM 1637 O O . ALA A 1 211 ? -3.053 26.156 17.984 1 94.38 211 ALA A O 1
ATOM 1638 N N . ALA A 1 212 ? -4.59 26.859 16.484 1 95.31 212 ALA A N 1
ATOM 1639 C CA . ALA A 1 212 ? -4.082 28.234 16.484 1 95.31 212 ALA A CA 1
ATOM 1640 C C . ALA A 1 212 ? -4.195 28.859 17.875 1 95.31 212 ALA A C 1
ATOM 1642 O O . ALA A 1 212 ? -3.287 29.562 18.328 1 95.31 212 ALA A O 1
ATOM 1643 N N . ALA A 1 213 ? -5.301 28.594 18.516 1 96.12 213 ALA A N 1
ATOM 1644 C CA . ALA A 1 213 ? -5.5 29.109 19.859 1 96.12 213 ALA A CA 1
ATOM 1645 C C . ALA A 1 213 ? -4.441 28.562 20.812 1 96.12 213 ALA A C 1
ATOM 1647 O O . ALA A 1 213 ? -3.896 29.312 21.641 1 96.12 213 ALA A O 1
ATOM 1648 N N . LEU A 1 214 ? -4.168 27.344 20.719 1 96.44 214 LEU A N 1
ATOM 1649 C CA . LEU A 1 214 ? -3.143 26.734 21.578 1 96.44 214 LEU A CA 1
ATOM 1650 C C . LEU A 1 214 ? -1.766 27.312 21.25 1 96.44 214 LEU A C 1
ATOM 1652 O O . LEU A 1 214 ? -0.972 27.578 22.156 1 96.44 214 LEU A O 1
ATOM 1656 N N . PHE A 1 215 ? -1.479 27.453 20.016 1 97.75 215 PHE A N 1
ATOM 1657 C CA . PHE A 1 215 ? -0.216 28 19.531 1 97.75 215 PHE A CA 1
ATOM 1658 C C . PHE A 1 215 ? 0.018 29.391 20.094 1 97.75 215 PHE A C 1
ATOM 1660 O O . PHE A 1 215 ? 1.159 29.781 20.344 1 97.75 215 PHE A O 1
ATOM 1667 N N . ASN A 1 216 ? -1.018 30.109 20.344 1 97.31 216 ASN A N 1
ATOM 1668 C CA . ASN A 1 216 ? -0.906 31.516 20.766 1 97.31 216 ASN A CA 1
ATOM 1669 C C . ASN A 1 216 ? -0.789 31.625 22.281 1 97.31 216 ASN A C 1
ATOM 1671 O O . ASN A 1 216 ? -0.591 32.719 22.812 1 97.31 216 ASN A O 1
ATOM 1675 N N . ARG A 1 217 ? -0.833 30.547 22.922 1 97.12 217 ARG A N 1
ATOM 1676 C CA . ARG A 1 217 ? -0.637 30.578 24.375 1 97.12 217 ARG A CA 1
ATOM 1677 C C . ARG A 1 217 ? 0.822 30.859 24.719 1 97.12 217 ARG A C 1
ATOM 1679 O O . ARG A 1 217 ? 1.721 30.547 23.922 1 97.12 217 ARG A O 1
ATOM 1686 N N . THR A 1 218 ? 0.994 31.391 25.938 1 95.75 218 THR A N 1
ATOM 1687 C CA . THR A 1 218 ? 2.342 31.781 26.328 1 95.75 218 THR A CA 1
ATOM 1688 C C . THR A 1 218 ? 2.896 30.828 27.375 1 95.75 218 THR A C 1
ATOM 1690 O O . THR A 1 218 ? 4.102 30.812 27.641 1 95.75 218 THR A O 1
ATOM 1693 N N . GLU A 1 219 ? 2.02 30.109 28.016 1 95.94 219 GLU A N 1
ATOM 1694 C CA . GLU A 1 219 ? 2.426 29.125 29.016 1 95.94 219 GLU A CA 1
ATOM 1695 C C . GLU A 1 219 ? 1.4 28 29.141 1 95.94 219 GLU A C 1
ATOM 1697 O O . GLU A 1 219 ? 0.244 28.172 28.75 1 95.94 219 GLU A O 1
ATOM 1702 N N . PHE A 1 220 ? 1.915 26.891 29.625 1 96.94 220 PHE A N 1
ATOM 1703 C CA . PHE A 1 220 ? 1.056 25.734 29.875 1 96.94 220 PHE A CA 1
ATOM 1704 C C . PHE A 1 220 ? 1.228 25.25 31.312 1 96.94 220 PHE A C 1
ATOM 1706 O O . PHE A 1 220 ? 2.242 25.531 31.953 1 96.94 220 PHE A O 1
ATOM 1713 N N . GLN A 1 221 ? 0.147 24.594 31.766 1 96 221 GLN A N 1
ATOM 1714 C CA . GLN A 1 221 ? 0.24 23.844 33 1 96 221 GLN A CA 1
ATOM 1715 C C . GLN A 1 221 ? 0.435 22.359 32.75 1 96 221 GLN A C 1
ATOM 1717 O O . GLN A 1 221 ? -0.185 21.797 31.844 1 96 221 GLN A O 1
ATOM 1722 N N . TYR A 1 222 ? 1.308 21.844 33.562 1 95.81 222 TYR A N 1
ATOM 1723 C CA . TYR A 1 222 ? 1.562 20.422 33.438 1 95.81 222 TYR A CA 1
ATOM 1724 C C . TYR A 1 222 ? 0.268 19.625 33.531 1 95.81 222 TYR A C 1
ATOM 1726 O O . TYR A 1 222 ? -0.553 19.875 34.406 1 95.81 222 TYR A O 1
ATOM 1734 N N . GLU A 1 223 ? 0.023 18.734 32.531 1 95.62 223 GLU A N 1
ATOM 1735 C CA . GLU A 1 223 ? -1.104 17.812 32.469 1 95.62 223 GLU A CA 1
ATOM 1736 C C . GLU A 1 223 ? -2.4 18.547 32.125 1 95.62 223 GLU A C 1
ATOM 1738 O O . GLU A 1 223 ? -3.49 17.984 32.281 1 95.62 223 GLU A O 1
ATOM 1743 N N . GLU A 1 224 ? -2.207 19.766 31.719 1 95.75 224 GLU A N 1
ATOM 1744 C CA . GLU A 1 224 ? -3.359 20.484 31.172 1 95.75 224 GLU A CA 1
ATOM 1745 C C . GLU A 1 224 ? -3.896 19.766 29.922 1 95.75 224 GLU A C 1
ATOM 1747 O O . GLU A 1 224 ? -3.123 19.297 29.094 1 95.75 224 GLU A O 1
ATOM 1752 N N . THR A 1 225 ? -5.176 19.688 29.797 1 95.38 225 THR A N 1
ATOM 1753 C CA . THR A 1 225 ? -5.773 19.031 28.641 1 95.38 225 THR A CA 1
ATOM 1754 C C . THR A 1 225 ? -5.887 20 27.469 1 95.38 225 THR A C 1
ATOM 1756 O O . THR A 1 225 ? -5.98 21.219 27.656 1 95.38 225 THR A O 1
ATOM 1759 N N . PHE A 1 226 ? -5.797 19.531 26.25 1 94.31 226 PHE A N 1
ATOM 1760 C CA . PHE A 1 226 ? -6.051 20.312 25.047 1 94.31 226 PHE A CA 1
ATOM 1761 C C . PHE A 1 226 ? -7.148 19.672 24.203 1 94.31 226 PHE A C 1
ATOM 1763 O O . PHE A 1 226 ? -7.297 18.453 24.203 1 94.31 226 PHE A O 1
ATOM 1770 N N . PRO A 1 227 ? -7.973 20.484 23.469 1 90.75 227 PRO A N 1
ATOM 1771 C CA . PRO A 1 227 ? -9.258 20.031 22.938 1 90.75 227 PRO A CA 1
ATOM 1772 C C . PRO A 1 227 ? -9.18 19.625 21.453 1 90.75 227 PRO A C 1
ATOM 1774 O O . PRO A 1 227 ? -10.078 19.953 20.672 1 90.75 227 PRO A O 1
ATOM 1777 N N . PHE A 1 228 ? -8.164 19.016 20.953 1 91.88 228 PHE A N 1
ATOM 1778 C CA . PHE A 1 228 ? -8.094 18.578 19.578 1 91.88 228 PHE A CA 1
ATOM 1779 C C . PHE A 1 228 ? -7.176 17.375 19.438 1 91.88 228 PHE A C 1
ATOM 1781 O O . PHE A 1 228 ? -6.43 17.047 20.359 1 91.88 228 PHE A O 1
ATOM 1788 N N . THR A 1 229 ? -7.305 16.672 18.328 1 92.25 229 THR A N 1
ATOM 1789 C CA . THR A 1 229 ? -6.418 15.562 17.984 1 92.25 229 THR A CA 1
ATOM 1790 C C . THR A 1 229 ? -5.754 15.812 16.625 1 92.25 229 THR A C 1
ATOM 1792 O O . THR A 1 229 ? -5.953 16.859 16.016 1 92.25 229 THR A O 1
ATOM 1795 N N . ARG A 1 230 ? -4.902 14.906 16.219 1 93.19 230 ARG A N 1
ATOM 1796 C CA . ARG A 1 230 ? -4.238 15.023 14.93 1 93.19 230 ARG A CA 1
ATOM 1797 C C . ARG A 1 230 ? -5.254 15.18 13.805 1 93.19 230 ARG A C 1
ATOM 1799 O O . ARG A 1 230 ? -6.34 14.602 13.859 1 93.19 230 ARG A O 1
ATOM 1806 N N . SER A 1 231 ? -4.914 15.969 12.883 1 91.25 231 SER A N 1
ATOM 1807 C CA . SER A 1 231 ? -5.785 16.266 11.75 1 91.25 231 SER A CA 1
ATOM 1808 C C . SER A 1 231 ? -4.98 16.75 10.547 1 91.25 231 SER A C 1
ATOM 1810 O O . SER A 1 231 ? -3.752 16.672 10.539 1 91.25 231 SER A O 1
ATOM 1812 N N . ARG A 1 232 ? -5.707 17.188 9.602 1 90.62 232 ARG A N 1
ATOM 1813 C CA . ARG A 1 232 ? -5.102 17.781 8.414 1 90.62 232 ARG A CA 1
ATOM 1814 C C . ARG A 1 232 ? -4.227 18.969 8.789 1 90.62 232 ARG A C 1
ATOM 1816 O O . ARG A 1 232 ? -3.203 19.219 8.141 1 90.62 232 ARG A O 1
ATOM 1823 N N . TYR A 1 233 ? -4.57 19.562 9.953 1 93.25 233 TYR A N 1
ATOM 1824 C CA . TYR A 1 233 ? -3.928 20.828 10.289 1 93.25 233 TYR A CA 1
ATOM 1825 C C . TYR A 1 233 ? -3.012 20.672 11.5 1 93.25 233 TYR A C 1
ATOM 1827 O O . TYR A 1 233 ? -2.268 21.578 11.852 1 93.25 233 TYR A O 1
ATOM 1835 N N . VAL A 1 234 ? -3.104 19.531 12.102 1 95.81 234 VAL A N 1
ATOM 1836 C CA . VAL A 1 234 ? -2.395 19.438 13.375 1 95.81 234 VAL A CA 1
ATOM 1837 C C . VAL A 1 234 ? -1.662 18.109 13.477 1 95.81 234 VAL A C 1
ATOM 1839 O O . VAL A 1 234 ? -2.211 17.062 13.117 1 95.81 234 VAL A O 1
ATOM 1842 N N . GLU A 1 235 ? -0.49 18.172 13.891 1 96.25 235 GLU A N 1
ATOM 1843 C CA . GLU A 1 235 ? 0.303 17.016 14.305 1 96.25 235 GLU A CA 1
ATOM 1844 C C . GLU A 1 235 ? 0.8 17.188 15.742 1 96.25 235 GLU A C 1
ATOM 1846 O O . GLU A 1 235 ? 1.213 18.281 16.141 1 96.25 235 GLU A O 1
ATOM 1851 N N . VAL A 1 236 ? 0.644 16.156 16.562 1 96.31 236 VAL A N 1
ATOM 1852 C CA . VAL A 1 236 ? 1.116 16.172 17.938 1 96.31 236 VAL A CA 1
ATOM 1853 C C . VAL A 1 236 ? 2.016 14.977 18.188 1 96.31 236 VAL A C 1
ATOM 1855 O O . VAL A 1 236 ? 1.762 13.883 17.672 1 96.31 236 VAL A O 1
ATOM 1858 N N . THR A 1 237 ? 3.006 15.18 18.922 1 94.25 237 THR A N 1
ATOM 1859 C CA . THR A 1 237 ? 3.881 14.078 19.297 1 94.25 237 THR A CA 1
ATOM 1860 C C . THR A 1 237 ? 4.516 14.344 20.656 1 94.25 237 THR A C 1
ATOM 1862 O O . THR A 1 237 ? 4.664 15.5 21.062 1 94.25 237 THR A O 1
ATOM 1865 N N . LEU A 1 238 ? 4.734 13.281 21.344 1 94.38 238 LEU A N 1
ATOM 1866 C CA . LEU A 1 238 ? 5.418 13.344 22.641 1 94.38 238 LEU A CA 1
ATOM 1867 C C . LEU A 1 238 ? 6.758 12.617 22.578 1 94.38 238 LEU A C 1
ATOM 1869 O O . LEU A 1 238 ? 6.805 11.406 22.359 1 94.38 238 LEU A O 1
ATOM 1873 N N . LEU A 1 239 ? 7.793 13.359 22.719 1 91.38 239 LEU A N 1
ATOM 1874 C CA . LEU A 1 239 ? 9.156 12.828 22.703 1 91.38 239 LEU A CA 1
ATOM 1875 C C . LEU A 1 239 ? 9.984 13.422 23.828 1 91.38 239 LEU A C 1
ATOM 1877 O O . LEU A 1 239 ? 9.812 14.586 24.188 1 91.38 239 LEU A O 1
ATOM 1881 N N . SER A 1 240 ? 10.844 12.617 24.344 1 85.25 240 SER A N 1
ATOM 1882 C CA . SER A 1 240 ? 11.836 13.164 25.266 1 85.25 240 SER A CA 1
ATOM 1883 C C . SER A 1 240 ? 12.828 14.062 24.531 1 85.25 240 SER A C 1
ATOM 1885 O O . SER A 1 240 ? 12.898 14.047 23.297 1 85.25 240 SER A O 1
ATOM 1887 N N . ALA A 1 241 ? 13.539 14.805 25.266 1 79.56 241 ALA A N 1
ATOM 1888 C CA . ALA A 1 241 ? 14.531 15.688 24.656 1 79.56 241 ALA A CA 1
ATOM 1889 C C . ALA A 1 241 ? 15.555 14.883 23.859 1 79.56 241 ALA A C 1
ATOM 1891 O O . ALA A 1 241 ? 15.938 15.273 22.75 1 79.56 241 ALA A O 1
ATOM 1892 N N . LYS A 1 242 ? 15.992 13.844 24.469 1 81.69 242 LYS A N 1
ATOM 1893 C CA . LYS A 1 242 ? 16.984 12.984 23.812 1 81.69 242 LYS A CA 1
ATOM 1894 C C . LYS A 1 242 ? 16.422 12.391 22.516 1 81.69 242 LYS A C 1
ATOM 1896 O O . LYS A 1 242 ? 17.094 12.422 21.484 1 81.69 242 LYS A O 1
ATOM 1901 N N . ARG A 1 243 ? 15.258 11.875 22.547 1 87.12 243 ARG A N 1
ATOM 1902 C CA . ARG A 1 243 ? 14.625 11.289 21.375 1 87.12 243 ARG A CA 1
ATOM 1903 C C . ARG A 1 243 ? 14.336 12.352 20.312 1 87.12 243 ARG A C 1
ATOM 1905 O O . ARG A 1 243 ? 14.406 12.086 19.109 1 87.12 243 ARG A O 1
ATOM 1912 N N . LEU A 1 244 ? 13.961 13.492 20.844 1 87.38 244 LEU A N 1
ATOM 1913 C CA . LEU A 1 244 ? 13.688 14.594 19.938 1 87.38 244 LEU A CA 1
ATOM 1914 C C . LEU A 1 244 ? 14.922 14.945 19.109 1 87.38 244 LEU A C 1
ATOM 1916 O O . LEU A 1 244 ? 14.828 15.133 17.891 1 87.38 244 LEU A O 1
ATOM 1920 N N . ARG A 1 245 ? 16.031 15.008 19.672 1 82.69 245 ARG A N 1
ATOM 1921 C CA . ARG A 1 245 ? 17.281 15.32 18.984 1 82.69 245 ARG A CA 1
ATOM 1922 C C . ARG A 1 245 ? 17.594 14.266 17.922 1 82.69 245 ARG A C 1
ATOM 1924 O O . ARG A 1 245 ? 18.062 14.602 16.828 1 82.69 245 ARG A O 1
ATOM 1931 N N . LYS A 1 246 ? 17.25 13.117 18.25 1 84.81 246 LYS A N 1
ATOM 1932 C CA . LYS A 1 246 ? 17.562 12.008 17.344 1 84.81 246 LYS A CA 1
ATOM 1933 C C . LYS A 1 246 ? 16.547 11.938 16.203 1 84.81 246 LYS A C 1
ATOM 1935 O O . LYS A 1 246 ? 16.922 11.633 15.07 1 84.81 246 LYS A O 1
ATOM 1940 N N . ARG A 1 247 ? 15.305 12.273 16.438 1 88.19 247 ARG A N 1
ATOM 1941 C CA . ARG A 1 247 ? 14.234 11.977 15.492 1 88.19 247 ARG A CA 1
ATOM 1942 C C . ARG A 1 247 ? 13.836 13.219 14.703 1 88.19 247 ARG A C 1
ATOM 1944 O O . ARG A 1 247 ? 13.148 13.117 13.68 1 88.19 247 ARG A O 1
ATOM 1951 N N . ILE A 1 248 ? 14.305 14.305 15.156 1 86 248 ILE A N 1
ATOM 1952 C CA . ILE A 1 248 ? 13.859 15.562 14.57 1 86 248 ILE A CA 1
ATOM 1953 C C . ILE A 1 248 ? 14.227 15.602 13.086 1 86 248 ILE A C 1
ATOM 1955 O O . ILE A 1 248 ? 13.484 16.156 12.273 1 86 248 ILE A O 1
ATOM 1959 N N . LYS A 1 249 ? 15.352 14.969 12.719 1 87.5 249 LYS A N 1
ATOM 1960 C CA . LYS A 1 249 ? 15.836 14.984 11.336 1 87.5 249 LYS A CA 1
ATOM 1961 C C . LYS A 1 249 ? 14.891 14.227 10.414 1 87.5 249 LYS A C 1
ATOM 1963 O O . LYS A 1 249 ? 14.883 14.453 9.203 1 87.5 249 LYS A O 1
ATOM 1968 N N . GLU A 1 250 ? 14.188 13.328 10.977 1 88.5 250 GLU A N 1
ATOM 1969 C CA . GLU A 1 250 ? 13.234 12.562 10.188 1 88.5 250 GLU A CA 1
ATOM 1970 C C . GLU A 1 250 ? 11.828 13.148 10.289 1 88.5 250 GLU A C 1
ATOM 1972 O O . GLU A 1 250 ? 11.117 13.242 9.289 1 88.5 250 GLU A O 1
ATOM 1977 N N . LEU A 1 251 ? 11.531 13.539 11.414 1 92 251 LEU A N 1
ATOM 1978 C CA . LEU A 1 251 ? 10.18 14.008 11.711 1 92 251 LEU A CA 1
ATOM 1979 C C . LEU A 1 251 ? 9.898 15.328 11 1 92 251 LEU A C 1
ATOM 1981 O O . LEU A 1 251 ? 8.852 15.477 10.367 1 92 251 LEU A O 1
ATOM 1985 N N . LEU A 1 252 ? 10.797 16.219 11.023 1 95.56 252 LEU A N 1
ATOM 1986 C CA . LEU A 1 252 ? 10.555 17.578 10.57 1 95.56 252 LEU A CA 1
ATOM 1987 C C . LEU A 1 252 ? 10.398 17.641 9.055 1 95.56 252 LEU A C 1
ATOM 1989 O O . LEU A 1 252 ? 9.422 18.203 8.555 1 95.56 252 LEU A O 1
ATOM 1993 N N . PRO A 1 253 ? 11.289 17 8.32 1 97.25 253 PRO A N 1
ATOM 1994 C CA . PRO A 1 253 ? 11.148 17.078 6.863 1 97.25 253 PRO A CA 1
ATOM 1995 C C . PRO A 1 253 ? 9.805 16.547 6.367 1 97.25 253 PRO A C 1
ATOM 1997 O O . PRO A 1 253 ? 9.141 17.188 5.547 1 97.25 253 PRO A O 1
ATOM 2000 N N . GLN A 1 254 ? 9.367 15.445 6.922 1 97.44 254 GLN A N 1
ATOM 2001 C CA . GLN A 1 254 ? 8.109 14.836 6.492 1 97.44 254 GLN A CA 1
ATOM 2002 C C . GLN A 1 254 ? 6.918 15.711 6.875 1 97.44 254 GLN A C 1
ATOM 2004 O O . GLN A 1 254 ? 6.02 15.938 6.062 1 97.44 254 GLN A O 1
ATOM 2009 N N . THR A 1 255 ? 6.977 16.188 8.039 1 97.5 255 THR A N 1
ATOM 2010 C CA . THR A 1 255 ? 5.863 16.969 8.555 1 97.5 255 THR A CA 1
ATOM 2011 C C . THR A 1 255 ? 5.777 18.312 7.84 1 97.5 255 THR A C 1
ATOM 2013 O O . THR A 1 255 ? 4.691 18.75 7.445 1 97.5 255 THR A O 1
ATOM 2016 N N . VAL A 1 256 ? 6.883 18.984 7.66 1 98.38 256 VAL A N 1
ATOM 2017 C CA . VAL A 1 256 ? 6.91 20.281 6.992 1 98.38 256 VAL A CA 1
ATOM 2018 C C . VAL A 1 256 ? 6.496 20.125 5.531 1 98.38 256 VAL A C 1
ATOM 2020 O O . VAL A 1 256 ? 5.691 20.906 5.02 1 98.38 256 VAL A O 1
ATOM 2023 N N . SER A 1 257 ? 7.047 19.094 4.895 1 98.5 257 SER A N 1
ATOM 2024 C CA . SER A 1 257 ? 6.629 18.797 3.525 1 98.5 257 SER A CA 1
ATOM 2025 C C . SER A 1 257 ? 5.121 18.594 3.441 1 98.5 257 SER A C 1
ATOM 2027 O O . SER A 1 257 ? 4.461 19.156 2.562 1 98.5 257 SER A O 1
ATOM 2029 N N . ALA A 1 258 ? 4.602 17.859 4.355 1 97.44 258 ALA A N 1
ATOM 2030 C CA . ALA A 1 258 ? 3.178 17.516 4.348 1 97.44 258 ALA A CA 1
ATOM 2031 C C . ALA A 1 258 ? 2.32 18.766 4.535 1 97.44 258 ALA A C 1
ATOM 2033 O O . ALA A 1 258 ? 1.387 19.016 3.764 1 97.44 258 ALA A O 1
ATOM 2034 N N . PHE A 1 259 ? 2.602 19.609 5.52 1 97.06 259 PHE A N 1
ATOM 2035 C CA . PHE A 1 259 ? 1.833 20.828 5.781 1 97.06 259 PHE A CA 1
ATOM 2036 C C . PHE A 1 259 ? 1.985 21.828 4.641 1 97.06 259 PHE A C 1
ATOM 2038 O O . PHE A 1 259 ? 0.999 22.391 4.172 1 97.06 259 PHE A O 1
ATOM 2045 N N . ALA A 1 260 ? 3.168 22 4.207 1 97.44 260 ALA A N 1
ATOM 2046 C CA . ALA A 1 260 ? 3.439 22.969 3.148 1 97.44 260 ALA A CA 1
ATOM 2047 C C . ALA A 1 260 ? 2.684 22.609 1.872 1 97.44 260 ALA A C 1
ATOM 2049 O O . ALA A 1 260 ? 2.168 23.5 1.183 1 97.44 260 ALA A O 1
ATOM 2050 N N . ASN A 1 261 ? 2.631 21.344 1.538 1 95.88 261 ASN A N 1
ATOM 2051 C CA . ASN A 1 261 ? 2.035 20.875 0.29 1 95.88 261 ASN A CA 1
ATOM 2052 C C . ASN A 1 261 ? 0.517 20.766 0.398 1 95.88 261 ASN A C 1
ATOM 2054 O O . ASN A 1 261 ? -0.161 20.469 -0.587 1 95.88 261 ASN A O 1
ATOM 2058 N N . THR A 1 262 ? 0.005 20.891 1.541 1 93.44 262 THR A N 1
ATOM 2059 C CA . THR A 1 262 ? -1.439 20.797 1.729 1 93.44 262 THR A CA 1
ATOM 2060 C C . THR A 1 262 ? -2.02 22.172 2.084 1 93.44 262 THR A C 1
ATOM 2062 O O . THR A 1 262 ? -2.234 23 1.204 1 93.44 262 THR A O 1
ATOM 2065 N N . ASP A 1 263 ? -2.299 22.469 3.418 1 91 263 ASP A N 1
ATOM 2066 C CA . ASP A 1 263 ? -2.939 23.719 3.771 1 91 263 ASP A CA 1
ATOM 2067 C C . ASP A 1 263 ? -2.199 24.422 4.918 1 91 263 ASP A C 1
ATOM 2069 O O . ASP A 1 263 ? -2.746 25.312 5.566 1 91 263 ASP A O 1
ATOM 2073 N N . GLY A 1 264 ? -0.978 23.984 5.078 1 94.81 264 GLY A N 1
ATOM 2074 C CA . GLY A 1 264 ? -0.309 24.453 6.281 1 94.81 264 GLY A CA 1
ATOM 2075 C C . GLY A 1 264 ? -0.789 23.75 7.539 1 94.81 264 GLY A C 1
ATOM 2076 O O . GLY A 1 264 ? -1.645 22.859 7.469 1 94.81 264 GLY A O 1
ATOM 2077 N N . GLY A 1 265 ? -0.135 24.109 8.648 1 96.12 265 GLY A N 1
ATOM 2078 C CA . GLY A 1 265 ? -0.579 23.453 9.867 1 96.12 265 GLY A CA 1
ATOM 2079 C C . GLY A 1 265 ? 0.375 23.656 11.031 1 96.12 265 GLY A C 1
ATOM 2080 O O . GLY A 1 265 ? 1.285 24.484 10.961 1 96.12 265 GLY A O 1
ATOM 2081 N N . PHE A 1 266 ? 0.057 22.938 12.109 1 97.81 266 PHE A N 1
ATOM 2082 C CA . PHE A 1 266 ? 0.77 23.094 13.367 1 97.81 266 PHE A CA 1
ATOM 2083 C C . PHE A 1 266 ? 1.357 21.766 13.828 1 97.81 266 PHE A C 1
ATOM 2085 O O . PHE A 1 266 ? 0.674 20.734 13.812 1 97.81 266 PHE A O 1
ATOM 2092 N N . LEU A 1 267 ? 2.559 21.781 14.195 1 97.56 267 LEU A N 1
ATOM 2093 C CA . LEU A 1 267 ? 3.209 20.656 14.867 1 97.56 267 LEU A CA 1
ATOM 2094 C C . LEU A 1 267 ? 3.51 21 16.328 1 97.56 267 LEU A C 1
ATOM 2096 O O . LEU A 1 267 ? 4.16 22.016 16.609 1 97.56 267 LEU A O 1
ATOM 2100 N N . PHE A 1 268 ? 3.008 20.219 17.219 1 97.62 268 PHE A N 1
ATOM 2101 C CA . PHE A 1 268 ? 3.305 20.375 18.641 1 97.62 268 PHE A CA 1
ATOM 2102 C C . PHE A 1 268 ? 4.125 19.188 19.156 1 97.62 268 PHE A C 1
ATOM 2104 O O . PHE A 1 268 ? 3.668 18.047 19.125 1 97.62 268 PHE A O 1
ATOM 2111 N N . ILE A 1 269 ? 5.289 19.453 19.641 1 96.69 269 ILE A N 1
ATOM 2112 C CA . ILE A 1 269 ? 6.137 18.453 20.281 1 96.69 269 ILE A CA 1
ATOM 2113 C C . ILE A 1 269 ? 6.094 18.641 21.797 1 96.69 269 ILE A C 1
ATOM 2115 O O . ILE A 1 269 ? 6.512 19.688 22.312 1 96.69 269 ILE A O 1
ATOM 2119 N N . GLY A 1 270 ? 5.695 17.641 22.531 1 96.44 270 GLY A N 1
ATOM 2120 C CA . GLY A 1 270 ? 5.508 17.719 23.969 1 96.44 270 GLY A CA 1
ATOM 2121 C C . GLY A 1 270 ? 4.082 17.438 24.391 1 96.44 270 GLY A C 1
ATOM 2122 O O . GLY A 1 270 ? 3.77 17.484 25.594 1 96.44 270 GLY A O 1
ATOM 2123 N N . LEU A 1 271 ? 3.25 17.312 23.406 1 97.06 271 LEU A N 1
ATOM 2124 C CA . LEU A 1 271 ? 1.864 16.969 23.688 1 97.06 271 LEU A CA 1
ATOM 2125 C C . LEU A 1 271 ? 1.65 15.461 23.594 1 97.06 271 LEU A C 1
ATOM 2127 O O . LEU A 1 271 ? 2.15 14.82 22.656 1 97.06 271 LEU A O 1
ATOM 2131 N N . ASP A 1 272 ? 0.96 14.953 24.531 1 95.62 272 ASP A N 1
ATOM 2132 C CA . ASP A 1 272 ? 0.581 13.539 24.5 1 95.62 272 ASP A CA 1
ATOM 2133 C C . ASP A 1 272 ? -0.742 13.352 23.75 1 95.62 272 ASP A C 1
ATOM 2135 O O . ASP A 1 272 ? -1.812 13.609 24.312 1 95.62 272 ASP A O 1
ATOM 2139 N N . GLY A 1 273 ? -0.673 12.82 22.609 1 91.38 273 GLY A N 1
ATOM 2140 C CA . GLY A 1 273 ? -1.855 12.641 21.781 1 91.38 273 GLY A CA 1
ATOM 2141 C C . GLY A 1 273 ? -2.76 11.523 22.266 1 91.38 273 GLY A C 1
ATOM 2142 O O . GLY A 1 273 ? -3.936 11.469 21.891 1 91.38 273 GLY A O 1
ATOM 2143 N N . LYS A 1 274 ? -2.277 10.672 23.062 1 88.88 274 LYS A N 1
ATOM 2144 C CA . LYS A 1 274 ? -3.066 9.555 23.578 1 88.88 274 LYS A CA 1
ATOM 2145 C C . LYS A 1 274 ? -3.943 10.008 24.75 1 88.88 274 LYS A C 1
ATOM 2147 O O . LYS A 1 274 ? -5.141 9.719 24.781 1 88.88 274 LYS A O 1
ATOM 2152 N N . THR A 1 275 ? -3.396 10.734 25.688 1 90.94 275 THR A N 1
ATOM 2153 C CA . THR A 1 275 ? -4.121 11.172 26.875 1 90.94 275 THR A CA 1
ATOM 2154 C C . THR A 1 275 ? -4.691 12.57 26.672 1 90.94 275 THR A C 1
ATOM 2156 O O . THR A 1 275 ? -5.508 13.031 27.469 1 90.94 275 THR A O 1
ATOM 2159 N N . GLN A 1 276 ? -4.227 13.219 25.625 1 93.19 276 GLN A N 1
ATOM 2160 C CA . GLN A 1 276 ? -4.605 14.602 25.344 1 93.19 276 GLN A CA 1
ATOM 2161 C C . GLN A 1 276 ? -4.184 15.523 26.484 1 93.19 276 GLN A C 1
ATOM 2163 O O . GLN A 1 276 ? -4.984 16.328 26.969 1 93.19 276 GLN A O 1
ATOM 2168 N N . GLN A 1 277 ? -3.025 15.344 26.875 1 96.25 277 GLN A N 1
ATOM 2169 C CA . GLN A 1 277 ? -2.465 16.156 27.938 1 96.25 277 GLN A CA 1
ATOM 2170 C C . GLN A 1 277 ? -1.16 16.828 27.5 1 96.25 277 GLN A C 1
ATOM 2172 O O . GLN A 1 277 ? -0.405 16.25 26.719 1 96.25 277 GLN A O 1
ATOM 2177 N N . ILE A 1 278 ? -0.933 17.969 28.062 1 97.25 278 ILE A N 1
ATOM 2178 C CA . ILE A 1 278 ? 0.301 18.719 27.828 1 97.25 278 ILE A CA 1
ATOM 2179 C C . ILE A 1 278 ? 1.369 18.281 28.828 1 97.25 278 ILE A C 1
ATOM 2181 O O . ILE A 1 278 ? 1.209 18.469 30.031 1 97.25 278 ILE A O 1
ATOM 2185 N N . ILE A 1 279 ? 2.459 17.734 28.359 1 95.62 279 ILE A N 1
ATOM 2186 C CA . ILE A 1 279 ? 3.504 17.188 29.219 1 95.62 279 ILE A CA 1
ATOM 2187 C C . ILE A 1 279 ? 4.793 17.984 29.031 1 95.62 279 ILE A C 1
ATOM 2189 O O . ILE A 1 279 ? 5.418 18.391 30.016 1 95.62 279 ILE A O 1
ATOM 2193 N N . GLY A 1 280 ? 5.148 18.25 27.828 1 95.38 280 GLY A N 1
ATOM 2194 C CA . GLY A 1 280 ? 6.387 18.938 27.516 1 95.38 280 GLY A CA 1
ATOM 2195 C C . GLY A 1 280 ? 7.602 18.031 27.547 1 95.38 280 GLY A C 1
ATOM 2196 O O . GLY A 1 280 ? 7.488 16.844 27.844 1 95.38 280 GLY A O 1
ATOM 2197 N N . PHE A 1 281 ? 8.734 18.484 27.141 1 94.44 281 PHE A N 1
ATOM 2198 C CA . PHE A 1 281 ? 10.031 17.844 27.297 1 94.44 281 PHE A CA 1
ATOM 2199 C C . PHE A 1 281 ? 10.977 18.719 28.109 1 94.44 281 PHE A C 1
ATOM 2201 O O . PHE A 1 281 ? 10.977 19.953 27.953 1 94.44 281 PHE A O 1
ATOM 2208 N N . GLU A 1 282 ? 11.711 18.109 28.875 1 92.56 282 GLU A N 1
ATOM 2209 C CA . GLU A 1 282 ? 12.656 18.844 29.703 1 92.56 282 GLU A CA 1
ATOM 2210 C C . GLU A 1 282 ? 13.844 19.344 28.891 1 92.56 282 GLU A C 1
ATOM 2212 O O . GLU A 1 282 ? 14.383 18.594 28.062 1 92.56 282 GLU A O 1
ATOM 2217 N N . ALA A 1 283 ? 14.117 20.562 29.125 1 90.38 283 ALA A N 1
ATOM 2218 C CA . ALA A 1 283 ? 15.25 21.141 28.391 1 90.38 283 ALA A CA 1
ATOM 2219 C C . ALA A 1 283 ? 15.773 22.391 29.094 1 90.38 283 ALA A C 1
ATOM 2221 O O . ALA A 1 283 ? 15.023 23.078 29.781 1 90.38 283 ALA A O 1
ATOM 2222 N N . GLU A 1 284 ? 17.078 22.625 28.844 1 89.56 284 GLU A N 1
ATOM 2223 C CA . GLU A 1 284 ? 17.688 23.906 29.234 1 89.56 284 GLU A CA 1
ATOM 2224 C C . GLU A 1 284 ? 17.609 24.922 28.094 1 89.56 284 GLU A C 1
ATOM 2226 O O . GLU A 1 284 ? 17.344 24.547 26.938 1 89.56 284 GLU A O 1
ATOM 2231 N N . LYS A 1 285 ? 17.875 26.125 28.438 1 89.5 285 LYS A N 1
ATOM 2232 C CA . LYS A 1 285 ? 17.812 27.188 27.453 1 89.5 285 LYS A CA 1
ATOM 2233 C C . LYS A 1 285 ? 18.797 26.922 26.297 1 89.5 285 LYS A C 1
ATOM 2235 O O . LYS A 1 285 ? 18.5 27.219 25.141 1 89.5 285 LYS A O 1
ATOM 2240 N N . SER A 1 286 ? 19.922 26.453 26.641 1 90.38 286 SER A N 1
ATOM 2241 C CA . SER A 1 286 ? 20.922 26.156 25.625 1 90.38 286 SER A CA 1
ATOM 2242 C C . SER A 1 286 ? 20.406 25.094 24.656 1 90.38 286 SER A C 1
ATOM 2244 O O . SER A 1 286 ? 20.703 25.141 23.453 1 90.38 286 SER A O 1
ATOM 2246 N N . ASP A 1 287 ? 19.641 24.125 25.172 1 89.38 287 ASP A N 1
ATOM 2247 C CA . ASP A 1 287 ? 19.047 23.094 24.344 1 89.38 287 ASP A CA 1
ATOM 2248 C C . ASP A 1 287 ? 18.062 23.672 23.344 1 89.38 287 ASP A C 1
ATOM 2250 O O . ASP A 1 287 ? 18 23.234 22.203 1 89.38 287 ASP A O 1
ATOM 2254 N N . LEU A 1 288 ? 17.344 24.656 23.828 1 91.81 288 LEU A N 1
ATOM 2255 C CA . LEU A 1 288 ? 16.312 25.25 23 1 91.81 288 LEU A CA 1
ATOM 2256 C C . LEU A 1 288 ? 16.938 26.016 21.828 1 91.81 288 LEU A C 1
ATOM 2258 O O . LEU A 1 288 ? 16.422 25.984 20.719 1 91.81 288 LEU A O 1
ATOM 2262 N N . VAL A 1 289 ? 18 26.688 22.078 1 93.06 289 VAL A N 1
ATOM 2263 C CA . VAL A 1 289 ? 18.719 27.438 21.047 1 93.06 289 VAL A CA 1
ATOM 2264 C C . VAL A 1 289 ? 19.219 26.469 19.969 1 93.06 289 VAL A C 1
ATOM 2266 O O . VAL A 1 289 ? 19.078 26.719 18.781 1 93.06 289 VAL A O 1
ATOM 2269 N N . LEU A 1 290 ? 19.781 25.422 20.453 1 90.88 290 LEU A N 1
ATOM 2270 C CA . LEU A 1 290 ? 20.281 24.406 19.531 1 90.88 290 LEU A CA 1
ATOM 2271 C C . LEU A 1 290 ? 19.156 23.812 18.703 1 90.88 290 LEU A C 1
ATOM 2273 O O . LEU A 1 290 ? 19.297 23.609 17.484 1 90.88 290 LEU A O 1
ATOM 2277 N N . LEU A 1 291 ? 18.094 23.531 19.391 1 91.31 291 LEU A N 1
ATOM 2278 C CA . LEU A 1 291 ? 16.938 22.938 18.719 1 91.31 291 LEU A CA 1
ATOM 2279 C C . LEU A 1 291 ? 16.375 23.891 17.672 1 91.31 291 LEU A C 1
ATOM 2281 O O . LEU A 1 291 ? 16.031 23.469 16.562 1 91.31 291 LEU A O 1
ATOM 2285 N N . GLU A 1 292 ? 16.234 25.078 17.969 1 93.12 292 GLU A N 1
ATOM 2286 C CA . GLU A 1 292 ? 15.758 26.094 17.031 1 93.12 292 GLU A CA 1
ATOM 2287 C C . GLU A 1 292 ? 16.656 26.172 15.797 1 93.12 292 GLU A C 1
ATOM 2289 O O . GLU A 1 292 ? 16.156 26.266 14.672 1 93.12 292 GLU A O 1
ATOM 2294 N N . SER A 1 293 ? 17.922 26.156 16.031 1 93.69 293 SER A N 1
ATOM 2295 C CA . SER A 1 293 ? 18.875 26.188 14.938 1 93.69 293 SER A CA 1
ATOM 2296 C C . SER A 1 293 ? 18.75 24.969 14.047 1 93.69 293 SER A C 1
ATOM 2298 O O . SER A 1 293 ? 18.844 25.062 12.82 1 93.69 293 SER A O 1
ATOM 2300 N N . GLU A 1 294 ? 18.578 23.891 14.688 1 91.62 294 GLU A N 1
ATOM 2301 C CA . GLU A 1 294 ? 18.406 22.641 13.945 1 91.62 294 GLU A CA 1
ATOM 2302 C C . GLU A 1 294 ? 17.141 22.688 13.102 1 91.62 294 GLU A C 1
ATOM 2304 O O . GLU A 1 294 ? 17.141 22.234 11.953 1 91.62 294 GLU A O 1
ATOM 2309 N N . ILE A 1 295 ? 16.094 23.109 13.695 1 93.94 295 ILE A N 1
ATOM 2310 C CA . ILE A 1 295 ? 14.812 23.219 12.992 1 93.94 295 ILE A CA 1
ATOM 2311 C C . ILE A 1 295 ? 14.977 24.125 11.766 1 93.94 295 ILE A C 1
ATOM 2313 O O . ILE A 1 295 ? 14.57 23.75 10.656 1 93.94 295 ILE A O 1
ATOM 2317 N N . GLU A 1 296 ? 15.602 25.219 11.93 1 95 296 GLU A N 1
ATOM 2318 C CA . GLU A 1 296 ? 15.844 26.141 10.828 1 95 296 GLU A CA 1
ATOM 2319 C C . GLU A 1 296 ? 16.672 25.5 9.734 1 95 296 GLU A C 1
ATOM 2321 O O . GLU A 1 296 ? 16.344 25.594 8.547 1 95 296 GLU A O 1
ATOM 2326 N N . LYS A 1 297 ? 17.688 24.891 10.164 1 94.31 297 LYS A N 1
ATOM 2327 C CA . LYS A 1 297 ? 18.594 24.25 9.211 1 94.31 297 LYS A CA 1
ATOM 2328 C C . LYS A 1 297 ? 17.859 23.188 8.391 1 94.31 297 LYS A C 1
ATOM 2330 O O . LYS A 1 297 ? 17.984 23.156 7.16 1 94.31 297 LYS A O 1
ATOM 2335 N N . HIS A 1 298 ? 17.078 22.359 9.031 1 94.06 298 HIS A N 1
ATOM 2336 C CA . HIS A 1 298 ? 16.406 21.266 8.352 1 94.06 298 HIS A CA 1
ATOM 2337 C C . HIS A 1 298 ? 15.312 21.766 7.426 1 94.06 298 HIS A C 1
ATOM 2339 O O . HIS A 1 298 ? 15.062 21.188 6.371 1 94.06 298 HIS A O 1
ATOM 2345 N N . ILE A 1 299 ? 14.617 22.797 7.805 1 96.5 299 ILE A N 1
ATOM 2346 C CA . ILE A 1 299 ? 13.57 23.344 6.957 1 96.5 299 ILE A CA 1
ATOM 2347 C C . ILE A 1 299 ? 14.195 24.031 5.738 1 96.5 299 ILE A C 1
ATOM 2349 O O . ILE A 1 299 ? 13.719 23.859 4.613 1 96.5 299 ILE A O 1
ATOM 2353 N N . ARG A 1 300 ? 15.258 24.734 5.945 1 95.38 300 ARG A N 1
ATOM 2354 C CA . ARG A 1 300 ? 15.922 25.469 4.875 1 95.38 300 ARG A CA 1
ATOM 2355 C C . ARG A 1 300 ? 16.5 24.516 3.834 1 95.38 300 ARG A C 1
ATOM 2357 O O . ARG A 1 300 ? 16.594 24.859 2.654 1 95.38 300 ARG A O 1
ATOM 2364 N N . GLN A 1 301 ? 16.844 23.391 4.25 1 95.44 301 GLN A N 1
ATOM 2365 C CA . GLN A 1 301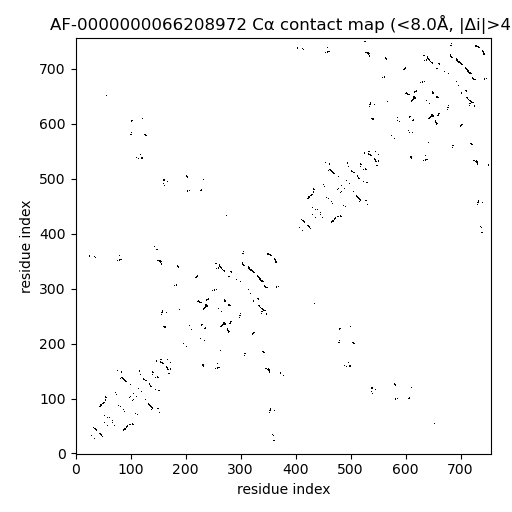 ? 17.531 22.453 3.379 1 95.44 301 GLN A CA 1
ATOM 2366 C C . GLN A 1 301 ? 16.547 21.594 2.588 1 95.44 301 GLN A C 1
ATOM 2368 O O . GLN A 1 301 ? 16.953 20.812 1.72 1 95.44 301 GLN A O 1
ATOM 2373 N N . LEU A 1 302 ? 15.273 21.672 2.875 1 97.69 302 LEU A N 1
ATOM 2374 C CA . LEU A 1 302 ? 14.297 20.859 2.152 1 97.69 302 LEU A CA 1
ATOM 2375 C C . LEU A 1 302 ? 14.273 21.234 0.672 1 97.69 302 LEU A C 1
ATOM 2377 O O . LEU A 1 302 ? 14.289 22.422 0.321 1 97.69 302 LEU A O 1
ATOM 2381 N N . PRO A 1 303 ? 14.266 20.203 -0.254 1 97.75 303 PRO A N 1
ATOM 2382 C CA . PRO A 1 303 ? 14.164 20.516 -1.681 1 97.75 303 PRO A CA 1
ATOM 2383 C C . PRO A 1 303 ? 12.82 21.141 -2.051 1 97.75 303 PRO A C 1
ATOM 2385 O O . PRO A 1 303 ? 11.773 20.672 -1.599 1 97.75 303 PRO A O 1
ATOM 2388 N N . VAL A 1 304 ? 12.867 22.203 -2.811 1 97.5 304 VAL A N 1
ATOM 2389 C CA . VAL A 1 304 ? 11.656 22.875 -3.271 1 97.5 304 VAL A CA 1
ATOM 2390 C C . VAL A 1 304 ? 11.688 23 -4.793 1 97.5 304 VAL A C 1
ATOM 2392 O O . VAL A 1 304 ? 12.758 23.125 -5.391 1 97.5 304 VAL A O 1
ATOM 2395 N N . THR A 1 305 ? 10.602 22.891 -5.379 1 97.12 305 THR A N 1
ATOM 2396 C CA . THR A 1 305 ? 10.406 23.172 -6.797 1 97.12 305 THR A CA 1
ATOM 2397 C C . THR A 1 305 ? 9.352 24.266 -6.992 1 97.12 305 THR A C 1
ATOM 2399 O O . THR A 1 305 ? 8.219 24.125 -6.527 1 97.12 305 THR A O 1
ATOM 2402 N N . HIS A 1 306 ? 9.766 25.312 -7.684 1 96.19 306 HIS A N 1
ATOM 2403 C CA . HIS A 1 306 ? 8.852 26.422 -7.918 1 96.19 306 HIS A CA 1
ATOM 2404 C C . HIS A 1 306 ? 8.344 26.422 -9.359 1 96.19 306 HIS A C 1
ATOM 2406 O O . HIS A 1 306 ? 9.102 26.125 -10.289 1 96.19 306 HIS A O 1
ATOM 2412 N N . PHE A 1 307 ? 7.16 26.719 -9.43 1 95.12 307 PHE A N 1
ATOM 2413 C CA . PHE A 1 307 ? 6.531 26.953 -10.719 1 95.12 307 PHE A CA 1
ATOM 2414 C C . PHE A 1 307 ? 6.043 28.406 -10.812 1 95.12 307 PHE A C 1
ATOM 2416 O O . PHE A 1 307 ? 5.598 28.844 -11.875 1 95.12 307 PHE A O 1
ATOM 2423 N N . CYS A 1 308 ? 6.145 29.109 -9.703 1 93.69 308 CYS A N 1
ATOM 2424 C CA . CYS A 1 308 ? 5.73 30.5 -9.625 1 93.69 308 CYS A CA 1
ATOM 2425 C C . CYS A 1 308 ? 6.926 31.438 -9.758 1 93.69 308 CYS A C 1
ATOM 2427 O O . CYS A 1 308 ? 8.07 31.016 -9.594 1 93.69 308 CYS A O 1
ATOM 2429 N N . GLU A 1 309 ? 6.617 32.688 -9.93 1 92 309 GLU A N 1
ATOM 2430 C CA . GLU A 1 309 ? 7.66 33.688 -10.109 1 92 309 GLU A CA 1
ATOM 2431 C C . GLU A 1 309 ? 8.203 34.188 -8.773 1 92 309 GLU A C 1
ATOM 2433 O O . GLU A 1 309 ? 9.375 34.531 -8.664 1 92 309 GLU A O 1
ATOM 2438 N N . GLU A 1 310 ? 7.43 34.125 -7.746 1 89.56 310 GLU A N 1
ATOM 2439 C CA . GLU A 1 310 ? 7.801 34.688 -6.438 1 89.56 310 GLU A CA 1
ATOM 2440 C C . GLU A 1 310 ? 8.93 33.875 -5.809 1 89.56 310 GLU A C 1
ATOM 2442 O O . GLU A 1 310 ? 9.828 34.438 -5.18 1 89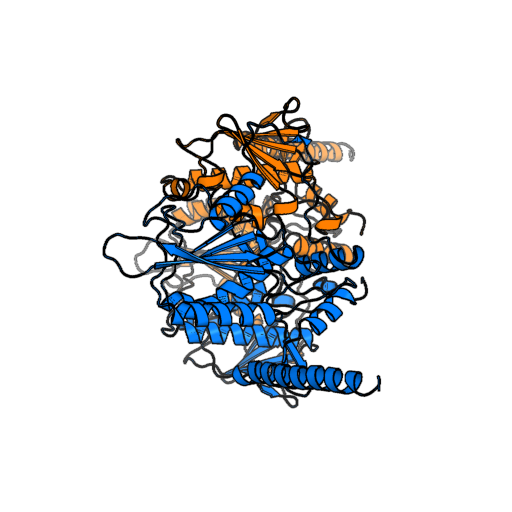.56 310 GLU A O 1
ATOM 2447 N N . LYS A 1 311 ? 8.875 32.531 -5.949 1 91.94 311 LYS A N 1
ATOM 2448 C CA . LYS A 1 311 ? 9.875 31.609 -5.414 1 91.94 311 LYS A CA 1
ATOM 2449 C C . LYS A 1 311 ? 10.133 31.875 -3.934 1 91.94 311 LYS A C 1
ATOM 2451 O O . LYS A 1 311 ? 11.289 32.031 -3.52 1 91.94 311 LYS A O 1
ATOM 2456 N N . GLU A 1 312 ? 9.078 31.938 -3.248 1 91.94 312 GLU A N 1
ATOM 2457 C CA . GLU A 1 312 ? 9.164 32.219 -1.816 1 91.94 312 GLU A CA 1
ATOM 2458 C C . GLU A 1 312 ? 9.82 31.047 -1.075 1 91.94 312 GLU A C 1
ATOM 2460 O O . GLU A 1 312 ? 9.836 29.922 -1.57 1 91.94 312 GLU A O 1
ATOM 2465 N N . LYS A 1 313 ? 10.406 31.406 0.046 1 95.56 313 LYS A N 1
ATOM 2466 C CA . LYS A 1 313 ? 10.898 30.359 0.95 1 95.56 313 LYS A CA 1
ATOM 2467 C C . LYS A 1 313 ? 9.766 29.781 1.795 1 95.56 313 LYS A C 1
ATOM 2469 O O . LYS A 1 313 ? 8.688 30.375 1.876 1 95.56 313 LYS A O 1
ATOM 2474 N N . ILE A 1 314 ? 10.07 28.672 2.352 1 97 314 ILE A N 1
ATOM 2475 C CA . ILE A 1 314 ? 9.094 28.078 3.258 1 97 314 ILE A CA 1
ATOM 2476 C C . ILE A 1 314 ? 8.922 28.969 4.484 1 97 314 ILE A C 1
ATOM 2478 O O . ILE A 1 314 ? 9.891 29.25 5.199 1 97 314 ILE A O 1
ATOM 2482 N N . LYS A 1 315 ? 7.75 29.406 4.691 1 96.94 315 LYS A N 1
ATOM 2483 C CA . LYS A 1 315 ? 7.469 30.266 5.84 1 96.94 315 LYS A CA 1
ATOM 2484 C C . LYS A 1 315 ? 7.004 29.438 7.035 1 96.94 315 LYS A C 1
ATOM 2486 O O . LYS A 1 315 ? 6.133 28.578 6.902 1 96.94 315 LYS A O 1
ATOM 2491 N N . TYR A 1 316 ? 7.637 29.703 8.156 1 97.5 316 TYR A N 1
ATOM 2492 C CA . TYR A 1 316 ? 7.27 28.984 9.375 1 97.5 316 TYR A CA 1
ATOM 2493 C C . TYR A 1 316 ? 7.543 29.844 10.609 1 97.5 316 TYR A C 1
ATOM 2495 O O . TYR A 1 316 ? 8.273 30.828 10.539 1 97.5 316 TYR A O 1
ATOM 2503 N N . THR A 1 317 ? 6.879 29.562 11.695 1 97.69 317 THR A N 1
ATOM 2504 C CA . THR A 1 317 ? 7.109 30.141 13.008 1 97.69 317 THR A CA 1
ATOM 2505 C C . THR A 1 317 ? 7.328 29.047 14.055 1 97.69 317 THR A C 1
ATOM 2507 O O . THR A 1 317 ? 6.59 28.062 14.094 1 97.69 317 THR A O 1
ATOM 2510 N N . CYS A 1 318 ? 8.359 29.172 14.828 1 96.75 318 CYS A N 1
ATOM 2511 C CA . CYS A 1 318 ? 8.68 28.219 15.883 1 96.75 318 CYS A CA 1
ATOM 2512 C C . CYS A 1 318 ? 8.703 28.906 17.25 1 96.75 318 CYS A C 1
ATOM 2514 O O . CYS A 1 318 ? 9.266 29.984 17.391 1 96.75 318 CYS A O 1
ATOM 2516 N N . LYS A 1 319 ? 8.039 28.25 18.219 1 96.25 319 LYS A N 1
ATOM 2517 C CA . LYS A 1 319 ? 7.992 28.75 19.594 1 96.25 319 LYS A CA 1
ATOM 2518 C C . LYS A 1 319 ? 8.25 27.625 20.594 1 96.25 319 LYS A C 1
ATOM 2520 O O . LYS A 1 319 ? 7.895 26.469 20.344 1 96.25 319 LYS A O 1
ATOM 2525 N N . PHE A 1 320 ? 8.898 28.062 21.672 1 96.62 320 PHE A N 1
ATOM 2526 C CA . PHE A 1 320 ? 8.992 27.188 22.828 1 96.62 320 PHE A CA 1
ATOM 2527 C C . PHE A 1 320 ? 8.164 27.734 23.984 1 96.62 320 PHE A C 1
ATOM 2529 O O . PHE A 1 320 ? 8.422 28.828 24.484 1 96.62 320 PHE A O 1
ATOM 2536 N N . ILE A 1 321 ? 7.172 26.953 24.391 1 97.12 321 ILE A N 1
ATOM 2537 C CA . ILE A 1 321 ? 6.238 27.391 25.406 1 97.12 321 ILE A CA 1
ATOM 2538 C C . ILE A 1 321 ? 6.512 26.641 26.719 1 97.12 321 ILE A C 1
ATOM 2540 O O . ILE A 1 321 ? 6.555 25.406 26.734 1 97.12 321 ILE A O 1
ATOM 2544 N N . GLU A 1 322 ? 6.625 27.359 27.766 1 95.88 322 GLU A N 1
ATOM 2545 C CA . GLU A 1 322 ? 6.969 26.781 29.062 1 95.88 322 GLU A CA 1
ATOM 2546 C C . GLU A 1 322 ? 5.797 25.984 29.641 1 95.88 322 GLU A C 1
ATOM 2548 O O . GLU A 1 322 ? 4.648 26.422 29.547 1 95.88 322 GLU A O 1
ATOM 2553 N N . VAL A 1 323 ? 6.148 24.859 30.172 1 96.62 323 VAL A N 1
ATOM 2554 C CA . VAL A 1 323 ? 5.188 24.047 30.891 1 96.62 323 VAL A CA 1
ATOM 2555 C C . VAL A 1 323 ? 5.504 24.078 32.375 1 96.62 323 VAL A C 1
ATOM 2557 O O . VAL A 1 323 ? 6.539 23.562 32.812 1 96.62 323 VAL A O 1
ATOM 2560 N N . HIS A 1 324 ? 4.602 24.594 33.188 1 95.06 324 HIS A N 1
ATOM 2561 C CA . HIS A 1 324 ? 4.84 24.781 34.594 1 95.06 324 HIS A CA 1
ATOM 2562 C C . HIS A 1 324 ? 4.387 23.562 35.406 1 95.06 324 HIS A C 1
ATOM 2564 O O . HIS A 1 324 ? 3.283 23.062 35.188 1 95.06 324 HIS A O 1
ATOM 2570 N N . LYS A 1 325 ? 5.254 23.047 36 1 87.94 325 LYS A N 1
ATOM 2571 C CA . LYS A 1 325 ? 4.992 22 36.969 1 87.94 325 LYS A CA 1
ATOM 2572 C C . LYS A 1 325 ? 5.566 22.375 38.344 1 87.94 325 LYS A C 1
ATOM 2574 O O . LYS A 1 325 ? 6.719 22.797 38.438 1 87.94 325 LYS A O 1
ATOM 2579 N N . SER A 1 326 ? 4.762 22.328 39.344 1 83 326 SER A N 1
ATOM 2580 C CA . SER A 1 326 ? 5.238 22.688 40.656 1 83 326 SER A CA 1
ATOM 2581 C C . SER A 1 326 ? 6.488 21.906 41.031 1 83 326 SER A C 1
ATOM 2583 O O . SER A 1 326 ? 6.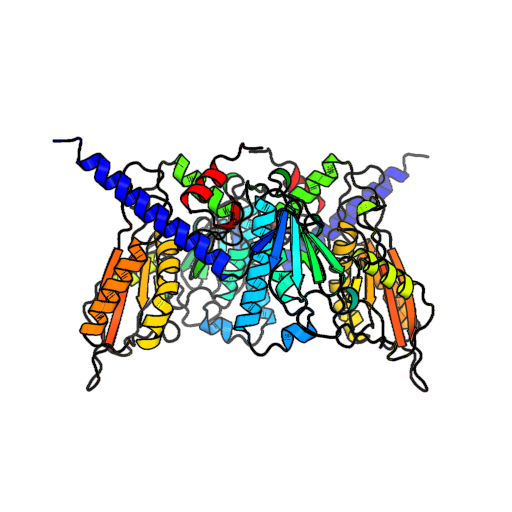5 20.672 40.969 1 83 326 SER A O 1
ATOM 2585 N N . GLY A 1 327 ? 7.656 22.547 41.469 1 72.06 327 GLY A N 1
ATOM 2586 C CA . GLY A 1 327 ? 8.875 21.953 42 1 72.06 327 GLY A CA 1
ATOM 2587 C C . GLY A 1 327 ? 9.727 21.297 40.906 1 72.06 327 GLY A C 1
ATOM 2588 O O . GLY A 1 327 ? 10.672 20.578 41.219 1 72.06 327 GLY A O 1
ATOM 2589 N N . ALA A 1 328 ? 9.398 21.359 39.688 1 70.5 328 ALA A N 1
ATOM 2590 C CA . ALA A 1 328 ? 10.078 20.547 38.688 1 70.5 328 ALA A CA 1
ATOM 2591 C C . ALA A 1 328 ? 10.922 21.422 37.75 1 70.5 328 ALA A C 1
ATOM 2593 O O . ALA A 1 328 ? 10.844 22.656 37.812 1 70.5 328 ALA A O 1
ATOM 2594 N N . VAL A 1 329 ? 11.781 20.734 37.156 1 72.81 329 VAL A N 1
ATOM 2595 C CA . VAL A 1 329 ? 12.648 21.297 36.125 1 72.81 329 VAL A CA 1
ATOM 2596 C C . VAL A 1 329 ? 11.797 21.891 35 1 72.81 329 VAL A C 1
ATOM 2598 O O . VAL A 1 329 ? 10.648 21.484 34.812 1 72.81 329 VAL A O 1
ATOM 2601 N N . CYS A 1 330 ? 12.406 22.844 34.281 1 84.44 330 CYS A N 1
ATOM 2602 C CA . CYS A 1 330 ? 11.727 23.547 33.188 1 84.44 330 CYS A CA 1
ATOM 2603 C C . CYS A 1 330 ? 11.406 22.594 32.062 1 84.44 330 CYS A C 1
ATOM 2605 O O . CYS A 1 330 ? 12.266 21.828 31.625 1 84.44 330 CYS A O 1
ATOM 2607 N N . ALA A 1 331 ? 10.172 22.484 31.719 1 93.69 331 ALA A N 1
ATOM 2608 C CA . ALA A 1 331 ? 9.711 21.734 30.562 1 93.69 331 ALA A CA 1
ATOM 2609 C C . ALA A 1 331 ? 9.086 22.672 29.516 1 93.69 331 ALA A C 1
ATOM 2611 O O . ALA A 1 331 ? 8.656 23.781 29.844 1 93.69 331 ALA A O 1
ATOM 2612 N N . TYR A 1 332 ? 9.227 22.234 28.281 1 95.88 332 TYR A N 1
ATOM 2613 C CA . TYR A 1 332 ? 8.758 23.078 27.203 1 95.88 332 TYR A CA 1
ATOM 2614 C C . TYR A 1 332 ? 7.941 22.281 26.188 1 95.88 332 TYR A C 1
ATOM 2616 O O . TYR A 1 332 ? 8.094 21.062 26.094 1 95.88 332 TYR A O 1
ATOM 2624 N N . VAL A 1 333 ? 7.043 22.938 25.547 1 97.12 333 VAL A N 1
ATOM 2625 C CA . VAL A 1 333 ? 6.438 22.469 24.297 1 97.12 333 VAL A CA 1
ATOM 2626 C C . VAL A 1 333 ? 7.031 23.234 23.125 1 97.12 333 VAL A C 1
ATOM 2628 O O . VAL A 1 333 ? 7.121 24.453 23.141 1 97.12 333 VAL A O 1
ATOM 2631 N N . CYS A 1 334 ? 7.539 22.5 22.172 1 96.5 334 CYS A N 1
ATOM 2632 C CA . CYS A 1 334 ? 7.934 23.125 20.906 1 96.5 334 CYS A CA 1
ATOM 2633 C C . CYS A 1 334 ? 6.75 23.203 19.953 1 96.5 334 CYS A C 1
ATOM 2635 O O . CYS A 1 334 ? 6.168 22.188 19.578 1 96.5 334 CYS A O 1
ATOM 2637 N N . ALA A 1 335 ? 6.328 24.391 19.594 1 97.88 335 ALA A N 1
ATOM 2638 C CA . ALA A 1 335 ? 5.219 24.625 18.672 1 97.88 335 ALA A CA 1
ATOM 2639 C C . ALA A 1 335 ? 5.723 25.203 17.344 1 97.88 335 ALA A C 1
ATOM 2641 O O . ALA A 1 335 ? 6.379 26.25 17.328 1 97.88 335 ALA A O 1
ATOM 2642 N N . LEU A 1 336 ? 5.449 24.5 16.297 1 97.88 336 LEU A N 1
ATOM 2643 C CA . LEU A 1 336 ? 5.875 24.906 14.961 1 97.88 336 LEU A CA 1
ATOM 2644 C C . LEU A 1 336 ? 4.672 25.125 14.047 1 97.88 336 LEU A C 1
ATOM 2646 O O . LEU A 1 336 ? 3.846 24.219 13.875 1 97.88 336 LEU A O 1
ATOM 2650 N N . ARG A 1 337 ? 4.504 26.297 13.523 1 98.25 337 ARG A N 1
ATOM 2651 C CA . ARG A 1 337 ? 3.504 26.609 12.5 1 98.25 337 ARG A CA 1
ATOM 2652 C C . ARG A 1 337 ? 4.137 26.672 11.117 1 98.25 337 ARG A C 1
ATOM 2654 O O . ARG A 1 337 ? 5.105 27.406 10.914 1 98.25 337 ARG A O 1
ATOM 2661 N N . VAL A 1 338 ? 3.691 25.875 10.211 1 97.88 338 VAL A N 1
ATOM 2662 C CA . VAL A 1 338 ? 4.137 25.891 8.82 1 97.88 338 VAL A CA 1
ATOM 2663 C C . VAL A 1 338 ? 3.033 26.469 7.93 1 97.88 338 VAL A C 1
ATOM 2665 O O . VAL A 1 338 ? 1.879 26.047 8.023 1 97.88 338 VAL A O 1
ATOM 2668 N N . GLU A 1 339 ? 3.357 27.391 7.105 1 96.5 339 GLU A N 1
ATOM 2669 C CA . GLU A 1 339 ? 2.377 27.984 6.191 1 96.5 339 GLU A CA 1
ATOM 2670 C C . GLU A 1 339 ? 2.266 27.156 4.906 1 96.5 339 GLU A C 1
ATOM 2672 O O . GLU A 1 339 ? 3.186 26.422 4.555 1 96.5 339 GLU A O 1
ATOM 2677 N N . ARG A 1 340 ? 1.065 27.297 4.32 1 95.44 340 ARG A N 1
ATOM 2678 C CA . ARG A 1 340 ? 0.887 26.719 2.994 1 95.44 340 ARG A CA 1
ATOM 2679 C C . ARG A 1 340 ? 1.925 27.25 2.014 1 95.44 340 ARG A C 1
ATOM 2681 O O . ARG A 1 340 ? 2.188 28.453 1.979 1 95.44 340 ARG A O 1
ATOM 2688 N N . PHE A 1 341 ? 2.549 26.406 1.301 1 96.25 341 PHE A N 1
ATOM 2689 C CA . PHE A 1 341 ? 3.619 26.797 0.386 1 96.25 341 PHE A CA 1
ATOM 2690 C C . PHE A 1 341 ? 3.072 27.031 -1.015 1 96.25 341 PHE A C 1
ATOM 2692 O O . PHE A 1 341 ? 2.076 26.438 -1.414 1 96.25 341 PHE A O 1
ATOM 2699 N N . CYS A 1 342 ? 3.641 27.875 -1.761 1 95.5 342 CYS A N 1
ATOM 2700 C CA . CYS A 1 342 ? 3.162 28.312 -3.07 1 95.5 342 CYS A CA 1
ATOM 2701 C C . CYS A 1 342 ? 3.342 27.203 -4.105 1 95.5 342 CYS A C 1
ATOM 2703 O O . CYS A 1 342 ? 2.625 27.172 -5.109 1 95.5 342 CYS A O 1
ATOM 2705 N N . CYS A 1 343 ? 4.328 26.344 -3.867 1 97.12 343 CYS A N 1
ATOM 2706 C CA . CYS A 1 343 ? 4.641 25.312 -4.852 1 97.12 343 CYS A CA 1
ATOM 2707 C C . CYS A 1 343 ? 4.902 23.984 -4.176 1 97.12 343 CYS A C 1
ATOM 2709 O O . CYS A 1 343 ? 4.078 23.5 -3.396 1 97.12 343 CYS A O 1
ATOM 2711 N N . ALA A 1 344 ? 5.941 23.234 -4.582 1 97.69 344 ALA A N 1
ATOM 2712 C CA . ALA A 1 344 ? 6.113 21.891 -4.043 1 97.69 344 ALA A CA 1
ATOM 2713 C C . ALA A 1 344 ? 7.316 21.828 -3.104 1 97.69 344 ALA A C 1
ATOM 2715 O O . ALA A 1 344 ? 8.398 22.312 -3.436 1 97.69 344 ALA A O 1
ATOM 2716 N N . VAL A 1 345 ? 7.148 21.219 -1.958 1 98.44 345 VAL A N 1
ATOM 2717 C CA . VAL A 1 345 ? 8.203 21 -0.975 1 98.44 345 VAL A CA 1
ATOM 2718 C C . VAL A 1 345 ? 8.414 19.5 -0.78 1 98.44 345 VAL A C 1
ATOM 2720 O O . VAL A 1 345 ? 7.484 18.766 -0.428 1 98.44 345 VAL A O 1
ATOM 2723 N N . PHE A 1 346 ? 9.594 19.016 -0.966 1 98.56 346 PHE A N 1
ATOM 2724 C CA . PHE A 1 346 ? 9.945 17.625 -0.743 1 98.56 346 PHE A CA 1
ATOM 2725 C C . PHE A 1 346 ? 10.633 17.453 0.603 1 98.56 346 PHE A C 1
ATOM 2727 O O . PHE A 1 346 ? 11.312 18.359 1.082 1 98.56 346 PHE A O 1
ATOM 2734 N N . ALA A 1 347 ? 10.461 16.281 1.199 1 98.12 347 ALA A N 1
ATOM 2735 C CA . ALA A 1 347 ? 11.141 15.977 2.457 1 98.12 347 ALA A CA 1
ATOM 2736 C C . ALA A 1 347 ? 12.609 15.641 2.219 1 98.12 347 ALA A C 1
ATOM 2738 O O . ALA A 1 347 ? 13.445 15.781 3.117 1 98.12 347 ALA A O 1
ATOM 2739 N N . ALA A 1 348 ? 12.938 15.141 1.171 1 97.06 348 ALA A N 1
ATOM 2740 C CA . ALA A 1 348 ? 14.266 14.789 0.669 1 97.06 348 ALA A CA 1
ATOM 2741 C C . ALA A 1 348 ? 14.234 14.562 -0.84 1 97.06 348 ALA A C 1
ATOM 2743 O O . ALA A 1 348 ? 13.172 14.586 -1.458 1 97.06 348 ALA A O 1
ATOM 2744 N N . GLU A 1 349 ? 15.367 14.406 -1.382 1 97 349 GLU A N 1
ATOM 2745 C CA . GLU A 1 349 ? 15.391 14.039 -2.793 1 97 349 GLU A CA 1
ATOM 2746 C C . GLU A 1 349 ? 14.617 12.742 -3.039 1 97 349 GLU A C 1
ATOM 2748 O O . GLU A 1 349 ? 14.664 11.82 -2.223 1 97 349 GLU A O 1
ATOM 2753 N N . PRO A 1 350 ? 13.898 12.695 -4.18 1 97.19 350 PRO A N 1
ATOM 2754 C CA . PRO A 1 350 ? 13.219 11.438 -4.5 1 97.19 350 PRO A CA 1
ATOM 2755 C C . PRO A 1 350 ? 14.188 10.25 -4.59 1 97.19 350 PRO A C 1
ATOM 2757 O O . PRO A 1 350 ? 15.312 10.406 -5.059 1 97.19 350 PRO A O 1
ATOM 2760 N N . GLU A 1 351 ? 13.758 9.156 -4.094 1 96.44 351 GLU A N 1
ATOM 2761 C CA . GLU A 1 351 ? 14.555 7.941 -4.23 1 96.44 351 GLU A CA 1
ATOM 2762 C C . GLU A 1 351 ? 14.352 7.301 -5.602 1 96.44 351 GLU A C 1
ATOM 2764 O O . GLU A 1 351 ? 13.672 6.281 -5.723 1 96.44 351 GLU A O 1
ATOM 2769 N N . SER A 1 352 ? 14.891 7.809 -6.516 1 96.88 352 SER A N 1
ATOM 2770 C CA . SER A 1 352 ? 14.969 7.406 -7.914 1 96.88 352 SER A CA 1
ATOM 2771 C C . SER A 1 352 ? 16.406 7.434 -8.422 1 96.88 352 SER A C 1
ATOM 2773 O O . SER A 1 352 ? 17.094 8.461 -8.32 1 96.88 352 SER A O 1
ATOM 2775 N N . TRP A 1 353 ? 16.828 6.316 -8.883 1 96.75 353 TRP A N 1
ATOM 2776 C CA . TRP A 1 353 ? 18.25 6.141 -9.133 1 96.75 353 TRP A CA 1
ATOM 2777 C C . TRP A 1 353 ? 18.516 5.785 -10.594 1 96.75 353 TRP A C 1
ATOM 2779 O O . TRP A 1 353 ? 17.625 5.27 -11.273 1 96.75 353 TRP A O 1
ATOM 2789 N N . HIS A 1 354 ? 19.688 6.102 -11.07 1 97.19 354 HIS A N 1
ATOM 2790 C CA . HIS A 1 354 ? 20.172 5.762 -12.406 1 97.19 354 HIS A CA 1
ATOM 2791 C C . HIS A 1 354 ? 21.688 5.594 -12.43 1 97.19 354 HIS A C 1
ATOM 2793 O O . HIS A 1 354 ? 22.344 5.832 -11.422 1 97.19 354 HIS A O 1
ATOM 2799 N N . VAL A 1 355 ? 22.172 5.062 -13.547 1 96.31 355 VAL A N 1
ATOM 2800 C CA . VAL A 1 355 ? 23.609 4.914 -13.719 1 96.31 355 VAL A CA 1
ATOM 2801 C C . VAL A 1 355 ? 24.141 5.992 -14.664 1 96.31 355 VAL A C 1
ATOM 2803 O O . VAL A 1 355 ? 23.594 6.191 -15.75 1 96.31 355 VAL A O 1
ATOM 2806 N N . GLU A 1 356 ? 25.078 6.684 -14.172 1 92.38 356 GLU A N 1
ATOM 2807 C CA . GLU A 1 356 ? 25.734 7.715 -14.961 1 92.38 356 GLU A CA 1
ATOM 2808 C C . GLU A 1 356 ? 27.234 7.766 -14.672 1 92.38 356 GLU A C 1
ATOM 2810 O O . GLU A 1 356 ? 27.641 7.836 -13.508 1 92.38 356 GLU A O 1
ATOM 2815 N N . GLY A 1 357 ? 28.094 7.828 -15.742 1 86.75 357 GLY A N 1
ATOM 2816 C CA . GLY A 1 357 ? 29.547 7.914 -15.57 1 86.75 357 GLY A CA 1
ATOM 2817 C C . GLY A 1 357 ? 30.109 6.773 -14.758 1 86.75 357 GLY A C 1
ATOM 2818 O O . GLY A 1 357 ? 31 6.98 -13.922 1 86.75 357 GLY A O 1
ATOM 2819 N N . GLY A 1 358 ? 29.562 5.633 -14.812 1 87.5 358 GLY A N 1
ATOM 2820 C CA . GLY A 1 358 ? 30.062 4.457 -14.125 1 87.5 358 GLY A CA 1
ATOM 2821 C C . GLY A 1 358 ? 29.688 4.406 -12.656 1 87.5 358 GLY A C 1
ATOM 2822 O O . GLY A 1 358 ? 30.266 3.646 -11.883 1 87.5 358 GLY A O 1
ATOM 2823 N N . CYS A 1 359 ? 28.75 5.301 -12.297 1 92.5 359 CYS A N 1
ATOM 2824 C CA . CYS A 1 359 ? 28.312 5.305 -10.906 1 92.5 359 CYS A CA 1
ATOM 2825 C C . CYS A 1 359 ? 26.781 5.312 -10.828 1 92.5 359 CYS A C 1
ATOM 2827 O O . CYS A 1 359 ? 26.109 5.801 -11.734 1 92.5 359 CYS A O 1
ATOM 2829 N N . VAL A 1 360 ? 26.312 4.703 -9.727 1 95.5 360 VAL A N 1
ATOM 2830 C CA . VAL A 1 360 ? 24.891 4.812 -9.422 1 95.5 360 VAL A CA 1
ATOM 2831 C C . VAL A 1 360 ? 24.609 6.156 -8.742 1 95.5 360 VAL A C 1
ATOM 2833 O O . VAL A 1 360 ? 25.25 6.5 -7.746 1 95.5 360 VAL A O 1
ATOM 2836 N N . LYS A 1 361 ? 23.656 6.836 -9.336 1 95.25 361 LYS A N 1
ATOM 2837 C CA . LYS A 1 361 ? 23.359 8.18 -8.844 1 95.25 361 LYS A CA 1
ATOM 2838 C C . LYS A 1 361 ? 21.859 8.367 -8.609 1 95.25 361 LYS A C 1
ATOM 2840 O O . LYS A 1 361 ? 21.047 7.84 -9.367 1 95.25 361 LYS A O 1
ATOM 2845 N N . ARG A 1 362 ? 21.641 9.148 -7.637 1 95.81 362 ARG A N 1
ATOM 2846 C CA . ARG A 1 362 ? 20.266 9.547 -7.359 1 95.81 362 ARG A CA 1
ATOM 2847 C C . ARG A 1 362 ? 19.891 10.805 -8.133 1 95.81 362 ARG A C 1
ATOM 2849 O O . ARG A 1 362 ? 20.703 11.734 -8.25 1 95.81 362 ARG A O 1
ATOM 2856 N N . PHE A 1 363 ? 18.703 10.828 -8.688 1 96.75 363 PHE A N 1
ATOM 2857 C CA . PHE A 1 363 ? 18.25 12.07 -9.297 1 96.75 363 PHE A CA 1
ATOM 2858 C C . PHE A 1 363 ? 18.016 13.141 -8.234 1 96.75 363 PHE A C 1
ATOM 2860 O O . PHE A 1 363 ? 17.5 12.852 -7.152 1 96.75 363 PHE A O 1
ATOM 2867 N N . THR A 1 364 ? 18.438 14.359 -8.594 1 96.94 364 THR A N 1
ATOM 2868 C CA . THR A 1 364 ? 18.031 15.484 -7.766 1 96.94 364 THR A CA 1
ATOM 2869 C C . THR A 1 364 ? 16.547 15.773 -7.941 1 96.94 364 THR A C 1
ATOM 2871 O O . THR A 1 364 ? 15.93 15.312 -8.906 1 96.94 364 THR A O 1
ATOM 2874 N N . THR A 1 365 ? 16.031 16.5 -7.039 1 97.62 365 THR A N 1
ATOM 2875 C CA . THR A 1 365 ? 14.633 16.891 -7.145 1 97.62 365 THR A CA 1
ATOM 2876 C C . THR A 1 365 ? 14.367 17.609 -8.469 1 97.62 365 THR A C 1
ATOM 2878 O O . THR A 1 365 ? 13.383 17.328 -9.148 1 97.62 365 THR A O 1
ATOM 2881 N N . GLU A 1 366 ? 15.234 18.469 -8.812 1 96.31 366 GLU A N 1
ATOM 2882 C CA . GLU A 1 366 ? 15.086 19.219 -10.055 1 96.31 366 GLU A CA 1
ATOM 2883 C C . GLU A 1 366 ? 15.094 18.297 -11.266 1 96.31 366 GLU A C 1
ATOM 2885 O O . GLU A 1 366 ? 14.234 18.406 -12.141 1 96.31 366 GLU A O 1
ATOM 2890 N N . GLU A 1 367 ? 16.062 17.438 -11.305 1 96.5 367 GLU A N 1
ATOM 2891 C CA . GLU A 1 367 ? 16.141 16.484 -12.398 1 96.5 367 GLU A CA 1
ATOM 2892 C C . GLU A 1 367 ? 14.891 15.609 -12.469 1 96.5 367 GLU A C 1
ATOM 2894 O O . GLU A 1 367 ? 14.344 15.391 -13.555 1 96.5 367 GLU A O 1
ATOM 2899 N N . TRP A 1 368 ? 14.523 15.133 -11.312 1 97.5 368 TRP A N 1
ATOM 2900 C CA . TRP A 1 368 ? 13.375 14.234 -11.227 1 97.5 368 TRP A CA 1
ATOM 2901 C C . TRP A 1 368 ? 12.109 14.922 -11.727 1 97.5 368 TRP A C 1
ATOM 2903 O O . TRP A 1 368 ? 11.352 14.352 -12.516 1 97.5 368 TRP A O 1
ATOM 2913 N N . VAL A 1 369 ? 11.883 16.125 -11.32 1 97.25 369 VAL A N 1
ATOM 2914 C CA . VAL A 1 369 ? 10.703 16.891 -11.719 1 97.25 369 VAL A CA 1
ATOM 2915 C C . VAL A 1 369 ? 10.734 17.141 -13.227 1 97.25 369 VAL A C 1
ATOM 2917 O O . VAL A 1 369 ? 9.719 16.984 -13.906 1 97.25 369 VAL A O 1
ATOM 2920 N N . LYS A 1 370 ? 11.875 17.484 -13.711 1 95.56 370 LYS A N 1
ATOM 2921 C CA . LYS A 1 370 ? 12.023 17.719 -15.141 1 95.56 370 LYS A CA 1
ATOM 2922 C C . LYS A 1 370 ? 11.695 16.469 -15.945 1 95.56 370 LYS A C 1
ATOM 2924 O O . LYS A 1 370 ? 10.984 16.531 -16.953 1 95.56 370 LYS A O 1
ATOM 2929 N N . LEU A 1 371 ? 12.18 15.375 -15.516 1 94.94 371 LEU A N 1
ATOM 2930 C CA . LEU A 1 371 ? 11.953 14.109 -16.203 1 94.94 371 LEU A CA 1
ATOM 2931 C C . LEU A 1 371 ? 10.484 13.703 -16.125 1 94.94 371 LEU A C 1
ATOM 2933 O O . LEU A 1 371 ? 9.922 13.219 -17.109 1 94.94 371 LEU A O 1
ATOM 2937 N N . GLN A 1 372 ? 9.914 13.914 -14.945 1 93.06 372 GLN A N 1
ATOM 2938 C CA . GLN A 1 372 ? 8.508 13.562 -14.766 1 93.06 372 GLN A CA 1
ATOM 2939 C C . GLN A 1 372 ? 7.602 14.445 -15.617 1 93.06 372 GLN A C 1
ATOM 2941 O O . GLN A 1 372 ? 6.629 13.961 -16.203 1 93.06 372 GLN A O 1
ATOM 2946 N N . MET A 1 373 ? 7.891 15.648 -15.703 1 91 373 MET A N 1
ATOM 2947 C CA . MET A 1 373 ? 7 16.641 -16.312 1 91 373 MET A CA 1
ATOM 2948 C C . MET A 1 373 ? 7.195 16.688 -17.828 1 91 373 MET A C 1
ATOM 2950 O O . MET A 1 373 ? 6.293 17.094 -18.562 1 91 373 MET A O 1
ATOM 2954 N N . ASN A 1 374 ? 8.383 16.516 -18.375 1 79.94 374 ASN A N 1
ATOM 2955 C CA . ASN A 1 374 ? 8.672 16.688 -19.797 1 79.94 374 ASN A CA 1
ATOM 2956 C C . ASN A 1 374 ? 8.406 15.414 -20.578 1 79.94 374 ASN A C 1
ATOM 2958 O O . ASN A 1 374 ? 8.688 15.344 -21.781 1 79.94 374 ASN A O 1
ATOM 2962 N N . ALA A 1 375 ? 8.023 14.398 -19.984 1 67.5 375 ALA A N 1
ATOM 2963 C CA . ALA A 1 375 ? 7.824 13.18 -20.75 1 67.5 375 ALA A CA 1
ATOM 2964 C C . ALA A 1 375 ? 6.656 13.328 -21.719 1 67.5 375 ALA A C 1
ATOM 2966 O O . ALA A 1 375 ? 5.613 13.891 -21.359 1 67.5 375 ALA A O 1
ATOM 2967 N N . PRO A 1 376 ? 6.957 13.211 -23.125 1 55.09 376 PRO A N 1
ATOM 2968 C CA . PRO A 1 376 ? 5.879 13.328 -24.109 1 55.09 376 PRO A CA 1
ATOM 2969 C C . PRO A 1 376 ? 4.664 12.477 -23.75 1 55.09 376 PRO A C 1
ATOM 2971 O O . PRO A 1 376 ? 4.801 11.43 -23.125 1 55.09 376 PRO A O 1
ATOM 2974 N N . SER A 1 377 ? 3.568 13.188 -23.531 1 45.31 377 SER A N 1
ATOM 2975 C CA . SER A 1 377 ? 2.34 12.414 -23.422 1 45.31 377 SER A CA 1
ATOM 2976 C C . SER A 1 377 ? 2.32 11.266 -24.438 1 45.31 377 SER A C 1
ATOM 2978 O O . SER A 1 377 ? 2.68 11.461 -25.594 1 45.31 377 SER A O 1
ATOM 2980 N N . GLY A 1 378 ? 2.805 10.148 -24 1 35.88 378 GLY A N 1
ATOM 2981 C CA . GLY A 1 378 ? 2.604 9.141 -25.031 1 35.88 378 GLY A CA 1
ATOM 2982 C C . GLY A 1 378 ? 1.375 9.398 -25.891 1 35.88 378 GLY A C 1
ATOM 2983 O O . GLY A 1 378 ? 0.467 10.125 -25.469 1 35.88 378 GLY A O 1
ATOM 2984 N N . MET B 1 1 ? -35.906 -25 -37.219 1 26.41 1 MET B N 1
ATOM 2985 C CA . MET B 1 1 ? -35.781 -25.531 -35.875 1 26.41 1 MET B CA 1
ATOM 2986 C C . MET B 1 1 ? -34.781 -24.703 -35.062 1 26.41 1 MET B C 1
ATOM 2988 O O . MET B 1 1 ? -34.406 -25.078 -33.938 1 26.41 1 MET B O 1
ATOM 2992 N N . GLY B 1 2 ? -34.062 -23.766 -35.75 1 32.47 2 GLY B N 1
ATOM 2993 C CA . GLY B 1 2 ? -32.969 -22.906 -35.312 1 32.47 2 GLY B CA 1
ATOM 2994 C C . GLY B 1 2 ? -33.406 -21.844 -34.344 1 32.47 2 GLY B C 1
ATOM 2995 O O . GLY B 1 2 ? -32.562 -21.109 -33.812 1 32.47 2 GLY B O 1
ATOM 2996 N N . THR B 1 3 ? -34.656 -21.406 -34.312 1 39.5 3 THR B N 1
ATOM 2997 C CA . THR B 1 3 ? -35.156 -20.234 -33.594 1 39.5 3 THR B CA 1
ATOM 2998 C C . THR B 1 3 ? -35.281 -20.516 -32.094 1 39.5 3 THR B C 1
ATOM 3000 O O . THR B 1 3 ? -35.469 -19.594 -31.297 1 39.5 3 THR B O 1
ATOM 3003 N N . ARG B 1 4 ? -35.531 -21.719 -31.734 1 37.16 4 ARG B N 1
ATOM 3004 C CA . ARG B 1 4 ? -35.875 -21.984 -30.344 1 37.16 4 ARG B CA 1
ATOM 3005 C C . ARG B 1 4 ? -34.625 -21.906 -29.453 1 37.16 4 ARG B C 1
ATOM 3007 O O . ARG B 1 4 ? -34.75 -21.781 -28.234 1 37.16 4 ARG B O 1
ATOM 3014 N N . LEU B 1 5 ? -33.406 -22.312 -29.984 1 37.31 5 LEU B N 1
ATOM 3015 C CA . LEU B 1 5 ? -32.219 -22.344 -29.141 1 37.31 5 LEU B CA 1
ATOM 3016 C C . LEU B 1 5 ? -31.797 -20.938 -28.75 1 37.31 5 LEU B C 1
ATOM 3018 O O . LEU B 1 5 ? -31.188 -20.734 -27.688 1 37.31 5 LEU B O 1
ATOM 3022 N N . GLU B 1 6 ? -32.156 -19.906 -29.516 1 38.47 6 GLU B N 1
ATOM 3023 C CA . GLU B 1 6 ? -31.766 -18.547 -29.141 1 38.47 6 GLU B CA 1
ATOM 3024 C C . GLU B 1 6 ? -32.562 -18.062 -27.922 1 38.47 6 GLU B C 1
ATOM 3026 O O . GLU B 1 6 ? -32.062 -17.219 -27.156 1 38.47 6 GLU B O 1
ATOM 3031 N N . ALA B 1 7 ? -33.719 -18.516 -27.781 1 43.84 7 ALA B N 1
ATOM 3032 C CA . ALA B 1 7 ? -34.562 -18 -26.734 1 43.84 7 ALA B CA 1
ATOM 3033 C C . ALA B 1 7 ? -34.156 -18.531 -25.359 1 43.84 7 ALA B C 1
ATOM 3035 O O . ALA B 1 7 ? -34.188 -17.797 -24.359 1 43.84 7 ALA B O 1
ATOM 3036 N N . THR B 1 8 ? -33.719 -19.828 -25.281 1 40.41 8 THR B N 1
ATOM 3037 C CA . THR B 1 8 ? -33.344 -20.391 -23.984 1 40.41 8 THR B CA 1
ATOM 3038 C C . THR B 1 8 ? -32.031 -19.781 -23.484 1 40.41 8 THR B C 1
ATOM 3040 O O . THR B 1 8 ? -31.859 -19.625 -22.281 1 40.41 8 THR B O 1
ATOM 3043 N N . GLU B 1 9 ? -31.062 -19.469 -24.359 1 36.41 9 GLU B N 1
ATOM 3044 C CA . GLU B 1 9 ? -29.812 -18.844 -23.906 1 36.41 9 GLU B CA 1
ATOM 3045 C C . GLU B 1 9 ? -30.047 -17.422 -23.438 1 36.41 9 GLU B C 1
ATOM 3047 O O . GLU B 1 9 ? -29.422 -16.969 -22.469 1 36.41 9 GLU B O 1
ATOM 3052 N N . GLN B 1 10 ? -31.031 -16.719 -24.031 1 40.47 10 GLN B N 1
ATOM 3053 C CA . GLN B 1 10 ? -31.359 -15.391 -23.547 1 40.47 10 GLN B CA 1
ATOM 3054 C C . GLN B 1 10 ? -32.062 -15.453 -22.188 1 40.47 10 GLN B C 1
ATOM 3056 O O . GLN B 1 10 ? -31.859 -14.57 -21.344 1 40.47 10 GLN B O 1
ATOM 3061 N N . SER B 1 11 ? -32.844 -16.453 -22.062 1 40.84 11 SER B N 1
ATOM 3062 C CA . SER B 1 11 ? -33.531 -16.562 -20.781 1 40.84 11 SER B CA 1
ATOM 3063 C C . SER B 1 11 ? -32.594 -16.938 -19.656 1 40.84 11 SER B C 1
ATOM 3065 O O . SER B 1 11 ? -32.688 -16.422 -18.547 1 40.84 11 SER B O 1
ATOM 3067 N N . ASN B 1 12 ? -31.562 -17.875 -19.906 1 36.62 12 ASN B N 1
ATOM 3068 C CA . ASN B 1 12 ? -30.594 -18.219 -18.875 1 36.62 12 ASN B CA 1
ATOM 3069 C C . ASN B 1 12 ? -29.641 -17.062 -18.578 1 36.62 12 ASN B C 1
ATOM 3071 O O . ASN B 1 12 ? -29.156 -16.906 -17.453 1 36.62 12 ASN B O 1
ATOM 3075 N N . HIS B 1 13 ? -29.25 -16.281 -19.562 1 40.19 13 HIS B N 1
ATOM 3076 C CA . HIS B 1 13 ? -28.469 -15.094 -19.312 1 40.19 13 HIS B CA 1
ATOM 3077 C C . HIS B 1 13 ? -29.266 -14.047 -18.531 1 40.19 13 HIS B C 1
ATOM 3079 O O . HIS B 1 13 ? -28.703 -13.281 -17.75 1 40.19 13 HIS B O 1
ATOM 3085 N N . ARG B 1 14 ? -30.578 -14.016 -18.797 1 39.75 14 ARG B N 1
ATOM 3086 C CA . ARG B 1 14 ? -31.453 -13.102 -18.062 1 39.75 14 ARG B CA 1
ATOM 3087 C C . ARG B 1 14 ? -31.688 -13.594 -16.641 1 39.75 14 ARG B C 1
ATOM 3089 O O . ARG B 1 14 ? -31.688 -12.805 -15.688 1 39.75 14 ARG B O 1
ATOM 3096 N N . THR B 1 15 ? -31.938 -14.844 -16.359 1 41.34 15 THR B N 1
ATOM 3097 C CA . THR B 1 15 ? -32.156 -15.375 -15.016 1 41.34 15 THR B CA 1
ATOM 3098 C C . THR B 1 15 ? -30.859 -15.281 -14.195 1 41.34 15 THR B C 1
ATOM 3100 O O . THR B 1 15 ? -30.906 -14.914 -13.016 1 41.34 15 THR B O 1
ATOM 3103 N N . GLN B 1 16 ? -29.688 -15.602 -14.734 1 37.81 16 GLN B N 1
ATOM 3104 C CA . GLN B 1 16 ? -28.422 -15.453 -14.023 1 37.81 16 GLN B CA 1
ATOM 3105 C C . GLN B 1 16 ? -28.094 -13.984 -13.773 1 37.81 16 GLN B C 1
ATOM 3107 O O . GLN B 1 16 ? -27.547 -13.625 -12.727 1 37.81 16 GLN B O 1
ATOM 3112 N N . ARG B 1 17 ? -28.516 -13.203 -14.695 1 38.22 17 ARG B N 1
ATOM 3113 C CA . ARG B 1 17 ? -28.438 -11.758 -14.484 1 38.22 17 ARG B CA 1
ATOM 3114 C C . ARG B 1 17 ? -29.359 -11.32 -13.359 1 38.22 17 ARG B C 1
ATOM 3116 O O . ARG B 1 17 ? -29 -10.484 -12.531 1 38.22 17 ARG B O 1
ATOM 3123 N N . ASN B 1 18 ? -30.609 -11.703 -13.344 1 40.38 18 ASN B N 1
ATOM 3124 C CA . ASN B 1 18 ? -31.562 -11.391 -12.281 1 40.38 18 ASN B CA 1
ATOM 3125 C C . ASN B 1 18 ? -31.062 -11.906 -10.93 1 40.38 18 ASN B C 1
ATOM 3127 O O . ASN B 1 18 ? -31.219 -11.234 -9.914 1 40.38 18 ASN B O 1
ATOM 3131 N N . ASP B 1 19 ? -30.453 -13.039 -10.883 1 40.66 19 ASP B N 1
ATOM 3132 C CA . ASP B 1 19 ? -29.953 -13.602 -9.633 1 40.66 19 ASP B CA 1
ATOM 3133 C C . ASP B 1 19 ? -28.703 -12.844 -9.156 1 40.66 19 ASP B C 1
ATOM 3135 O O . ASP B 1 19 ? -28.516 -12.641 -7.957 1 40.66 19 ASP B O 1
ATOM 3139 N N . ILE B 1 20 ? -27.859 -12.453 -10.047 1 38.44 20 ILE B N 1
ATOM 3140 C CA . ILE B 1 20 ? -26.688 -11.633 -9.711 1 38.44 20 ILE B CA 1
ATOM 3141 C C . ILE B 1 20 ? -27.141 -10.234 -9.297 1 38.44 20 ILE B C 1
ATOM 3143 O O . ILE B 1 20 ? -26.625 -9.672 -8.336 1 38.44 20 ILE B O 1
ATOM 3147 N N . GLN B 1 21 ? -28.156 -9.68 -9.992 1 37.59 21 GLN B N 1
ATOM 3148 C CA . GLN B 1 21 ? -28.719 -8.406 -9.57 1 37.59 21 GLN B CA 1
ATOM 3149 C C . GLN B 1 21 ? -29.344 -8.516 -8.18 1 37.59 21 GLN B C 1
ATOM 3151 O O . GLN B 1 21 ? -29.219 -7.594 -7.367 1 37.59 21 GLN B O 1
ATOM 3156 N N . LEU B 1 22 ? -30.031 -9.484 -7.938 1 41.41 22 LEU B N 1
ATOM 3157 C CA . LEU B 1 22 ? -30.609 -9.734 -6.625 1 41.41 22 LEU B CA 1
ATOM 3158 C C . LEU B 1 22 ? -29.531 -9.984 -5.582 1 41.41 22 LEU B C 1
ATOM 3160 O O . LEU B 1 22 ? -29.625 -9.5 -4.453 1 41.41 22 LEU B O 1
ATOM 3164 N N . GLU B 1 23 ? -28.484 -10.672 -5.961 1 41.72 23 GLU B N 1
ATOM 3165 C CA . GLU B 1 23 ? -27.391 -10.938 -5.035 1 41.72 23 GLU B CA 1
ATOM 3166 C C . GLU B 1 23 ? -26.578 -9.672 -4.766 1 41.72 23 GLU B C 1
ATOM 3168 O O . GLU B 1 23 ? -26.125 -9.445 -3.639 1 41.72 23 GLU B O 1
ATOM 3173 N N . ASN B 1 24 ? -26.375 -8.922 -5.738 1 41.78 24 ASN B N 1
ATOM 3174 C CA . ASN B 1 24 ? -25.688 -7.645 -5.598 1 41.78 24 ASN B CA 1
ATOM 3175 C C . ASN B 1 24 ? -26.484 -6.66 -4.754 1 41.78 24 ASN B C 1
ATOM 3177 O O . ASN B 1 24 ? -25.922 -5.93 -3.938 1 41.78 24 ASN B O 1
ATOM 3181 N N . ALA B 1 25 ? -27.844 -6.473 -5.18 1 42 25 ALA B N 1
ATOM 3182 C CA . ALA B 1 25 ? -28.734 -5.676 -4.332 1 42 25 ALA B CA 1
ATOM 3183 C C . ALA B 1 25 ? -28.766 -6.234 -2.91 1 42 25 ALA B C 1
ATOM 3185 O O . ALA B 1 25 ? -28.812 -5.473 -1.941 1 42 25 ALA B O 1
ATOM 3186 N N . LYS B 1 26 ? -28.688 -7.445 -2.76 1 44.38 26 LYS B N 1
ATOM 3187 C CA . LYS B 1 26 ? -28.656 -8.156 -1.485 1 44.38 26 LYS B CA 1
ATOM 3188 C C . LYS B 1 26 ? -27.359 -7.863 -0.727 1 44.38 26 LYS B C 1
ATOM 3190 O O . LYS B 1 26 ? -27.344 -7.848 0.505 1 44.38 26 LYS B O 1
ATOM 3195 N N . ALA B 1 27 ? -26.344 -7.691 -1.492 1 46.5 27 ALA B N 1
ATOM 3196 C CA . ALA B 1 27 ? -25.062 -7.41 -0.837 1 46.5 27 ALA B CA 1
ATOM 3197 C C . ALA B 1 27 ? -25.094 -6.051 -0.147 1 46.5 27 ALA B C 1
ATOM 3199 O O . ALA B 1 27 ? -24.625 -5.914 0.988 1 46.5 27 ALA B O 1
ATOM 3200 N N . ALA B 1 28 ? -25.484 -4.914 -0.915 1 48.53 28 ALA B N 1
ATOM 3201 C CA . ALA B 1 28 ? -25.609 -3.621 -0.25 1 48.53 28 ALA B CA 1
ATOM 3202 C C . ALA B 1 28 ? -26.672 -3.664 0.843 1 48.53 28 ALA B C 1
ATOM 3204 O O . ALA B 1 28 ? -26.516 -3.043 1.896 1 48.53 28 ALA B O 1
ATOM 3205 N N . GLY B 1 29 ? -27.812 -4.207 0.507 1 49.88 29 GLY B N 1
ATOM 3206 C CA . GLY B 1 29 ? -28.875 -4.363 1.498 1 49.88 29 GLY B CA 1
ATOM 3207 C C . GLY B 1 29 ? -28.422 -5.113 2.736 1 49.88 29 GLY B C 1
ATOM 3208 O O . GLY B 1 29 ? -28.797 -4.77 3.854 1 49.88 29 GLY B O 1
ATOM 3209 N N . LYS B 1 30 ? -27.516 -5.965 2.445 1 57.53 30 LYS B N 1
ATOM 3210 C CA . LYS B 1 30 ? -27 -6.746 3.561 1 57.53 30 LYS B CA 1
ATOM 3211 C C . LYS B 1 30 ? -25.969 -5.941 4.355 1 57.53 30 LYS B C 1
ATOM 3213 O O . LYS B 1 30 ? -25.688 -6.258 5.512 1 57.53 30 LYS B O 1
ATOM 3218 N N . MET B 1 31 ? -25.594 -4.867 3.67 1 67.31 31 MET B N 1
ATOM 3219 C CA . MET B 1 31 ? -24.531 -4.145 4.371 1 67.31 31 MET B CA 1
ATOM 3220 C C . MET B 1 31 ? -25.109 -3.031 5.234 1 67.31 31 MET B C 1
ATOM 3222 O O . MET B 1 31 ? -24.359 -2.301 5.895 1 67.31 31 MET B O 1
ATOM 3226 N N . GLY B 1 32 ? -26.438 -2.908 5.234 1 77.94 32 GLY B N 1
ATOM 3227 C CA . GLY B 1 32 ? -27.078 -1.948 6.125 1 77.94 32 GLY B CA 1
ATOM 3228 C C . GLY B 1 32 ? -26.953 -0.516 5.641 1 77.94 32 GLY B C 1
ATOM 3229 O O . GLY B 1 32 ? -26.938 0.418 6.445 1 77.94 32 GLY B O 1
ATOM 3230 N N . ILE B 1 33 ? -26.719 -0.331 4.312 1 90.62 33 ILE B N 1
ATOM 3231 C CA . ILE B 1 33 ? -26.625 1.014 3.752 1 90.62 33 ILE B CA 1
ATOM 3232 C C . ILE B 1 33 ? -27.922 1.371 3.047 1 90.62 33 ILE B C 1
ATOM 3234 O O . ILE B 1 33 ? -28.406 0.616 2.199 1 90.62 33 ILE B O 1
ATOM 3238 N N . SER B 1 34 ? -28.562 2.443 3.426 1 92.56 34 SER B N 1
ATOM 3239 C CA . SER B 1 34 ? -29.797 2.885 2.777 1 92.56 34 SER B CA 1
ATOM 3240 C C . SER B 1 34 ? -29.594 4.207 2.047 1 92.56 34 SER B C 1
ATOM 3242 O O . SER B 1 34 ? -28.797 5.047 2.48 1 92.56 34 SER B O 1
ATOM 3244 N N . VAL B 1 35 ? -30.297 4.375 0.965 1 93.44 35 VAL B N 1
ATOM 3245 C CA . VAL B 1 35 ? -30.203 5.57 0.135 1 93.44 35 VAL B CA 1
ATOM 3246 C C . VAL B 1 35 ? -31.312 6.559 0.525 1 93.44 35 VAL B C 1
ATOM 3248 O O . VAL B 1 35 ? -32.469 6.164 0.726 1 93.44 35 VAL B O 1
ATOM 3251 N N . ASP B 1 36 ? -30.969 7.723 0.744 1 91.69 36 ASP B N 1
ATOM 3252 C CA . ASP B 1 36 ? -31.906 8.805 1.058 1 91.69 36 ASP B CA 1
ATOM 3253 C C . ASP B 1 36 ? -31.859 9.891 -0.019 1 91.69 36 ASP B C 1
ATOM 3255 O O . ASP B 1 36 ? -30.953 10.727 -0.033 1 91.69 36 ASP B O 1
ATOM 3259 N N . LEU B 1 37 ? -32.906 9.977 -0.816 1 86.12 37 LEU B N 1
ATOM 3260 C CA . LEU B 1 37 ? -32.969 10.93 -1.922 1 86.12 37 LEU B CA 1
ATOM 3261 C C . LEU B 1 37 ? -33.625 12.234 -1.484 1 86.12 37 LEU B C 1
ATOM 3263 O O . LEU B 1 37 ? -33.625 13.211 -2.24 1 86.12 37 LEU B O 1
ATOM 3267 N N . GLU B 1 38 ? -34.062 12.336 -0.306 1 84.69 38 GLU B N 1
ATOM 3268 C CA . GLU B 1 38 ? -34.719 13.531 0.225 1 84.69 38 GLU B CA 1
ATOM 3269 C C . GLU B 1 38 ? -33.938 14.102 1.401 1 84.69 38 GLU B C 1
ATOM 3271 O O . GLU B 1 38 ? -34.469 14.836 2.225 1 84.69 38 GLU B O 1
ATOM 3276 N N . ALA B 1 39 ? -32.75 13.672 1.382 1 86.38 39 ALA B N 1
ATOM 3277 C CA . ALA B 1 39 ? -31.922 14.141 2.482 1 86.38 39 ALA B CA 1
ATOM 3278 C C . ALA B 1 39 ? -31.766 15.656 2.439 1 86.38 39 ALA B C 1
ATOM 3280 O O . ALA B 1 39 ? -31.625 16.25 1.364 1 86.38 39 ALA B O 1
ATOM 3281 N N . LYS B 1 40 ? -31.75 16.312 3.553 1 86.88 40 LYS B N 1
ATOM 3282 C CA . LYS B 1 40 ? -31.594 17.75 3.658 1 86.88 40 LYS B CA 1
ATOM 3283 C C . LYS B 1 40 ? -30.125 18.156 3.561 1 86.88 40 LYS B C 1
ATOM 3285 O O . LYS B 1 40 ? -29.797 19.297 3.229 1 86.88 40 LYS B O 1
ATOM 3290 N N . TYR B 1 41 ? -29.344 17.234 3.836 1 86.06 41 TYR B N 1
ATOM 3291 C CA . TYR B 1 41 ? -27.922 17.547 3.951 1 86.06 41 TYR B CA 1
ATOM 3292 C C . TYR B 1 41 ? -27.203 17.281 2.635 1 86.06 41 TYR B C 1
ATOM 3294 O O . TYR B 1 41 ? -26.016 17.609 2.494 1 86.06 41 TYR B O 1
ATOM 3302 N N . ALA B 1 42 ? -27.844 16.625 1.656 1 90.94 42 ALA B N 1
ATOM 3303 C CA . ALA B 1 42 ? -27.203 16.375 0.363 1 90.94 42 ALA B CA 1
ATOM 3304 C C . ALA B 1 42 ? -28.25 15.945 -0.675 1 90.94 42 ALA B C 1
ATOM 3306 O O . ALA B 1 42 ? -29.328 15.461 -0.323 1 90.94 42 ALA B O 1
ATOM 3307 N N . LYS B 1 43 ? -27.859 16.188 -1.977 1 90.81 43 LYS B N 1
ATOM 3308 C CA . LYS B 1 43 ? -28.734 15.734 -3.049 1 90.81 43 LYS B CA 1
ATOM 3309 C C . LYS B 1 43 ? -28.859 14.211 -3.039 1 90.81 43 LYS B C 1
ATOM 3311 O O . LYS B 1 43 ? -29.938 13.672 -3.26 1 90.81 43 LYS B O 1
ATOM 3316 N N . LEU B 1 44 ? -27.781 13.562 -2.775 1 95.38 44 LEU B N 1
ATOM 3317 C CA . LEU B 1 44 ? -27.734 12.117 -2.611 1 95.38 44 LEU B CA 1
ATOM 3318 C C . LEU B 1 44 ? -27.156 11.742 -1.247 1 95.38 44 LEU B C 1
ATOM 3320 O O . LEU B 1 44 ? -25.969 11.969 -0.983 1 95.38 44 LEU B O 1
ATOM 3324 N N . GLY B 1 45 ? -28.047 11.164 -0.453 1 96.12 45 GLY B N 1
ATOM 3325 C CA . GLY B 1 45 ? -27.625 10.789 0.888 1 96.12 45 GLY B CA 1
ATOM 3326 C C . GLY B 1 45 ? -27.578 9.289 1.101 1 96.12 45 GLY B C 1
ATOM 3327 O O . GLY B 1 45 ? -28.438 8.562 0.597 1 96.12 45 GLY B O 1
ATOM 3328 N N . LEU B 1 46 ? -26.578 8.859 1.789 1 96.81 46 LEU B N 1
ATOM 3329 C CA . LEU B 1 46 ? -26.5 7.477 2.242 1 96.81 46 LEU B CA 1
ATOM 3330 C C . LEU B 1 46 ? -26.516 7.402 3.766 1 96.81 46 LEU B C 1
ATOM 3332 O O . LEU B 1 46 ? -25.828 8.18 4.434 1 96.81 46 LEU B O 1
ATOM 3336 N N . ASN B 1 47 ? -27.281 6.527 4.262 1 95.31 47 ASN B N 1
ATOM 3337 C CA . ASN B 1 47 ? -27.359 6.312 5.703 1 95.31 47 ASN B CA 1
ATOM 3338 C C . ASN B 1 47 ? -26.703 4.988 6.105 1 95.31 47 ASN B C 1
ATOM 3340 O O . ASN B 1 47 ? -27.031 3.939 5.547 1 95.31 47 ASN B O 1
ATOM 3344 N N . LEU B 1 48 ? -25.812 5.168 6.977 1 94.38 48 LEU B N 1
ATOM 3345 C CA . LEU B 1 48 ? -25.188 3.982 7.562 1 94.38 48 LEU B CA 1
ATOM 3346 C C . LEU B 1 48 ? -25.688 3.76 8.984 1 94.38 48 LEU B C 1
ATOM 3348 O O . LEU B 1 48 ? -26.203 4.68 9.625 1 94.38 48 LEU B O 1
ATOM 3352 N N . GLY B 1 49 ? -25.734 2.619 9.492 1 90.12 49 GLY B N 1
ATOM 3353 C CA . GLY B 1 49 ? -26.078 2.346 10.875 1 90.12 49 GLY B CA 1
ATOM 3354 C C . GLY B 1 49 ? -25.094 2.934 11.867 1 90.12 49 GLY B C 1
ATOM 3355 O O . GLY B 1 49 ? -24.281 3.795 11.508 1 90.12 49 GLY B O 1
ATOM 3356 N N . ALA B 1 50 ? -25.219 2.559 13.078 1 94.62 50 ALA B N 1
ATOM 3357 C CA . ALA B 1 50 ? -24.359 3.074 14.141 1 94.62 50 ALA B CA 1
ATOM 3358 C C . ALA B 1 50 ? -22.938 2.516 14.016 1 94.62 50 ALA B C 1
ATOM 3360 O O . ALA B 1 50 ? -22.766 1.316 13.797 1 94.62 50 ALA B O 1
ATOM 3361 N N . ILE B 1 51 ? -21.984 3.389 14.125 1 96.19 51 ILE B N 1
ATOM 3362 C CA . ILE B 1 51 ? -20.578 3.02 14.023 1 96.19 51 ILE B CA 1
ATOM 3363 C C . ILE B 1 51 ? -19.797 3.623 15.188 1 96.19 51 ILE B C 1
ATOM 3365 O O . ILE B 1 51 ? -20.109 4.723 15.648 1 96.19 51 ILE B O 1
ATOM 3369 N N . THR B 1 52 ? -18.859 2.904 15.648 1 97.25 52 THR B N 1
ATOM 3370 C CA . THR B 1 52 ? -17.953 3.406 16.672 1 97.25 52 THR B CA 1
ATOM 3371 C C . THR B 1 52 ? -16.828 4.234 16.031 1 97.25 52 THR B C 1
ATOM 3373 O O . THR B 1 52 ? -16.219 3.814 15.055 1 97.25 52 THR B O 1
ATOM 3376 N N . PHE B 1 53 ? -16.594 5.418 16.609 1 96.62 53 PHE B N 1
ATOM 3377 C CA . PHE B 1 53 ? -15.547 6.305 16.109 1 96.62 53 PHE B CA 1
ATOM 3378 C C . PHE B 1 53 ? -14.5 6.586 17.188 1 96.62 53 PHE B C 1
ATOM 3380 O O . PHE B 1 53 ? -14.711 6.273 18.359 1 96.62 53 PHE B O 1
ATOM 3387 N N . GLY B 1 54 ? -13.398 7.141 16.672 1 95.06 54 GLY B N 1
ATOM 3388 C CA . GLY B 1 54 ? -12.336 7.508 17.594 1 95.06 54 GLY B CA 1
ATOM 3389 C C . GLY B 1 54 ? -11.297 6.418 17.766 1 95.06 54 GLY B C 1
ATOM 3390 O O . GLY B 1 54 ? -11.633 5.242 17.922 1 95.06 54 GLY B O 1
ATOM 3391 N N . GLU B 1 55 ? -10.07 6.801 17.812 1 93.19 55 GLU B N 1
ATOM 3392 C CA . GLU B 1 55 ? -8.953 5.859 17.859 1 93.19 55 GLU B CA 1
ATOM 3393 C C . GLU B 1 55 ? -9.008 5.02 19.141 1 93.19 55 GLU B C 1
ATOM 3395 O O . GLU B 1 55 ? -8.875 3.795 19.094 1 93.19 55 GLU B O 1
ATOM 3400 N N . LYS B 1 56 ? -9.25 5.645 20.25 1 92.12 56 LYS B N 1
ATOM 3401 C CA . LYS B 1 56 ? -9.242 4.961 21.531 1 92.12 56 LYS B CA 1
ATOM 3402 C C . LYS B 1 56 ? -10.367 3.93 21.609 1 92.12 56 LYS B C 1
ATOM 3404 O O . LYS B 1 56 ? -10.141 2.785 22.016 1 92.12 56 LYS B O 1
ATOM 3409 N N . ASP B 1 57 ? -11.523 4.316 21.25 1 95 57 ASP B N 1
ATOM 3410 C CA . ASP B 1 57 ? -12.68 3.436 21.359 1 95 57 ASP B CA 1
ATOM 3411 C C . ASP B 1 57 ? -12.625 2.316 20.328 1 95 57 ASP B C 1
ATOM 3413 O O . ASP B 1 57 ? -13.008 1.179 20.609 1 95 57 ASP B O 1
ATOM 3417 N N . ARG B 1 58 ? -12.18 2.641 19.172 1 95.62 58 ARG B N 1
ATOM 3418 C CA . ARG B 1 58 ? -12.102 1.611 18.141 1 95.62 58 ARG B CA 1
ATOM 3419 C C . ARG B 1 58 ? -11.07 0.549 18.516 1 95.62 58 ARG B C 1
ATOM 3421 O O . ARG B 1 58 ? -11.258 -0.635 18.219 1 95.62 58 ARG B O 1
ATOM 3428 N N . LYS B 1 59 ? -9.992 0.927 19.109 1 92.88 59 LYS B N 1
ATOM 3429 C CA . LYS B 1 59 ? -8.969 -0.017 19.531 1 92.88 59 LYS B CA 1
ATOM 3430 C C . LYS B 1 59 ? -9.492 -0.946 20.625 1 92.88 59 LYS B C 1
ATOM 3432 O O . LYS B 1 59 ? -9.008 -2.072 20.781 1 92.88 59 LYS B O 1
ATOM 3437 N N . LYS B 1 60 ? -10.445 -0.487 21.328 1 93.25 60 LYS B N 1
ATOM 3438 C CA . LYS B 1 60 ? -10.977 -1.249 22.453 1 93.25 60 LYS B CA 1
ATOM 3439 C C . LYS B 1 60 ? -12.086 -2.191 22.016 1 93.25 60 LYS B C 1
ATOM 3441 O O . LYS B 1 60 ? -12.578 -3.006 22.797 1 93.25 60 LYS B O 1
ATOM 3446 N N . MET B 1 61 ? -12.445 -2.037 20.797 1 94.38 61 MET B N 1
ATOM 3447 C CA . MET B 1 61 ? -13.508 -2.912 20.312 1 94.38 61 MET B CA 1
ATOM 3448 C C . MET B 1 61 ? -13.094 -4.375 20.406 1 94.38 61 MET B C 1
ATOM 3450 O O . MET B 1 61 ? -12.086 -4.781 19.812 1 94.38 61 MET B O 1
ATOM 3454 N N . LYS B 1 62 ? -13.773 -5.18 21.047 1 91.69 62 LYS B N 1
ATOM 3455 C CA . LYS B 1 62 ? -13.492 -6.602 21.234 1 91.69 62 LYS B CA 1
ATOM 3456 C C . LYS B 1 62 ? -13.883 -7.402 20 1 91.69 62 LYS B C 1
ATOM 3458 O O . LYS B 1 62 ? -13.227 -8.391 19.656 1 91.69 62 LYS B O 1
ATOM 3463 N N . ASN B 1 63 ? -14.992 -6.918 19.438 1 92.81 63 ASN B N 1
ATOM 3464 C CA . ASN B 1 63 ? -15.469 -7.578 18.219 1 92.81 63 ASN B CA 1
ATOM 3465 C C . ASN B 1 63 ? -14.727 -7.074 16.984 1 92.81 63 ASN B C 1
ATOM 3467 O O . ASN B 1 63 ? -15.141 -6.102 16.359 1 92.81 63 ASN B O 1
ATOM 3471 N N . SER B 1 64 ? -13.688 -7.73 16.609 1 92.06 64 SER B N 1
ATOM 3472 C CA . SER B 1 64 ? -12.859 -7.332 15.477 1 92.06 64 SER B CA 1
ATOM 3473 C C . SER B 1 64 ? -13.633 -7.426 14.164 1 92.06 64 SER B C 1
ATOM 3475 O O . SER B 1 64 ? -13.391 -6.648 13.242 1 92.06 64 SER B O 1
ATOM 3477 N N . HIS B 1 65 ? -14.531 -8.375 14.07 1 92.44 65 HIS B N 1
ATOM 3478 C CA . HIS B 1 65 ? -15.336 -8.523 12.867 1 92.44 65 HIS B CA 1
ATOM 3479 C C . HIS B 1 65 ? -16.219 -7.305 12.648 1 92.44 65 HIS B C 1
ATOM 3481 O O . HIS B 1 65 ? -16.312 -6.789 11.531 1 92.44 65 HIS B O 1
ATOM 3487 N N . LEU B 1 66 ? -16.828 -6.918 13.711 1 93.44 66 LEU B N 1
ATOM 3488 C CA . LEU B 1 66 ? -17.672 -5.734 13.617 1 93.44 66 LEU B CA 1
ATOM 3489 C C . LEU B 1 66 ? -16.844 -4.512 13.227 1 93.44 66 LEU B C 1
ATOM 3491 O O . LEU B 1 66 ? -17.281 -3.699 12.406 1 93.44 66 LEU B O 1
ATOM 3495 N N . ARG B 1 67 ? -15.688 -4.328 13.766 1 95.44 67 ARG B N 1
ATOM 3496 C CA . ARG B 1 67 ? -14.789 -3.221 13.445 1 95.44 67 ARG B CA 1
ATOM 3497 C C . ARG B 1 67 ? -14.445 -3.201 11.961 1 95.44 67 ARG B C 1
ATOM 3499 O O . ARG B 1 67 ? -14.492 -2.15 11.32 1 95.44 67 ARG B O 1
ATOM 3506 N N . LYS B 1 68 ? -14.156 -4.355 11.461 1 94.38 68 LYS B N 1
ATOM 3507 C CA . LYS B 1 68 ? -13.805 -4.473 10.047 1 94.38 68 LYS B CA 1
ATOM 3508 C C . LYS B 1 68 ? -15.016 -4.191 9.156 1 94.38 68 LYS B C 1
ATOM 3510 O O . LYS B 1 68 ? -14.883 -3.568 8.102 1 94.38 68 LYS B O 1
ATOM 3515 N N . GLN B 1 69 ? -16.109 -4.672 9.602 1 93.81 69 GLN B N 1
ATOM 3516 C CA . GLN B 1 69 ? -17.328 -4.457 8.844 1 93.81 69 GLN B CA 1
ATOM 3517 C C . GLN B 1 69 ? -17.688 -2.977 8.773 1 93.81 69 GLN B C 1
ATOM 3519 O O . GLN B 1 69 ? -18.062 -2.471 7.715 1 93.81 69 GLN B O 1
ATOM 3524 N N . GLU B 1 70 ? -17.656 -2.316 9.891 1 94.5 70 GLU B N 1
ATOM 3525 C CA . GLU B 1 70 ? -17.906 -0.877 9.922 1 94.5 70 GLU B CA 1
ATOM 3526 C C . GLU B 1 70 ? -16.969 -0.133 8.977 1 94.5 70 GLU B C 1
ATOM 3528 O O . GLU B 1 70 ? -17.406 0.76 8.242 1 94.5 70 GLU B O 1
ATOM 3533 N N . ASN B 1 71 ? -15.727 -0.456 9.062 1 95.31 71 ASN B N 1
ATOM 3534 C CA . ASN B 1 71 ? -14.711 0.128 8.195 1 95.31 71 ASN B CA 1
ATOM 3535 C C . ASN B 1 71 ? -15.039 -0.092 6.719 1 95.31 71 ASN B C 1
ATOM 3537 O O . ASN B 1 71 ? -15.023 0.853 5.926 1 95.31 71 ASN B O 1
ATOM 3541 N N . ALA B 1 72 ? -15.406 -1.279 6.383 1 94.25 72 ALA B N 1
ATOM 3542 C CA . ALA B 1 72 ? -15.727 -1.623 5 1 94.25 72 ALA B CA 1
ATOM 3543 C C . ALA B 1 72 ? -16.969 -0.865 4.527 1 94.25 72 ALA B C 1
ATOM 3545 O O . ALA B 1 72 ? -17.031 -0.433 3.373 1 94.25 72 ALA B O 1
ATOM 3546 N N . ASN B 1 73 ? -17.922 -0.726 5.402 1 94.88 73 ASN B N 1
ATOM 3547 C CA . ASN B 1 73 ? -19.156 -0.04 5.051 1 94.88 73 ASN B CA 1
ATOM 3548 C C . ASN B 1 73 ? -18.906 1.421 4.691 1 94.88 73 ASN B C 1
ATOM 3550 O O . ASN B 1 73 ? -19.5 1.943 3.748 1 94.88 73 ASN B O 1
ATOM 3554 N N . ILE B 1 74 ? -18.062 2.045 5.434 1 95.69 74 ILE B N 1
ATOM 3555 C CA . ILE B 1 74 ? -17.75 3.441 5.156 1 95.69 74 ILE B CA 1
ATOM 3556 C C . ILE B 1 74 ? -17.062 3.555 3.799 1 95.69 74 ILE B C 1
ATOM 3558 O O . ILE B 1 74 ? -17.422 4.391 2.975 1 95.69 74 ILE B O 1
ATOM 3562 N N . SER B 1 75 ? -16.078 2.701 3.576 1 95.5 75 SER B N 1
ATOM 3563 C CA . SER B 1 75 ? -15.344 2.723 2.314 1 95.5 75 SER B CA 1
ATOM 3564 C C . SER B 1 75 ? -16.266 2.469 1.131 1 95.5 75 SER B C 1
ATOM 3566 O O . SER B 1 75 ? -16.156 3.133 0.097 1 95.5 75 SER B O 1
ATOM 3568 N N . LEU B 1 76 ? -17.109 1.549 1.34 1 96.12 76 LEU B N 1
ATOM 3569 C CA . LEU B 1 76 ? -18.078 1.197 0.3 1 96.12 76 LEU B CA 1
ATOM 3570 C C . LEU B 1 76 ? -18.984 2.375 -0.015 1 96.12 76 LEU B C 1
ATOM 3572 O O . LEU B 1 76 ? -19.219 2.699 -1.184 1 96.12 76 LEU B O 1
ATOM 3576 N N . ALA B 1 77 ? -19.516 2.988 0.986 1 96.56 77 ALA B N 1
ATOM 3577 C CA . ALA B 1 77 ? -20.406 4.125 0.811 1 96.56 77 ALA B CA 1
ATOM 3578 C C . ALA B 1 77 ? -19.703 5.281 0.11 1 96.56 77 ALA B C 1
ATOM 3580 O O . ALA B 1 77 ? -20.266 5.922 -0.775 1 96.56 77 ALA B O 1
ATOM 3581 N N . VAL B 1 78 ? -18.469 5.551 0.516 1 96.19 78 VAL B N 1
ATOM 3582 C CA . VAL B 1 78 ? -17.688 6.605 -0.117 1 96.19 78 VAL B CA 1
ATOM 3583 C C . VAL B 1 78 ? -17.5 6.289 -1.599 1 96.19 78 VAL B C 1
ATOM 3585 O O . VAL B 1 78 ? -17.719 7.152 -2.455 1 96.19 78 VAL B O 1
ATOM 3588 N N . CYS B 1 79 ? -17.141 5.07 -1.871 1 96.06 79 CYS B N 1
ATOM 3589 C CA . CYS B 1 79 ? -16.953 4.645 -3.252 1 96.06 79 CYS B CA 1
ATOM 3590 C C . CYS B 1 79 ? -18.234 4.832 -4.066 1 96.06 79 CYS B C 1
ATOM 3592 O O . CYS B 1 79 ? -18.188 5.328 -5.191 1 96.06 79 CYS B O 1
ATOM 3594 N N . ALA B 1 80 ? -19.328 4.434 -3.492 1 96.81 80 ALA B N 1
ATOM 3595 C CA . ALA B 1 80 ? -20.609 4.547 -4.18 1 96.81 80 ALA B CA 1
ATOM 3596 C C . ALA B 1 80 ? -20.906 5.996 -4.531 1 96.81 80 ALA B C 1
ATOM 3598 O O . ALA B 1 80 ? -21.344 6.293 -5.645 1 96.81 80 ALA B O 1
ATOM 3599 N N . LEU B 1 81 ? -20.688 6.91 -3.607 1 96.69 81 LEU B N 1
ATOM 3600 C CA . LEU B 1 81 ? -20.984 8.32 -3.846 1 96.69 81 LEU B CA 1
ATOM 3601 C C . LEU B 1 81 ? -19.984 8.914 -4.844 1 96.69 81 LEU B C 1
ATOM 3603 O O . LEU B 1 81 ? -20.375 9.703 -5.707 1 96.69 81 LEU B O 1
ATOM 3607 N N . LEU B 1 82 ? -18.734 8.539 -4.695 1 95.56 82 LEU B N 1
ATOM 3608 C CA . LEU B 1 82 ? -17.734 9 -5.66 1 95.56 82 LEU B CA 1
ATOM 3609 C C . LEU B 1 82 ? -18.188 8.688 -7.086 1 95.56 82 LEU B C 1
ATOM 3611 O O . LEU B 1 82 ? -18.078 9.539 -7.973 1 95.56 82 LEU B O 1
ATOM 3615 N N . ASN B 1 83 ? -18.719 7.5 -7.238 1 96 83 ASN B N 1
ATOM 3616 C CA . ASN B 1 83 ? -19.078 7.008 -8.57 1 96 83 ASN B CA 1
ATOM 3617 C C . ASN B 1 83 ? -20.484 7.445 -8.969 1 96 83 ASN B C 1
ATOM 3619 O O . ASN B 1 83 ? -20.984 7.035 -10.016 1 96 83 ASN B O 1
ATOM 3623 N N . SER B 1 84 ? -21.172 8.195 -8.172 1 96.56 84 SER B N 1
ATOM 3624 C CA . SER B 1 84 ? -22.562 8.547 -8.445 1 96.56 84 SER B CA 1
ATOM 3625 C C . SER B 1 84 ? -22.781 10.047 -8.344 1 96.56 84 SER B C 1
ATOM 3627 O O . SER B 1 84 ? -23.891 10.5 -8.016 1 96.56 84 SER B O 1
ATOM 3629 N N . GLY B 1 85 ? -21.719 10.82 -8.508 1 94.5 85 GLY B N 1
ATOM 3630 C CA . GLY B 1 85 ? -21.859 12.266 -8.594 1 94.5 85 GLY B CA 1
ATOM 3631 C C . GLY B 1 85 ? -21.656 12.969 -7.266 1 94.5 85 GLY B C 1
ATOM 3632 O O . GLY B 1 85 ? -21.859 14.18 -7.156 1 94.5 85 GLY B O 1
ATOM 3633 N N . GLY B 1 86 ? -21.281 12.281 -6.309 1 95.88 86 GLY B N 1
ATOM 3634 C CA . GLY B 1 86 ? -21.047 12.875 -5 1 95.88 86 GLY B CA 1
ATOM 3635 C C . GLY B 1 86 ? -22.266 12.828 -4.098 1 95.88 86 GLY B C 1
ATOM 3636 O O . GLY B 1 86 ? -23.281 12.234 -4.457 1 95.88 86 GLY B O 1
ATOM 3637 N N . GLY B 1 87 ? -22.141 13.359 -2.887 1 96.5 87 GLY B N 1
ATOM 3638 C CA . GLY B 1 87 ? -23.188 13.352 -1.886 1 96.5 87 GLY B CA 1
ATOM 3639 C C . GLY B 1 87 ? -22.672 13.344 -0.463 1 96.5 87 GLY B C 1
ATOM 3640 O O . GLY B 1 87 ? -21.625 13.93 -0.179 1 96.5 87 GLY B O 1
ATOM 3641 N N . ALA B 1 88 ? -23.531 12.766 0.42 1 96.81 88 ALA B N 1
ATOM 3642 C CA . ALA B 1 88 ? -23.109 12.734 1.816 1 96.81 88 ALA B CA 1
ATOM 3643 C C . ALA B 1 88 ? -23.547 11.438 2.494 1 96.81 88 ALA B C 1
ATOM 3645 O O . ALA B 1 88 ? -24.562 10.852 2.125 1 96.81 88 ALA B O 1
ATOM 3646 N N . ILE B 1 89 ? -22.766 11.047 3.398 1 97.06 89 ILE B N 1
ATOM 3647 C CA . ILE B 1 89 ? -23.047 9.875 4.219 1 97.06 89 ILE B CA 1
ATOM 3648 C C . ILE B 1 89 ? -23.391 10.312 5.637 1 97.06 89 ILE B C 1
ATOM 3650 O O . ILE B 1 89 ? -22.688 11.125 6.238 1 97.06 89 ILE B O 1
ATOM 3654 N N . LYS B 1 90 ? -24.453 9.867 6.078 1 96.12 90 LYS B N 1
ATOM 3655 C CA . LYS B 1 90 ? -24.875 10.086 7.461 1 96.12 90 LYS B CA 1
ATOM 3656 C C . LYS B 1 90 ? -24.656 8.836 8.305 1 96.12 90 LYS B C 1
ATOM 3658 O O . LYS B 1 90 ? -25.172 7.766 7.984 1 96.12 90 LYS B O 1
ATOM 3663 N N . VAL B 1 91 ? -23.922 8.953 9.391 1 96.38 91 VAL B N 1
ATOM 3664 C CA . VAL B 1 91 ? -23.578 7.812 10.242 1 96.38 91 VAL B CA 1
ATOM 3665 C C . VAL B 1 91 ? -23.922 8.133 11.695 1 96.38 91 VAL B C 1
ATOM 3667 O O . VAL B 1 91 ? -23.469 9.141 12.234 1 96.38 91 VAL B O 1
ATOM 3670 N N . LYS B 1 92 ? -24.641 7.301 12.289 1 95.44 92 LYS B N 1
ATOM 3671 C CA . LYS B 1 92 ? -24.922 7.469 13.711 1 95.44 92 LYS B CA 1
ATOM 3672 C C . LYS B 1 92 ? -23.719 7.102 14.57 1 95.44 92 LYS B C 1
ATOM 3674 O O . LYS B 1 92 ? -23.047 6.098 14.305 1 95.44 92 LYS B O 1
ATOM 3679 N N . ILE B 1 93 ? -23.438 7.926 15.523 1 96.75 93 ILE B N 1
ATOM 3680 C CA . ILE B 1 93 ? -22.328 7.664 16.438 1 96.75 93 ILE B CA 1
ATOM 3681 C C . ILE B 1 93 ? -22.766 6.68 17.516 1 96.75 93 ILE B C 1
ATOM 3683 O O . ILE B 1 93 ? -23.719 6.945 18.266 1 96.75 93 ILE B O 1
ATOM 3687 N N . GLU B 1 94 ? -22.047 5.629 17.656 1 96.12 94 GLU B N 1
ATOM 3688 C CA . GLU B 1 94 ? -22.422 4.562 18.578 1 96.12 94 GLU B CA 1
ATOM 3689 C C . GLU B 1 94 ? -21.922 4.852 19.984 1 96.12 94 GLU B C 1
ATOM 3691 O O . GLU B 1 94 ? -22.656 4.645 20.969 1 96.12 94 GLU B O 1
ATOM 3696 N N . ASN B 1 95 ? -20.688 5.23 20.141 1 93.81 95 ASN B N 1
ATOM 3697 C CA . ASN B 1 95 ? -20.094 5.383 21.469 1 93.81 95 ASN B CA 1
ATOM 3698 C C . ASN B 1 95 ? -20.422 6.742 22.078 1 93.81 95 ASN B C 1
ATOM 3700 O O . ASN B 1 95 ? -20.688 7.703 21.344 1 93.81 95 ASN B O 1
ATOM 3704 N N . GLU B 1 96 ? -20.359 6.723 23.391 1 92.56 96 GLU B N 1
ATOM 3705 C CA . GLU B 1 96 ? -20.719 7.918 24.141 1 92.56 96 GLU B CA 1
ATOM 3706 C C . GLU B 1 96 ? -19.516 8.844 24.312 1 92.56 96 GLU B C 1
ATOM 3708 O O . GLU B 1 96 ? -18.375 8.414 24.172 1 92.56 96 GLU B O 1
ATOM 3713 N N . ASN B 1 97 ? -19.844 10.141 24.578 1 91.5 97 ASN B N 1
ATOM 3714 C CA . ASN B 1 97 ? -18.828 11.148 24.875 1 91.5 97 ASN B CA 1
ATOM 3715 C C . ASN B 1 97 ? -17.797 11.258 23.75 1 91.5 97 ASN B C 1
ATOM 3717 O O . ASN B 1 97 ? -16.594 11.312 24.016 1 91.5 97 ASN B O 1
ATOM 3721 N N . TYR B 1 98 ? -18.312 11.148 22.578 1 93.56 98 TYR B N 1
ATOM 3722 C CA . TYR B 1 98 ? -17.453 11.258 21.391 1 93.56 98 TYR B CA 1
ATOM 3723 C C . TYR B 1 98 ? -17.438 12.68 20.859 1 93.56 98 TYR B C 1
ATOM 3725 O O . TYR B 1 98 ? -18.453 13.383 20.906 1 93.56 98 TYR B O 1
ATOM 3733 N N . SER B 1 99 ? -16.25 13.07 20.375 1 91.38 99 SER B N 1
ATOM 3734 C CA . SER B 1 99 ? -16.078 14.328 19.656 1 91.38 99 SER B CA 1
ATOM 3735 C C . SER B 1 99 ? -15.117 14.164 18.484 1 91.38 99 SER B C 1
ATOM 3737 O O . SER B 1 99 ? -14.008 13.648 18.641 1 91.38 99 SER B O 1
ATOM 3739 N N . LEU B 1 100 ? -15.578 14.625 17.328 1 91.94 100 LEU B N 1
ATOM 3740 C CA . LEU B 1 100 ? -14.75 14.5 16.141 1 91.94 100 LEU B CA 1
ATOM 3741 C C . LEU B 1 100 ? -13.422 15.234 16.312 1 91.94 100 LEU B C 1
ATOM 3743 O O . LEU B 1 100 ? -12.367 14.719 15.938 1 91.94 100 LEU B O 1
ATOM 3747 N N . THR B 1 101 ? -13.438 16.391 16.922 1 88.69 101 THR B N 1
ATOM 3748 C CA . THR B 1 101 ? -12.258 17.234 17.078 1 88.69 101 THR B CA 1
ATOM 3749 C C . THR B 1 101 ? -11.297 16.625 18.094 1 88.69 101 THR B C 1
ATOM 3751 O O . THR B 1 101 ? -10.078 16.719 17.938 1 88.69 101 THR B O 1
ATOM 3754 N N . ARG B 1 102 ? -11.828 15.992 19.047 1 89.62 102 ARG B N 1
ATOM 3755 C CA . ARG B 1 102 ? -11.008 15.477 20.141 1 89.62 102 ARG B CA 1
ATOM 3756 C C . ARG B 1 102 ? -10.539 14.055 19.844 1 89.62 102 ARG B C 1
ATOM 3758 O O . ARG B 1 102 ? -9.406 13.688 20.156 1 89.62 102 ARG B O 1
ATOM 3765 N N . ASP B 1 103 ? -11.43 13.258 19.281 1 91.62 103 ASP B N 1
ATOM 3766 C CA . ASP B 1 103 ? -11.18 11.82 19.219 1 91.62 103 ASP B CA 1
ATOM 3767 C C . ASP B 1 103 ? -10.82 11.391 17.797 1 91.62 103 ASP B C 1
ATOM 3769 O O . ASP B 1 103 ? -10.289 10.297 17.578 1 91.62 103 ASP B O 1
ATOM 3773 N N . GLY B 1 104 ? -11.102 12.219 16.812 1 91.62 104 GLY B N 1
ATOM 3774 C CA . GLY B 1 104 ? -10.859 11.836 15.43 1 91.62 104 GLY B CA 1
ATOM 3775 C C . GLY B 1 104 ? -11.758 10.711 14.953 1 91.62 104 GLY B C 1
ATOM 3776 O O . GLY B 1 104 ? -12.68 10.305 15.664 1 91.62 104 GLY B O 1
ATOM 3777 N N . LEU B 1 105 ? -11.508 10.219 13.805 1 93.62 105 LEU B N 1
ATOM 3778 C CA . LEU B 1 105 ? -12.312 9.156 13.227 1 93.62 105 LEU B CA 1
ATOM 3779 C C . LEU B 1 105 ? -11.844 7.789 13.719 1 93.62 105 LEU B C 1
ATOM 3781 O O . LEU B 1 105 ? -12.648 6.98 14.188 1 93.62 105 LEU B O 1
ATOM 3785 N N . GLY B 1 106 ? -10.664 7.531 13.688 1 95 106 GLY B N 1
ATOM 3786 C CA . GLY B 1 106 ? -9.977 6.266 13.898 1 95 106 GLY B CA 1
ATOM 3787 C C . GLY B 1 106 ? -8.969 5.949 12.812 1 95 106 GLY B C 1
ATOM 3788 O O . GLY B 1 106 ? -9.258 6.102 11.625 1 95 106 GLY B O 1
ATOM 3789 N N . LEU B 1 107 ? -7.852 5.48 13.227 1 92.94 107 LEU B N 1
ATOM 3790 C CA . LEU B 1 107 ? -6.742 5.273 12.305 1 92.94 107 LEU B CA 1
ATOM 3791 C C . LEU B 1 107 ? -7.086 4.207 11.266 1 92.94 107 LEU B C 1
ATOM 3793 O O . LEU B 1 107 ? -6.668 4.301 10.109 1 92.94 107 LEU B O 1
ATOM 3797 N N . ASP B 1 108 ? -7.711 3.152 11.688 1 94.56 108 ASP B N 1
ATOM 3798 C CA . ASP B 1 108 ? -8.055 2.105 10.734 1 94.56 108 ASP B CA 1
ATOM 3799 C C . ASP B 1 108 ? -9.031 2.623 9.68 1 94.56 108 ASP B C 1
ATOM 3801 O O . ASP B 1 108 ? -8.93 2.264 8.5 1 94.56 108 ASP B O 1
ATOM 3805 N N . LEU B 1 109 ? -10 3.488 10.094 1 94.88 109 LEU B N 1
ATOM 3806 C CA . LEU B 1 109 ? -10.922 4.094 9.141 1 94.88 109 LEU B CA 1
ATOM 3807 C C . LEU B 1 109 ? -10.188 5.004 8.164 1 94.88 109 LEU B C 1
ATOM 3809 O O . LEU B 1 109 ? -10.414 4.934 6.953 1 94.88 109 LEU B O 1
ATOM 3813 N N . GLU B 1 110 ? -9.312 5.773 8.695 1 93.69 110 GLU B N 1
ATOM 3814 C CA . GLU B 1 110 ? -8.539 6.695 7.863 1 93.69 110 GLU B CA 1
ATOM 3815 C C . GLU B 1 110 ? -7.688 5.938 6.848 1 93.69 110 GLU B C 1
ATOM 3817 O O . GLU B 1 110 ? -7.602 6.332 5.684 1 93.69 110 GLU B O 1
ATOM 3822 N N . ALA B 1 111 ? -7.078 4.938 7.309 1 92.12 111 ALA B N 1
ATOM 3823 C CA . ALA B 1 111 ? -6.223 4.141 6.434 1 92.12 111 ALA B CA 1
ATOM 3824 C C . ALA B 1 111 ? -7.012 3.576 5.258 1 92.12 111 ALA B C 1
ATOM 3826 O O . ALA B 1 111 ? -6.543 3.598 4.117 1 92.12 111 ALA B O 1
ATOM 3827 N N . SER B 1 112 ? -8.125 3.059 5.523 1 91.62 112 SER B N 1
ATOM 3828 C CA . SER B 1 112 ? -8.961 2.494 4.469 1 91.62 112 SER B CA 1
ATOM 3829 C C . SER B 1 112 ? -9.406 3.564 3.48 1 91.62 112 SER B C 1
ATOM 3831 O O . SER B 1 112 ? -9.438 3.326 2.271 1 91.62 112 SER B O 1
ATOM 3833 N N . LEU B 1 113 ? -9.758 4.699 3.98 1 92.19 113 LEU B N 1
ATOM 3834 C CA . LEU B 1 113 ? -10.203 5.793 3.119 1 92.19 113 LEU B CA 1
ATOM 3835 C C . LEU B 1 113 ? -9.062 6.297 2.246 1 92.19 113 LEU B C 1
ATOM 3837 O O . LEU B 1 113 ? -9.273 6.637 1.081 1 92.19 113 LEU B O 1
ATOM 3841 N N . CYS B 1 114 ? -7.883 6.297 2.777 1 87.25 114 CYS B N 1
ATOM 3842 C CA . CYS B 1 114 ? -6.715 6.773 2.041 1 87.25 114 CYS B CA 1
ATOM 3843 C C . CYS B 1 114 ? -6.316 5.785 0.954 1 87.25 114 CYS B C 1
ATOM 3845 O O . CYS B 1 114 ? -5.766 6.18 -0.076 1 87.25 114 CYS B O 1
ATOM 3847 N N . LYS B 1 115 ? -6.48 4.574 1.225 1 80.31 115 LYS B N 1
ATOM 3848 C CA . LYS B 1 115 ? -6.172 3.551 0.228 1 80.31 115 LYS B CA 1
ATOM 3849 C C . LYS B 1 115 ? -7.051 3.709 -1.011 1 80.31 115 LYS B C 1
ATOM 3851 O O . LYS B 1 115 ? -6.605 3.439 -2.129 1 80.31 115 LYS B O 1
ATOM 3856 N N . CYS B 1 116 ? -8.172 4.184 -0.829 1 74.19 116 CYS B N 1
ATOM 3857 C CA . CYS B 1 116 ? -9.148 4.297 -1.907 1 74.19 116 CYS B CA 1
ATOM 3858 C C . CYS B 1 116 ? -8.938 5.582 -2.697 1 74.19 116 CYS B C 1
ATOM 3860 O O . CYS B 1 116 ? -9.328 5.672 -3.863 1 74.19 116 CYS B O 1
ATOM 3862 N N . LEU B 1 117 ? -8.445 6.543 -2.006 1 81.25 117 LEU B N 1
ATOM 3863 C CA . LEU B 1 117 ? -8.438 7.879 -2.59 1 81.25 117 LEU B CA 1
ATOM 3864 C C . LEU B 1 117 ? -7.133 8.602 -2.279 1 81.25 117 LEU B C 1
ATOM 3866 O O . LEU B 1 117 ? -6.922 9.055 -1.153 1 81.25 117 LEU B O 1
ATOM 3870 N N . PRO B 1 118 ? -6.328 8.656 -3.467 1 75 118 PRO B N 1
ATOM 3871 C CA . PRO B 1 118 ? -5.211 9.57 -3.234 1 75 118 PRO B CA 1
ATOM 3872 C C . PRO B 1 118 ? -5.672 11 -2.949 1 75 118 PRO B C 1
ATOM 3874 O O . PRO B 1 118 ? -6.707 11.43 -3.461 1 75 118 PRO B O 1
ATOM 3877 N N . PHE B 1 119 ? -5.137 11.727 -2.041 1 81.12 119 PHE B N 1
ATOM 3878 C CA . PHE B 1 119 ? -5.48 13.102 -1.679 1 81.12 119 PHE B CA 1
ATOM 3879 C C . PHE B 1 119 ? -6.902 13.18 -1.133 1 81.12 119 PHE B C 1
ATOM 3881 O O . PHE B 1 119 ? -7.703 14 -1.584 1 81.12 119 PHE B O 1
ATOM 3888 N N . VAL B 1 120 ? -7.242 12.352 -0.274 1 83.88 120 VAL B N 1
ATOM 3889 C CA . VAL B 1 120 ? -8.562 12.18 0.326 1 83.88 120 VAL B CA 1
ATOM 3890 C C . VAL B 1 120 ? -9.117 13.531 0.76 1 83.88 120 VAL B C 1
ATOM 3892 O O . VAL B 1 120 ? -10.32 13.766 0.687 1 83.88 120 VAL B O 1
ATOM 3895 N N . GLN B 1 121 ? -8.344 14.469 1.158 1 77 121 GLN B N 1
ATOM 3896 C CA . GLN B 1 121 ? -8.75 15.758 1.705 1 77 121 GLN B CA 1
ATOM 3897 C C . GLN B 1 121 ? -9.438 16.609 0.645 1 77 121 GLN B C 1
ATOM 3899 O O . GLN B 1 121 ? -10.141 17.578 0.972 1 77 121 GLN B O 1
ATOM 3904 N N . TRP B 1 122 ? -9.234 16.312 -0.518 1 79.31 122 TRP B N 1
ATOM 3905 C CA . TRP B 1 122 ? -9.852 17.078 -1.595 1 79.31 122 TRP B CA 1
ATOM 3906 C C . TRP B 1 122 ? -11.234 16.531 -1.938 1 79.31 122 TRP B C 1
ATOM 3908 O O . TRP B 1 122 ? -12.023 17.188 -2.617 1 79.31 122 TRP B O 1
ATOM 3918 N N . HIS B 1 123 ? -11.523 15.414 -1.364 1 89.06 123 HIS B N 1
ATOM 3919 C CA . HIS B 1 123 ? -12.742 14.773 -1.837 1 89.06 123 HIS B CA 1
ATOM 3920 C C . HIS B 1 123 ? -13.68 14.438 -0.677 1 89.06 123 HIS B C 1
ATOM 3922 O O . HIS B 1 123 ? -14.852 14.133 -0.889 1 89.06 123 HIS B O 1
ATOM 3928 N N . LEU B 1 124 ? -13.125 14.539 0.476 1 91.5 124 LEU B N 1
ATOM 3929 C CA . LEU B 1 124 ? -13.938 14.203 1.642 1 91.5 124 LEU B CA 1
ATOM 3930 C C . LEU B 1 124 ? -13.891 15.32 2.678 1 91.5 124 LEU B C 1
ATOM 3932 O O . LEU B 1 124 ? -12.836 15.914 2.904 1 91.5 124 LEU B O 1
ATOM 3936 N N . ASP B 1 125 ? -14.992 15.57 3.221 1 88.88 125 ASP B N 1
ATOM 3937 C CA . ASP B 1 125 ? -15.117 16.453 4.379 1 88.88 125 ASP B CA 1
ATOM 3938 C C . ASP B 1 125 ? -15.93 15.789 5.484 1 88.88 125 ASP B C 1
ATOM 3940 O O . ASP B 1 125 ? -16.891 15.07 5.207 1 88.88 125 ASP B O 1
ATOM 3944 N N . PHE B 1 126 ? -15.617 16.078 6.68 1 91.38 126 PHE B N 1
ATOM 3945 C CA . PHE B 1 126 ? -16.266 15.445 7.816 1 91.38 126 PHE B CA 1
ATOM 3946 C C . PHE B 1 126 ? -16.844 16.5 8.766 1 91.38 126 PHE B C 1
ATOM 3948 O O . PHE B 1 126 ? -16.188 17.484 9.078 1 91.38 126 PHE B O 1
ATOM 3955 N N . THR B 1 127 ? -18.047 16.25 9.219 1 90.88 127 THR B N 1
ATOM 3956 C CA . THR B 1 127 ? -18.672 17.109 10.219 1 90.88 127 THR B CA 1
ATOM 3957 C C . THR B 1 127 ? -19.438 16.266 11.25 1 90.88 127 THR B C 1
ATOM 3959 O O . THR B 1 127 ? -19.797 15.125 10.977 1 90.88 127 THR B O 1
ATOM 3962 N N . GLU B 1 128 ? -19.516 16.797 12.375 1 92.69 128 GLU B N 1
ATOM 3963 C CA . GLU B 1 128 ? -20.312 16.188 13.445 1 92.69 128 GLU B CA 1
ATOM 3964 C C . GLU B 1 128 ? -21.469 17.094 13.859 1 92.69 128 GLU B C 1
ATOM 3966 O O . GLU B 1 128 ? -21.281 18.297 14.055 1 92.69 128 GLU B O 1
ATOM 3971 N N . SER B 1 129 ? -22.625 16.5 13.898 1 90.38 129 SER B N 1
ATOM 3972 C CA . SER B 1 129 ? -23.797 17.266 14.328 1 90.38 129 SER B CA 1
ATOM 3973 C C . SER B 1 129 ? -24.875 16.344 14.922 1 90.38 129 SER B C 1
ATOM 3975 O O . SER B 1 129 ? -25.219 15.328 14.32 1 90.38 129 SER B O 1
ATOM 3977 N N . GLU B 1 130 ? -25.344 16.703 16.094 1 89.19 130 GLU B N 1
ATOM 3978 C CA . GLU B 1 130 ? -26.5 16.078 16.734 1 89.19 130 GLU B CA 1
ATOM 3979 C C . GLU B 1 130 ? -26.344 14.562 16.797 1 89.19 130 GLU B C 1
ATOM 3981 O O . GLU B 1 130 ? -27.234 13.82 16.406 1 89.19 130 GLU B O 1
ATOM 3986 N N . GLY B 1 131 ? -25.234 14.109 17.141 1 92.44 131 GLY B N 1
ATOM 3987 C CA . GLY B 1 131 ? -25.016 12.695 17.375 1 92.44 131 GLY B CA 1
ATOM 3988 C C . GLY B 1 131 ? -24.703 11.922 16.109 1 92.44 131 GLY B C 1
ATOM 3989 O O . GLY B 1 131 ? -24.672 10.688 16.125 1 92.44 131 GLY B O 1
ATOM 3990 N N . TYR B 1 132 ? -24.484 12.688 15.023 1 94.81 132 TYR B N 1
ATOM 3991 C CA . TYR B 1 132 ? -24.172 12.047 13.75 1 94.81 132 TYR B CA 1
ATOM 3992 C C . TYR B 1 132 ? -22.875 12.602 13.18 1 94.81 132 TYR B C 1
ATOM 3994 O O . TYR B 1 132 ? -22.516 13.75 13.438 1 94.81 132 TYR B O 1
ATOM 4002 N N . ILE B 1 133 ? -22.188 11.695 12.492 1 95.31 133 ILE B N 1
ATOM 4003 C CA . ILE B 1 133 ? -21.109 12.141 11.617 1 95.31 133 ILE B CA 1
ATOM 4004 C C . ILE B 1 133 ? -21.625 12.219 10.18 1 95.31 133 ILE B C 1
ATOM 4006 O O . ILE B 1 133 ? -22.312 11.312 9.703 1 95.31 133 ILE B O 1
ATOM 4010 N N . TYR B 1 134 ? -21.328 13.336 9.602 1 94.56 134 TYR B N 1
ATOM 4011 C CA . TYR B 1 134 ? -21.609 13.5 8.18 1 94.56 134 TYR B CA 1
ATOM 4012 C C . TYR B 1 134 ? -20.312 13.492 7.367 1 94.56 134 TYR B C 1
ATOM 4014 O O . TYR B 1 134 ? -19.375 14.219 7.684 1 94.56 134 TYR B O 1
ATOM 4022 N N . ILE B 1 135 ? -20.266 12.648 6.375 1 95.06 135 ILE B N 1
ATOM 4023 C CA . ILE B 1 135 ? -19.141 12.586 5.445 1 95.06 135 ILE B CA 1
ATOM 4024 C C . ILE B 1 135 ? -19.578 13.109 4.078 1 95.06 135 ILE B C 1
ATOM 4026 O O . ILE B 1 135 ? -20.359 12.469 3.385 1 95.06 135 ILE B O 1
ATOM 4030 N N . TYR B 1 136 ? -19.062 14.219 3.742 1 94.62 136 TYR B N 1
ATOM 4031 C CA . TYR B 1 136 ? -19.375 14.789 2.434 1 94.62 136 TYR B CA 1
ATOM 4032 C C . TYR B 1 136 ? -18.375 14.305 1.383 1 94.62 136 TYR B C 1
ATOM 4034 O O . TYR B 1 136 ? -17.156 14.391 1.575 1 94.62 136 TYR B O 1
ATOM 4042 N N . VAL B 1 137 ? -18.875 13.797 0.331 1 95.06 137 VAL B N 1
ATOM 4043 C CA . VAL B 1 137 ? -18.078 13.156 -0.708 1 95.06 137 VAL B CA 1
ATOM 4044 C C . VAL B 1 137 ? -18.266 13.891 -2.031 1 95.06 137 VAL B C 1
ATOM 4046 O O . VAL B 1 137 ? -19.391 14.086 -2.49 1 95.06 137 VAL B O 1
ATOM 4049 N N . LYS B 1 138 ? -17.188 14.32 -2.619 1 93.31 138 LYS B N 1
ATOM 4050 C CA . LYS B 1 138 ? -17.234 14.922 -3.949 1 93.31 138 LYS B CA 1
ATOM 4051 C C . LYS B 1 138 ? -17.328 13.844 -5.031 1 93.31 138 LYS B C 1
ATOM 4053 O O . LYS B 1 138 ? -17.047 12.672 -4.77 1 93.31 138 LYS B O 1
ATOM 4058 N N . SER B 1 139 ? -17.719 14.328 -6.176 1 94.31 139 SER B N 1
ATOM 4059 C CA . SER B 1 139 ? -17.828 13.398 -7.289 1 94.31 139 SER B CA 1
ATOM 4060 C C . SER B 1 139 ? -16.453 12.969 -7.793 1 94.31 139 SER B C 1
ATOM 4062 O O . SER B 1 139 ? -15.508 13.75 -7.77 1 94.31 139 SER B O 1
ATOM 4064 N N . TRP B 1 140 ? -16.406 11.773 -8.289 1 91.25 140 TRP B N 1
ATOM 4065 C CA . TRP B 1 140 ? -15.203 11.258 -8.914 1 91.25 140 TRP B CA 1
ATOM 4066 C C . TRP B 1 140 ? -14.836 12.062 -10.156 1 91.25 140 TRP B C 1
ATOM 4068 O O . TRP B 1 140 ? -15.719 12.445 -10.938 1 91.25 140 TRP B O 1
ATOM 4078 N N . SER B 1 141 ? -13.531 12.328 -10.242 1 85.69 141 SER B N 1
ATOM 4079 C CA . SER B 1 141 ? -13.055 13.07 -11.406 1 85.69 141 SER B CA 1
ATOM 4080 C C . SER B 1 141 ? -11.969 12.297 -12.148 1 85.69 141 SER B C 1
ATOM 4082 O O . SER B 1 141 ? -10.891 12.062 -11.602 1 85.69 141 SER B O 1
ATOM 4084 N N . GLN B 1 142 ? -12.242 12.008 -13.336 1 84.12 142 GLN B N 1
ATOM 4085 C CA . GLN B 1 142 ? -11.258 11.305 -14.156 1 84.12 142 GLN B CA 1
ATOM 4086 C C . GLN B 1 142 ? -10.016 12.164 -14.375 1 84.12 142 GLN B C 1
ATOM 4088 O O . GLN B 1 142 ? -8.906 11.641 -14.445 1 84.12 142 GLN B O 1
ATOM 4093 N N . GLU B 1 143 ? -10.203 13.383 -14.516 1 76.38 143 GLU B N 1
ATOM 4094 C CA . GLU B 1 143 ? -9.102 14.312 -14.734 1 76.38 143 GLU B CA 1
ATOM 4095 C C . GLU B 1 143 ? -8.109 14.273 -13.57 1 76.38 143 GLU B C 1
ATOM 4097 O O . GLU B 1 143 ? -6.898 14.367 -13.781 1 76.38 143 GLU B O 1
ATOM 4102 N N . ILE B 1 144 ? -8.688 14.094 -12.484 1 73.5 144 ILE B N 1
ATOM 4103 C CA . ILE B 1 144 ? -7.852 14.148 -11.289 1 73.5 144 ILE B CA 1
ATOM 4104 C C . ILE B 1 144 ? -7.227 12.781 -11.031 1 73.5 144 ILE B C 1
ATOM 4106 O O . ILE B 1 144 ? -6.035 12.68 -10.742 1 73.5 144 ILE B O 1
ATOM 4110 N N . PHE B 1 145 ? -8 11.734 -11.234 1 78.25 145 PHE B N 1
ATOM 4111 C CA . PHE B 1 145 ? -7.562 10.43 -10.758 1 78.25 145 PHE B CA 1
ATOM 4112 C C . PHE B 1 145 ? -7.055 9.578 -11.914 1 78.25 145 PHE B C 1
ATOM 4114 O O . PHE B 1 145 ? -6.434 8.531 -11.703 1 78.25 145 PHE B O 1
ATOM 4121 N N . GLY B 1 146 ? -7.301 9.891 -13.148 1 78.88 146 GLY B N 1
ATOM 4122 C CA . GLY B 1 146 ? -6.785 9.203 -14.32 1 78.88 146 GLY B CA 1
ATOM 4123 C C . GLY B 1 146 ? -7.566 7.949 -14.664 1 78.88 146 GLY B C 1
ATOM 4124 O O . GLY B 1 146 ? -7.188 7.203 -15.57 1 78.88 146 GLY B O 1
ATOM 4125 N N . LEU B 1 147 ? -8.5 7.598 -13.852 1 89.12 147 LEU B N 1
ATOM 4126 C CA . LEU B 1 147 ? -9.375 6.449 -14.078 1 89.12 147 LEU B CA 1
ATOM 4127 C C . LEU B 1 147 ? -10.828 6.887 -14.148 1 89.12 147 LEU B C 1
ATOM 4129 O O . LEU B 1 147 ? -11.211 7.898 -13.555 1 89.12 147 LEU B O 1
ATOM 4133 N N . PRO B 1 148 ? -11.586 6.203 -14.844 1 91.94 148 PRO B N 1
ATOM 4134 C CA . PRO B 1 148 ? -12.977 6.629 -15.055 1 91.94 148 PRO B CA 1
ATOM 4135 C C . PRO B 1 148 ? -13.836 6.488 -13.797 1 91.94 148 PRO B C 1
ATOM 4137 O O . PRO B 1 148 ? -14.789 7.242 -13.617 1 91.94 148 PRO B O 1
ATOM 4140 N N . ILE B 1 149 ? -13.562 5.5 -13.016 1 93.5 149 ILE B N 1
ATOM 4141 C CA . ILE B 1 149 ? -14.352 5.312 -11.805 1 93.5 149 ILE B CA 1
ATOM 4142 C C . ILE B 1 149 ? -13.445 4.871 -10.656 1 93.5 149 ILE B C 1
ATOM 4144 O O . ILE B 1 149 ? -12.352 4.348 -10.891 1 93.5 149 ILE B O 1
ATOM 4148 N N . GLY B 1 150 ? -13.961 5.145 -9.477 1 93.62 150 GLY B N 1
ATOM 4149 C CA . GLY B 1 150 ? -13.266 4.684 -8.289 1 93.62 150 GLY B CA 1
ATOM 4150 C C . GLY B 1 150 ? -13.477 3.207 -8.016 1 93.62 150 GLY B C 1
ATOM 4151 O O . GLY B 1 150 ? -14.57 2.678 -8.227 1 93.62 150 GLY B O 1
ATOM 4152 N N . THR B 1 151 ? -12.453 2.545 -7.582 1 95.56 151 THR B N 1
ATOM 4153 C CA . THR B 1 151 ? -12.469 1.11 -7.316 1 95.56 151 THR B CA 1
ATOM 4154 C C . THR B 1 151 ? -11.734 0.793 -6.016 1 95.56 151 THR B C 1
ATOM 4156 O O . THR B 1 151 ? -10.617 1.259 -5.797 1 95.56 151 THR B O 1
ATOM 4159 N N . LEU B 1 152 ? -12.406 0.07 -5.125 1 95.19 152 LEU B N 1
ATOM 4160 C CA . LEU B 1 152 ? -11.766 -0.334 -3.881 1 95.19 152 LEU B CA 1
ATOM 4161 C C . LEU B 1 152 ? -10.844 -1.528 -4.105 1 95.19 152 LEU B C 1
ATOM 4163 O O . LEU B 1 152 ? -9.711 -1.543 -3.619 1 95.19 152 LEU B O 1
ATOM 4167 N N . ARG B 1 153 ? -11.305 -2.492 -4.793 1 95.5 153 ARG B N 1
ATOM 4168 C CA . ARG B 1 153 ? -10.562 -3.695 -5.141 1 95.5 153 ARG B CA 1
ATOM 4169 C C . ARG B 1 153 ? -10.922 -4.18 -6.539 1 95.5 153 ARG B C 1
ATOM 4171 O O . ARG B 1 153 ? -12.094 -4.188 -6.918 1 95.5 153 ARG B O 1
ATOM 4178 N N . THR B 1 154 ? -9.953 -4.559 -7.254 1 96.5 154 THR B N 1
ATOM 4179 C CA . THR B 1 154 ? -10.219 -5.004 -8.617 1 96.5 154 THR B CA 1
ATOM 4180 C C . THR B 1 154 ? -10.602 -6.48 -8.641 1 96.5 154 THR B C 1
ATOM 4182 O O . THR B 1 154 ? -11.281 -6.938 -9.555 1 96.5 154 THR B O 1
ATOM 4185 N N . ASN B 1 155 ? -10.062 -7.223 -7.672 1 97.5 155 ASN B N 1
ATOM 4186 C CA . ASN B 1 155 ? -10.18 -8.68 -7.609 1 97.5 155 ASN B CA 1
ATOM 4187 C C . ASN B 1 155 ? -9.555 -9.344 -8.836 1 97.5 155 ASN B C 1
ATOM 4189 O O . ASN B 1 155 ? -9.984 -10.422 -9.242 1 97.5 155 ASN B O 1
ATOM 4193 N N . LEU B 1 156 ? -8.742 -8.648 -9.469 1 97.56 156 LEU B N 1
ATOM 4194 C CA . LEU B 1 156 ? -7.863 -9.195 -10.492 1 97.56 156 LEU B CA 1
ATOM 4195 C C . LEU B 1 156 ? -6.488 -9.516 -9.914 1 97.56 156 LEU B C 1
ATOM 4197 O O . LEU B 1 156 ? -5.82 -8.633 -9.375 1 97.56 156 LEU B O 1
ATOM 4201 N N . TYR B 1 157 ? -6.156 -10.758 -10.031 1 96.94 157 TYR B N 1
ATOM 4202 C CA . TYR B 1 157 ? -4.914 -11.18 -9.398 1 96.94 157 TYR B CA 1
ATOM 4203 C C . TYR B 1 157 ? -3.902 -11.648 -10.438 1 96.94 157 TYR B C 1
ATOM 4205 O O . TYR B 1 157 ? -4.281 -12.148 -11.5 1 96.94 157 TYR B O 1
ATOM 4213 N N . VAL B 1 158 ? -2.658 -11.492 -10.109 1 95 158 VAL B N 1
ATOM 4214 C CA . VAL B 1 158 ? -1.543 -12.008 -10.898 1 95 158 VAL B CA 1
ATOM 4215 C C . VAL B 1 158 ? -0.502 -12.633 -9.977 1 95 158 VAL B C 1
ATOM 4217 O O . VAL B 1 158 ? -0.477 -12.352 -8.773 1 95 158 VAL B O 1
ATOM 4220 N N . ARG B 1 159 ? 0.233 -13.523 -10.539 1 93.69 159 ARG B N 1
ATOM 4221 C CA . ARG B 1 159 ? 1.375 -14.031 -9.789 1 93.69 159 ARG B CA 1
ATOM 4222 C C . ARG B 1 159 ? 2.539 -13.047 -9.828 1 93.69 159 ARG B C 1
ATOM 4224 O O . ARG B 1 159 ? 2.906 -12.555 -10.891 1 93.69 159 ARG B O 1
ATOM 4231 N N . SER B 1 160 ? 2.938 -12.727 -8.719 1 90.31 160 SER B N 1
ATOM 4232 C CA . SER B 1 160 ? 4.125 -11.891 -8.562 1 90.31 160 SER B CA 1
ATOM 4233 C C . SER B 1 160 ? 5.16 -12.57 -7.664 1 90.31 160 SER B C 1
ATOM 4235 O O . SER B 1 160 ? 5.02 -12.57 -6.441 1 90.31 160 SER B O 1
ATOM 4237 N N . MET B 1 161 ? 6.152 -13.086 -8.383 1 88.75 161 MET B N 1
ATOM 4238 C CA . MET B 1 161 ? 7.141 -13.898 -7.688 1 88.75 161 MET B CA 1
ATOM 4239 C C . MET B 1 161 ? 6.469 -15.055 -6.949 1 88.75 161 MET B C 1
ATOM 4241 O O . MET B 1 161 ? 5.785 -15.875 -7.562 1 88.75 161 MET B O 1
ATOM 4245 N N . SER B 1 162 ? 6.516 -14.977 -5.59 1 91.5 162 SER B N 1
ATOM 4246 C CA . SER B 1 162 ? 6.008 -16.141 -4.879 1 91.5 162 SER B CA 1
ATOM 4247 C C . SER B 1 162 ? 4.59 -15.914 -4.371 1 91.5 162 SER B C 1
ATOM 4249 O O . SER B 1 162 ? 4.059 -16.719 -3.602 1 91.5 162 SER B O 1
ATOM 4251 N N . SER B 1 163 ? 3.938 -14.859 -4.855 1 92.44 163 SER B N 1
ATOM 4252 C CA . SER B 1 163 ? 2.643 -14.523 -4.27 1 92.44 163 SER B CA 1
ATOM 4253 C C . SER B 1 163 ? 1.618 -14.195 -5.352 1 92.44 163 SER B C 1
ATOM 4255 O O . SER B 1 163 ? 1.984 -13.852 -6.477 1 92.44 163 SER B O 1
ATOM 4257 N N . SER B 1 164 ? 0.39 -14.469 -4.965 1 94.06 164 SER B N 1
ATOM 4258 C CA . SER B 1 164 ? -0.728 -13.938 -5.738 1 94.06 164 SER B CA 1
ATOM 4259 C C . SER B 1 164 ? -1.104 -12.531 -5.27 1 94.06 164 SER B C 1
ATOM 4261 O O . SER B 1 164 ? -1.496 -12.344 -4.117 1 94.06 164 SER B O 1
ATOM 4263 N N . VAL B 1 165 ? -0.988 -11.625 -6.16 1 93.06 165 VAL B N 1
ATOM 4264 C CA . VAL B 1 165 ? -1.184 -10.234 -5.754 1 93.06 165 VAL B CA 1
ATOM 4265 C C . VAL B 1 165 ? -2.326 -9.617 -6.555 1 93.06 165 VAL B C 1
ATOM 4267 O O . VAL B 1 165 ? -2.447 -9.852 -7.758 1 93.06 165 VAL B O 1
ATOM 4270 N N . GLN B 1 166 ? -3.113 -8.859 -5.801 1 93.88 166 GLN B N 1
ATOM 4271 C CA . GLN B 1 166 ? -4.152 -8.094 -6.484 1 93.88 166 GLN B CA 1
ATOM 4272 C C . GLN B 1 166 ? -3.564 -6.875 -7.188 1 93.88 166 GLN B C 1
ATOM 4274 O O . GLN B 1 166 ? -2.775 -6.133 -6.602 1 93.88 166 GLN B O 1
ATOM 4279 N N . VAL B 1 167 ? -3.939 -6.676 -8.422 1 91.5 167 VAL B N 1
ATOM 4280 C CA . VAL B 1 167 ? -3.396 -5.535 -9.148 1 91.5 167 VAL B CA 1
ATOM 4281 C C . VAL B 1 167 ? -4.254 -4.297 -8.891 1 91.5 167 VAL B C 1
ATOM 4283 O O . VAL B 1 167 ? -5.449 -4.41 -8.617 1 91.5 167 VAL B O 1
ATOM 4286 N N . SER B 1 168 ? -3.643 -3.156 -8.93 1 88.88 168 SER B N 1
ATOM 4287 C CA . SER B 1 168 ? -4.355 -1.894 -8.773 1 88.88 168 SER B CA 1
ATOM 4288 C C . SER B 1 168 ? -5.293 -1.639 -9.953 1 88.88 168 SER B C 1
ATOM 4290 O O . SER B 1 168 ? -5.203 -2.309 -10.984 1 88.88 168 SER B O 1
ATOM 4292 N N . ALA B 1 169 ? -6.176 -0.685 -9.773 1 91 169 ALA B N 1
ATOM 4293 C CA . ALA B 1 169 ? -7.109 -0.347 -10.844 1 91 169 ALA B CA 1
ATOM 4294 C C . ALA B 1 169 ? -6.367 0.132 -12.086 1 91 169 ALA B C 1
ATOM 4296 O O . ALA B 1 169 ? -6.723 -0.232 -13.211 1 91 169 ALA B O 1
ATOM 4297 N N . ALA B 1 170 ? -5.359 0.93 -11.898 1 86.25 170 ALA B N 1
ATOM 4298 C CA . ALA B 1 170 ? -4.57 1.43 -13.023 1 86.25 170 ALA B CA 1
ATOM 4299 C C . ALA B 1 170 ? -3.867 0.288 -13.75 1 86.25 170 ALA B C 1
ATOM 4301 O O . ALA B 1 170 ? -3.879 0.228 -14.977 1 86.25 170 ALA B O 1
ATOM 4302 N N . ALA B 1 171 ? -3.232 -0.588 -12.992 1 87.62 171 ALA B N 1
ATOM 4303 C CA . ALA B 1 171 ? -2.549 -1.738 -13.57 1 87.62 171 ALA B CA 1
ATOM 4304 C C . ALA B 1 171 ? -3.535 -2.668 -14.273 1 87.62 171 ALA B C 1
ATOM 4306 O O . ALA B 1 171 ? -3.221 -3.246 -15.312 1 87.62 171 ALA B O 1
ATOM 4307 N N . ALA B 1 172 ? -4.68 -2.832 -13.695 1 93.19 172 ALA B N 1
ATOM 4308 C CA . ALA B 1 172 ? -5.719 -3.656 -14.312 1 93.19 172 ALA B CA 1
ATOM 4309 C C . ALA B 1 172 ? -6.133 -3.09 -15.672 1 93.19 172 ALA B C 1
ATOM 4311 O O . ALA B 1 172 ? -6.301 -3.836 -16.641 1 93.19 172 ALA B O 1
ATOM 4312 N N . LEU B 1 173 ? -6.32 -1.801 -15.703 1 91.69 173 LEU B N 1
ATOM 4313 C CA . LEU B 1 173 ? -6.68 -1.158 -16.969 1 91.69 173 LEU B CA 1
ATOM 4314 C C . LEU B 1 173 ? -5.621 -1.42 -18.031 1 91.69 173 LEU B C 1
ATOM 4316 O O . LEU B 1 173 ? -5.949 -1.776 -19.156 1 91.69 173 LEU B O 1
ATOM 4320 N N . GLU B 1 174 ? -4.43 -1.257 -17.641 1 86.56 174 GLU B N 1
ATOM 4321 C CA . GLU B 1 174 ? -3.336 -1.514 -18.578 1 86.56 174 GLU B CA 1
ATOM 4322 C C . GLU B 1 174 ? -3.35 -2.963 -19.062 1 86.56 174 GLU B C 1
ATOM 4324 O O . GLU B 1 174 ? -3.18 -3.229 -20.25 1 86.56 174 GLU B O 1
ATOM 4329 N N . PHE B 1 175 ? -3.479 -3.826 -18.203 1 91.06 175 PHE B N 1
ATOM 4330 C CA . PHE B 1 175 ? -3.545 -5.254 -18.484 1 91.06 175 PHE B CA 1
ATOM 4331 C C . PHE B 1 175 ? -4.668 -5.555 -19.469 1 91.06 175 PHE B C 1
ATOM 4333 O O . PHE B 1 175 ? -4.465 -6.281 -20.453 1 91.06 175 PHE B O 1
ATOM 4340 N N . LEU B 1 176 ? -5.801 -4.988 -19.203 1 94.25 176 LEU B N 1
ATOM 4341 C CA . LEU B 1 176 ? -6.973 -5.199 -20.047 1 94.25 176 LEU B CA 1
ATOM 4342 C C . LEU B 1 176 ? -6.766 -4.59 -21.438 1 94.25 176 LEU B C 1
ATOM 4344 O O . LEU B 1 176 ? -7.152 -5.184 -22.438 1 94.25 176 LEU B O 1
ATOM 4348 N N . GLN B 1 177 ? -6.207 -3.451 -21.438 1 91.56 177 GLN B N 1
ATOM 4349 C CA . GLN B 1 177 ? -5.93 -2.793 -22.719 1 91.56 177 GLN B CA 1
ATOM 4350 C C . GLN B 1 177 ? -4.973 -3.625 -23.562 1 91.56 177 GLN B C 1
ATOM 4352 O O . GLN B 1 177 ? -5.16 -3.742 -24.781 1 91.56 177 GLN B O 1
ATOM 4357 N N . ASP B 1 178 ? -3.977 -4.16 -22.953 1 88.56 178 ASP B N 1
ATOM 4358 C CA . ASP B 1 178 ? -3.031 -5.02 -23.656 1 88.56 178 ASP B CA 1
ATOM 4359 C C . ASP B 1 178 ? -3.738 -6.23 -24.266 1 88.56 178 ASP B C 1
ATOM 4361 O O . ASP B 1 178 ? -3.459 -6.613 -25.406 1 88.56 178 ASP B O 1
ATOM 4365 N N . LEU B 1 179 ? -4.574 -6.828 -23.516 1 93.19 179 LEU B N 1
ATOM 4366 C CA . LEU B 1 179 ? -5.324 -7.988 -23.984 1 93.19 179 LEU B CA 1
ATOM 4367 C C . LEU B 1 179 ? -6.23 -7.613 -25.156 1 93.19 179 LEU B C 1
ATOM 4369 O O . LEU B 1 179 ? -6.379 -8.383 -26.094 1 93.19 179 LEU B O 1
ATOM 4373 N N . GLU B 1 180 ? -6.828 -6.469 -25.047 1 92.88 180 GLU B N 1
ATOM 4374 C CA . GLU B 1 180 ? -7.703 -6.012 -26.125 1 92.88 180 GLU B CA 1
ATOM 4375 C C . GLU B 1 180 ? -6.914 -5.773 -27.406 1 92.88 180 GLU B C 1
ATOM 4377 O O . GLU B 1 180 ? -7.355 -6.16 -28.484 1 92.88 180 GLU B O 1
ATOM 4382 N N . GLU B 1 181 ? -5.855 -5.141 -27.25 1 90.56 181 GLU B N 1
ATOM 4383 C CA . GLU B 1 181 ? -5.02 -4.809 -28.391 1 90.56 181 GLU B CA 1
ATOM 4384 C C . GLU B 1 181 ? -4.543 -6.066 -29.109 1 90.56 181 GLU B C 1
ATOM 4386 O O . GLU B 1 181 ? -4.488 -6.102 -30.344 1 90.56 181 GLU B O 1
ATOM 4391 N N . THR B 1 182 ? -4.242 -7.086 -28.359 1 91.25 182 THR B N 1
ATOM 4392 C CA . THR B 1 182 ? -3.695 -8.305 -28.938 1 91.25 182 THR B CA 1
ATOM 4393 C C . THR B 1 182 ? -4.812 -9.289 -29.281 1 91.25 182 THR B C 1
ATOM 4395 O O . THR B 1 182 ? -4.574 -10.297 -29.938 1 91.25 182 THR B O 1
ATOM 4398 N N . GLY B 1 183 ? -5.977 -8.969 -28.844 1 92.06 183 GLY B N 1
ATOM 4399 C CA . GLY B 1 183 ? -7.078 -9.883 -29.078 1 92.06 183 GLY B CA 1
ATOM 4400 C C . GLY B 1 183 ? -6.977 -11.156 -28.25 1 92.06 183 GLY B C 1
ATOM 4401 O O . GLY B 1 183 ? -7.27 -12.25 -28.75 1 92.06 183 GLY B O 1
ATOM 4402 N N . GLY B 1 184 ? -6.488 -10.93 -27.141 1 91.31 184 GLY B N 1
ATOM 4403 C CA . GLY B 1 184 ? -6.199 -12.07 -26.281 1 91.31 184 GLY B CA 1
ATOM 4404 C C . GLY B 1 184 ? -4.758 -12.523 -26.344 1 91.31 184 GLY B C 1
ATOM 4405 O O . GLY B 1 184 ? -3.912 -11.844 -26.938 1 91.31 184 GLY B O 1
ATOM 4406 N N . ARG B 1 185 ? -4.43 -13.516 -25.609 1 84.56 185 ARG B N 1
ATOM 4407 C CA . ARG B 1 185 ? -3.084 -14.078 -25.641 1 84.56 185 ARG B CA 1
ATOM 4408 C C . ARG B 1 185 ? -3.127 -15.594 -25.781 1 84.56 185 ARG B C 1
ATOM 4410 O O . ARG B 1 185 ? -4.137 -16.219 -25.438 1 84.56 185 ARG B O 1
ATOM 4417 N N . PRO B 1 186 ? -1.992 -15.992 -26.438 1 73.69 186 PRO B N 1
ATOM 4418 C CA . PRO B 1 186 ? -1.953 -17.453 -26.562 1 73.69 186 PRO B CA 1
ATOM 4419 C C . PRO B 1 186 ? -1.857 -18.141 -25.203 1 73.69 186 PRO B C 1
ATOM 4421 O O . PRO B 1 186 ? -1.204 -17.641 -24.281 1 73.69 186 PRO B O 1
ATOM 4424 N N . CYS B 1 187 ? -2.574 -19.094 -25.125 1 63.44 187 CYS B N 1
ATOM 4425 C CA . CYS B 1 187 ? -2.535 -19.891 -23.891 1 63.44 187 CYS B CA 1
ATOM 4426 C C . CYS B 1 187 ? -1.185 -20.578 -23.734 1 63.44 187 CYS B C 1
ATOM 4428 O O . CYS B 1 187 ? -0.811 -20.953 -22.625 1 63.44 187 CYS B O 1
ATOM 4430 N N . VAL B 1 188 ? -0.533 -20.703 -24.906 1 59.31 188 VAL B N 1
ATOM 4431 C CA . VAL B 1 188 ? 0.808 -21.281 -24.844 1 59.31 188 VAL B CA 1
ATOM 4432 C C . VAL B 1 188 ? 1.838 -20.156 -24.672 1 59.31 188 VAL B C 1
ATOM 4434 O O . VAL B 1 188 ? 1.765 -19.141 -25.344 1 59.31 188 VAL B O 1
ATOM 4437 N N . ARG B 1 189 ? 2.607 -20.234 -23.609 1 62.22 189 ARG B N 1
ATOM 4438 C CA . ARG B 1 189 ? 3.619 -19.234 -23.266 1 62.22 189 ARG B CA 1
ATOM 4439 C C . ARG B 1 189 ? 4.652 -19.109 -24.391 1 62.22 189 ARG B C 1
ATOM 4441 O O . ARG B 1 189 ? 5.027 -20.109 -25.016 1 62.22 189 ARG B O 1
ATOM 4448 N N . PRO B 1 190 ? 4.844 -17.859 -24.812 1 51.44 190 PRO B N 1
ATOM 4449 C CA . PRO B 1 190 ? 5.965 -17.75 -25.75 1 51.44 190 PRO B CA 1
ATOM 4450 C C . PRO B 1 190 ? 7.27 -18.297 -25.188 1 51.44 190 PRO B C 1
ATOM 4452 O O . PRO B 1 190 ? 7.496 -18.234 -23.969 1 51.44 190 PRO B O 1
ATOM 4455 N N . GLU B 1 191 ? 7.879 -19.25 -25.844 1 50.22 191 GLU B N 1
ATOM 4456 C CA . GLU B 1 191 ? 9.141 -19.875 -25.469 1 50.22 191 GLU B CA 1
ATOM 4457 C C . GLU B 1 191 ? 10.156 -18.844 -25 1 50.22 191 GLU B C 1
ATOM 4459 O O . GLU B 1 191 ? 10.18 -17.719 -25.516 1 50.22 191 GLU B O 1
ATOM 4464 N N . LEU B 1 192 ? 10.539 -18.828 -23.797 1 48.38 192 LEU B N 1
ATOM 4465 C CA . LEU B 1 192 ? 11.609 -17.984 -23.281 1 48.38 192 LEU B CA 1
ATOM 4466 C C . LEU B 1 192 ? 12.781 -17.938 -24.266 1 48.38 192 LEU B C 1
ATOM 4468 O O . LEU B 1 192 ? 13.055 -18.922 -24.953 1 48.38 192 LEU B O 1
ATOM 4472 N N . PRO B 1 193 ? 13.266 -16.828 -24.641 1 42.69 193 PRO B N 1
ATOM 4473 C CA . PRO B 1 193 ? 14.43 -16.812 -25.531 1 42.69 193 PRO B CA 1
ATOM 4474 C C . PRO B 1 193 ? 15.523 -17.766 -25.078 1 42.69 193 PRO B C 1
ATOM 4476 O O . PRO B 1 193 ? 15.703 -17.984 -23.875 1 42.69 193 PRO B O 1
ATOM 4479 N N . ALA B 1 194 ? 15.93 -18.75 -25.859 1 38.56 194 ALA B N 1
ATOM 4480 C CA . ALA B 1 194 ? 16.984 -19.781 -25.781 1 38.56 194 ALA B CA 1
ATOM 4481 C C . ALA B 1 194 ? 18.234 -19.219 -25.125 1 38.56 194 ALA B C 1
ATOM 4483 O O . ALA B 1 194 ? 19.125 -19.984 -24.734 1 38.56 194 ALA B O 1
ATOM 4484 N N . SER B 1 195 ? 18.531 -18.047 -25.266 1 39.41 195 SER B N 1
ATOM 4485 C CA . SER B 1 195 ? 19.922 -17.656 -25 1 39.41 195 SER B CA 1
ATOM 4486 C C . SER B 1 195 ? 20.297 -17.906 -23.547 1 39.41 195 SER B C 1
ATOM 4488 O O . SER B 1 195 ? 21.484 -17.875 -23.188 1 39.41 195 SER B O 1
ATOM 4490 N N . ILE B 1 196 ? 19.438 -17.828 -22.594 1 43.59 196 ILE B N 1
ATOM 4491 C CA . ILE B 1 196 ? 20 -17.906 -21.25 1 43.59 196 ILE B CA 1
ATOM 4492 C C . ILE B 1 196 ? 20.188 -19.375 -20.844 1 43.59 196 ILE B C 1
ATOM 4494 O O . ILE B 1 196 ? 20.328 -19.688 -19.672 1 43.59 196 ILE B O 1
ATOM 4498 N N . ALA B 1 197 ? 19.859 -20.234 -21.656 1 40.84 197 ALA B N 1
ATOM 4499 C CA . ALA B 1 197 ? 19.906 -21.656 -21.312 1 40.84 197 ALA B CA 1
ATOM 4500 C C . ALA B 1 197 ? 21.344 -22.094 -21.016 1 40.84 197 ALA B C 1
ATOM 4502 O O . ALA B 1 197 ? 22.031 -22.625 -21.891 1 40.84 197 ALA B O 1
ATOM 4503 N N . PHE B 1 198 ? 22.047 -21.234 -20.453 1 43.72 198 PHE B N 1
ATOM 4504 C CA . PHE B 1 198 ? 23.234 -22 -20.078 1 43.72 198 PHE B CA 1
ATOM 4505 C C . PHE B 1 198 ? 22.875 -23.109 -19.109 1 43.72 198 PHE B C 1
ATOM 4507 O O . PHE B 1 198 ? 22.109 -22.891 -18.156 1 43.72 198 PHE B O 1
ATOM 4514 N N . PRO B 1 199 ? 23.078 -24.312 -19.422 1 45.72 199 PRO B N 1
ATOM 4515 C CA . PRO B 1 199 ? 22.766 -25.5 -18.625 1 45.72 199 PRO B CA 1
ATOM 4516 C C . PRO B 1 199 ? 22.969 -25.266 -17.125 1 45.72 199 PRO B C 1
ATOM 4518 O O . PRO B 1 199 ? 22.234 -25.828 -16.312 1 45.72 199 PRO B O 1
ATOM 4521 N N . GLU B 1 200 ? 23.984 -24.562 -16.734 1 52.62 200 GLU B N 1
ATOM 4522 C CA . GLU B 1 200 ? 24.375 -24.484 -15.328 1 52.62 200 GLU B CA 1
ATOM 4523 C C . GLU B 1 200 ? 23.625 -23.359 -14.609 1 52.62 200 GLU B C 1
ATOM 4525 O O . GLU B 1 200 ? 23.922 -23.062 -13.453 1 52.62 200 GLU B O 1
ATOM 4530 N N . VAL B 1 201 ? 22.641 -22.781 -15.367 1 56.03 201 VAL B N 1
ATOM 4531 C CA . VAL B 1 201 ? 21.984 -21.625 -14.75 1 56.03 201 VAL B CA 1
ATOM 4532 C C . VAL B 1 201 ? 20.594 -22.031 -14.266 1 56.03 201 VAL B C 1
ATOM 4534 O O . VAL B 1 201 ? 19.781 -22.562 -15.039 1 56.03 201 VAL B O 1
ATOM 4537 N N . GLU B 1 202 ? 20.422 -22.25 -12.945 1 64.25 202 GLU B N 1
ATOM 4538 C CA . GLU B 1 202 ? 19.109 -22.484 -12.367 1 64.25 202 GLU B CA 1
ATOM 4539 C C . GLU B 1 202 ? 18.266 -21.203 -12.367 1 64.25 202 GLU B C 1
ATOM 4541 O O . GLU B 1 202 ? 18.672 -20.188 -11.805 1 64.25 202 GLU B O 1
ATOM 4546 N N . GLY B 1 203 ? 17.234 -21.188 -13.266 1 64.5 203 GLY B N 1
ATOM 4547 C CA . GLY B 1 203 ? 16.328 -20.047 -13.297 1 64.5 203 GLY B CA 1
ATOM 4548 C C . GLY B 1 203 ? 14.914 -20.391 -12.875 1 64.5 203 GLY B C 1
ATOM 4549 O O . GLY B 1 203 ? 14.633 -21.531 -12.484 1 64.5 203 GLY B O 1
ATOM 4550 N N . GLU B 1 204 ? 14.055 -19.422 -12.742 1 66.81 204 GLU B N 1
ATOM 4551 C CA . GLU B 1 204 ? 12.672 -19.594 -12.312 1 66.81 204 GLU B CA 1
ATOM 4552 C C . GLU B 1 204 ? 11.938 -20.609 -13.172 1 66.81 204 GLU B C 1
ATOM 4554 O O . GLU B 1 204 ? 10.992 -21.25 -12.719 1 66.81 204 GLU B O 1
ATOM 4559 N N . TRP B 1 205 ? 12.398 -20.859 -14.391 1 66.75 205 TRP B N 1
ATOM 4560 C CA . TRP B 1 205 ? 11.742 -21.812 -15.281 1 66.75 205 TRP B CA 1
ATOM 4561 C C . TRP B 1 205 ? 11.93 -23.234 -14.773 1 66.75 205 TRP B C 1
ATOM 4563 O O . TRP B 1 205 ? 11.102 -24.109 -15.055 1 66.75 205 TRP B O 1
ATOM 4573 N N . HIS B 1 206 ? 12.93 -23.422 -14.047 1 79.69 206 HIS B N 1
ATOM 4574 C CA . HIS B 1 206 ? 13.18 -24.734 -13.469 1 79.69 206 HIS B CA 1
ATOM 4575 C C . HIS B 1 206 ? 12.117 -25.094 -12.438 1 79.69 206 HIS B C 1
ATOM 4577 O O . HIS B 1 206 ? 11.805 -26.266 -12.25 1 79.69 206 HIS B O 1
ATOM 4583 N N . LEU B 1 207 ? 11.539 -24.078 -11.961 1 85.94 207 LEU B N 1
ATOM 4584 C CA . LEU B 1 207 ? 10.547 -24.312 -10.914 1 85.94 207 LEU B CA 1
ATOM 4585 C C . LEU B 1 207 ? 9.273 -24.906 -11.5 1 85.94 207 LEU B C 1
ATOM 4587 O O . LEU B 1 207 ? 8.641 -25.766 -10.875 1 85.94 207 LEU B O 1
ATOM 4591 N N . GLU B 1 208 ? 8.938 -24.469 -12.641 1 88.38 208 GLU B N 1
ATOM 4592 C CA . GLU B 1 208 ? 7.766 -25.031 -13.305 1 88.38 208 GLU B CA 1
ATOM 4593 C C . GLU B 1 208 ? 7.949 -26.516 -13.609 1 88.38 208 GLU B C 1
ATOM 4595 O O . GLU B 1 208 ? 7.031 -27.312 -13.406 1 88.38 208 GLU B O 1
ATOM 4600 N N . ASP B 1 209 ? 9.141 -26.828 -14.039 1 91.19 209 ASP B N 1
ATOM 4601 C CA . ASP B 1 209 ? 9.445 -28.219 -14.359 1 91.19 209 ASP B CA 1
ATOM 4602 C C . ASP B 1 209 ? 9.391 -29.094 -13.117 1 91.19 209 ASP B C 1
ATOM 4604 O O . ASP B 1 209 ? 8.875 -30.203 -13.164 1 91.19 209 ASP B O 1
ATOM 4608 N N . LEU B 1 210 ? 9.922 -28.609 -12.133 1 92.94 210 LEU B N 1
ATOM 4609 C CA . LEU B 1 210 ? 9.922 -29.344 -10.883 1 92.94 210 LEU B CA 1
ATOM 4610 C C . LEU B 1 210 ? 8.5 -29.547 -10.375 1 92.94 210 LEU B C 1
ATOM 4612 O O . LEU B 1 210 ? 8.156 -30.641 -9.898 1 92.94 210 LEU B O 1
ATOM 4616 N N . ALA B 1 211 ? 7.738 -28.562 -10.445 1 94.44 211 ALA B N 1
ATOM 4617 C CA . ALA B 1 211 ? 6.344 -28.656 -10.023 1 94.44 211 ALA B CA 1
ATOM 4618 C C . ALA B 1 211 ? 5.574 -29.641 -10.891 1 94.44 211 ALA B C 1
ATOM 4620 O O . ALA B 1 211 ? 4.77 -30.422 -10.383 1 94.44 211 ALA B O 1
ATOM 4621 N N . ALA B 1 212 ? 5.816 -29.547 -12.195 1 95.38 212 ALA B N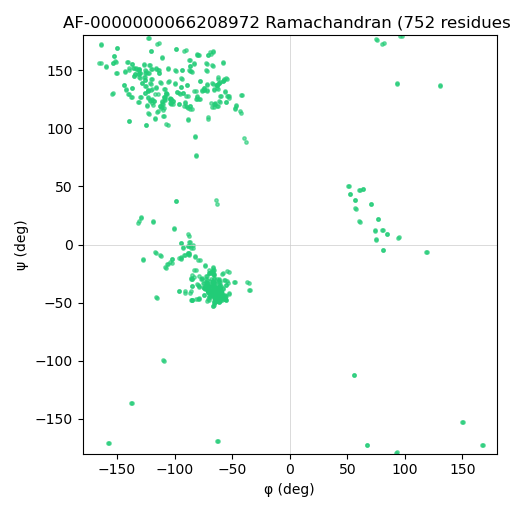 1
ATOM 4622 C CA . ALA B 1 212 ? 5.168 -30.469 -13.117 1 95.38 212 ALA B CA 1
ATOM 4623 C C . ALA B 1 212 ? 5.535 -31.922 -12.797 1 95.38 212 ALA B C 1
ATOM 4625 O O . ALA B 1 212 ? 4.684 -32.812 -12.852 1 95.38 212 ALA B O 1
ATOM 4626 N N . ALA B 1 213 ? 6.785 -32.125 -12.492 1 96.12 213 ALA B N 1
ATOM 4627 C CA . ALA B 1 213 ? 7.238 -33.438 -12.125 1 96.12 213 ALA B CA 1
ATOM 4628 C C . ALA B 1 213 ? 6.508 -33.969 -10.883 1 96.12 213 ALA B C 1
ATOM 4630 O O . ALA B 1 213 ? 6.094 -35.125 -10.836 1 96.12 213 ALA B O 1
ATOM 4631 N N . LEU B 1 214 ? 6.363 -33.156 -9.93 1 96.44 214 LEU B N 1
ATOM 4632 C CA . LEU B 1 214 ? 5.645 -33.531 -8.727 1 96.44 214 LEU B CA 1
ATOM 4633 C C . LEU B 1 214 ? 4.176 -33.812 -9.031 1 96.44 214 LEU B C 1
ATOM 4635 O O . LEU B 1 214 ? 3.594 -34.75 -8.508 1 96.44 214 LEU B O 1
ATOM 4639 N N . PHE B 1 215 ? 3.584 -32.969 -9.805 1 97.75 215 PHE B N 1
ATOM 4640 C CA . PHE B 1 215 ? 2.189 -33.094 -10.211 1 97.75 215 PHE B CA 1
ATOM 4641 C C . PHE B 1 215 ? 1.938 -34.438 -10.883 1 97.75 215 PHE B C 1
ATOM 4643 O O . PHE B 1 215 ? 0.853 -35 -10.758 1 97.75 215 PHE B O 1
ATOM 4650 N N . ASN B 1 216 ? 2.91 -34.969 -11.539 1 97.31 216 ASN B N 1
ATOM 4651 C CA . ASN B 1 216 ? 2.744 -36.188 -12.328 1 97.31 216 ASN B CA 1
ATOM 4652 C C . ASN B 1 216 ? 2.98 -37.438 -11.484 1 97.31 216 ASN B C 1
ATOM 4654 O O . ASN B 1 216 ? 2.791 -38.562 -11.969 1 97.31 216 ASN B O 1
ATOM 4658 N N . ARG B 1 217 ? 3.291 -37.25 -10.289 1 97.06 217 ARG B N 1
ATOM 4659 C CA . ARG B 1 217 ? 3.443 -38.375 -9.406 1 97.06 217 ARG B CA 1
ATOM 4660 C C . ARG B 1 217 ? 2.09 -39 -9.062 1 97.06 217 ARG B C 1
ATOM 4662 O O . ARG B 1 217 ? 1.067 -38.312 -9.094 1 97.06 217 ARG B O 1
ATOM 4669 N N . THR B 1 218 ? 2.148 -40.281 -8.703 1 95.69 218 THR B N 1
ATOM 4670 C CA . THR B 1 218 ? 0.899 -41 -8.445 1 95.69 218 THR B CA 1
ATOM 4671 C C . THR B 1 218 ? 0.724 -41.25 -6.953 1 95.69 218 THR B C 1
ATOM 4673 O O . THR B 1 218 ? -0.375 -41.594 -6.5 1 95.69 218 THR B O 1
ATOM 4676 N N . GLU B 1 219 ? 1.807 -41.188 -6.238 1 95.88 219 GLU B N 1
ATOM 4677 C CA . GLU B 1 219 ? 1.766 -41.375 -4.793 1 95.88 219 GLU B CA 1
ATOM 4678 C C . GLU B 1 219 ? 2.91 -40.656 -4.105 1 95.88 219 GLU B C 1
ATOM 4680 O O . GLU B 1 219 ? 3.91 -40.312 -4.742 1 95.88 219 GLU B O 1
ATOM 4685 N N . PHE B 1 220 ? 2.666 -40.375 -2.846 1 96.94 220 PHE B N 1
ATOM 4686 C CA . PHE B 1 220 ? 3.688 -39.75 -2.018 1 96.94 220 PHE B CA 1
ATOM 4687 C C . PHE B 1 220 ? 3.922 -40.562 -0.743 1 96.94 220 PHE B C 1
ATOM 4689 O O . PHE B 1 220 ? 3.066 -41.344 -0.336 1 96.94 220 PHE B O 1
ATOM 4696 N N . GLN B 1 221 ? 5.145 -40.375 -0.223 1 96 221 GLN B N 1
ATOM 4697 C CA . GLN B 1 221 ? 5.438 -40.875 1.119 1 96 221 GLN B CA 1
ATOM 4698 C C . GLN B 1 221 ? 5.352 -39.75 2.146 1 96 221 GLN B C 1
ATOM 4700 O O . GLN B 1 221 ? 5.801 -38.625 1.888 1 96 221 GLN B O 1
ATOM 4705 N N . TYR B 1 222 ? 4.766 -40.156 3.236 1 95.75 222 TYR B N 1
ATOM 4706 C CA . TYR B 1 222 ? 4.648 -39.188 4.312 1 95.75 222 TYR B CA 1
ATOM 4707 C C . TYR B 1 222 ? 6.016 -38.594 4.68 1 95.75 222 TYR B C 1
ATOM 4709 O O . TYR B 1 222 ? 6.988 -39.344 4.82 1 95.75 222 TYR B O 1
ATOM 4717 N N . GLU B 1 223 ? 6.125 -37.25 4.703 1 95.56 223 GLU B N 1
ATOM 4718 C CA . GLU B 1 223 ? 7.301 -36.469 5.105 1 95.56 223 GLU B CA 1
ATOM 4719 C C . GLU B 1 223 ? 8.391 -36.531 4.035 1 95.56 223 GLU B C 1
ATOM 4721 O O . GLU B 1 223 ? 9.539 -36.156 4.289 1 95.56 223 GLU B O 1
ATOM 4726 N N . GLU B 1 224 ? 7.961 -37.031 2.887 1 95.75 224 GLU B N 1
ATOM 4727 C CA . GLU B 1 224 ? 8.859 -36.906 1.742 1 95.75 224 GLU B CA 1
ATOM 4728 C C . GLU B 1 224 ? 9.164 -35.469 1.417 1 95.75 224 GLU B C 1
ATOM 4730 O O . GLU B 1 224 ? 8.281 -34.594 1.469 1 95.75 224 GLU B O 1
ATOM 4735 N N . THR B 1 225 ? 10.375 -35.156 1.08 1 95.38 225 THR B N 1
ATOM 4736 C CA . THR B 1 225 ? 10.758 -33.781 0.758 1 95.38 225 THR B CA 1
ATOM 4737 C C . THR B 1 225 ? 10.477 -33.5 -0.71 1 95.38 225 THR B C 1
ATOM 4739 O O . THR B 1 225 ? 10.469 -34.375 -1.549 1 95.38 225 THR B O 1
ATOM 4742 N N . PHE B 1 226 ? 10.164 -32.281 -1.051 1 94.31 226 PHE B N 1
ATOM 4743 C CA . PHE B 1 226 ? 10.023 -31.812 -2.426 1 94.31 226 PHE B CA 1
ATOM 4744 C C . PHE B 1 226 ? 10.953 -30.641 -2.695 1 94.31 226 PHE B C 1
ATOM 4746 O O . PHE B 1 226 ? 11.234 -29.844 -1.796 1 94.31 226 PHE B O 1
ATOM 4753 N N . PRO B 1 227 ? 11.492 -30.484 -3.953 1 90.62 227 PRO B N 1
ATOM 4754 C CA . PRO B 1 227 ? 12.648 -29.641 -4.227 1 90.62 227 PRO B CA 1
ATOM 4755 C C . PRO B 1 227 ? 12.266 -28.266 -4.785 1 90.62 227 PRO B C 1
ATOM 4757 O O . PRO B 1 227 ? 12.898 -27.781 -5.72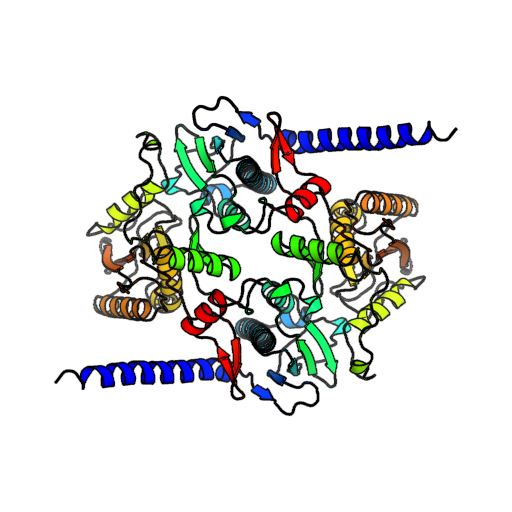3 1 90.62 227 PRO B O 1
ATOM 4760 N N . PHE B 1 228 ? 11.234 -27.625 -4.371 1 91.94 228 PHE B N 1
ATOM 4761 C CA . PHE B 1 228 ? 10.883 -26.297 -4.844 1 91.94 228 PHE B CA 1
ATOM 4762 C C . PHE B 1 228 ? 10.102 -25.531 -3.783 1 91.94 228 PHE B C 1
ATOM 4764 O O . PHE B 1 228 ? 9.641 -26.109 -2.803 1 91.94 228 PHE B O 1
ATOM 4771 N N . THR B 1 229 ? 10.039 -24.234 -3.936 1 92.25 229 THR B N 1
ATOM 4772 C CA . THR B 1 229 ? 9.234 -23.359 -3.088 1 92.25 229 THR B CA 1
ATOM 4773 C C . THR B 1 229 ? 8.242 -22.562 -3.926 1 92.25 229 THR B C 1
ATOM 4775 O O . THR B 1 229 ? 8.156 -22.75 -5.145 1 92.25 229 THR B O 1
ATOM 4778 N N . ARG B 1 230 ? 7.43 -21.766 -3.27 1 93.31 230 ARG B N 1
ATOM 4779 C CA . ARG B 1 230 ? 6.469 -20.938 -3.973 1 93.31 230 ARG B CA 1
ATOM 4780 C C . ARG B 1 230 ? 7.16 -20.047 -5.008 1 93.31 230 ARG B C 1
ATOM 4782 O O . ARG B 1 230 ? 8.289 -19.609 -4.797 1 93.31 230 ARG B O 1
ATOM 4789 N N . SER B 1 231 ? 6.523 -19.859 -6.078 1 91.25 231 SER B N 1
ATOM 4790 C CA . SER B 1 231 ? 7.059 -19.078 -7.188 1 91.25 231 SER B CA 1
ATOM 4791 C C . SER B 1 231 ? 5.945 -18.562 -8.086 1 91.25 231 SER B C 1
ATOM 4793 O O . SER B 1 231 ? 4.766 -18.641 -7.734 1 91.25 231 SER B O 1
ATOM 4795 N N . ARG B 1 232 ? 6.363 -18.031 -9.156 1 90.62 232 ARG B N 1
ATOM 4796 C CA . ARG B 1 232 ? 5.426 -17.562 -10.172 1 90.62 232 ARG B CA 1
ATOM 4797 C C . ARG B 1 232 ? 4.535 -18.703 -10.656 1 90.62 232 ARG B C 1
ATOM 4799 O O . ARG B 1 232 ? 3.369 -18.484 -10.992 1 90.62 232 ARG B O 1
ATOM 4806 N N . TYR B 1 233 ? 5.09 -19.922 -10.5 1 93.31 233 TYR B N 1
ATOM 4807 C CA . TYR B 1 233 ? 4.406 -21.062 -11.109 1 93.31 233 TYR B CA 1
ATOM 4808 C C . TYR B 1 233 ? 3.83 -21.984 -10.047 1 93.31 233 TYR B C 1
ATOM 4810 O O . TYR B 1 233 ? 3.094 -22.922 -10.367 1 93.31 233 TYR B O 1
ATOM 4818 N N . VAL B 1 234 ? 4.188 -21.734 -8.836 1 95.81 234 VAL B N 1
ATOM 4819 C CA . VAL B 1 234 ? 3.816 -22.734 -7.848 1 95.81 234 VAL B CA 1
ATOM 4820 C C . VAL B 1 234 ? 3.287 -22.047 -6.586 1 95.81 234 VAL B C 1
ATOM 4822 O O . VAL B 1 234 ? 3.855 -21.062 -6.125 1 95.81 234 VAL B O 1
ATOM 4825 N N . GLU B 1 235 ? 2.248 -22.547 -6.117 1 96.25 235 GLU B N 1
ATOM 4826 C CA . GLU B 1 235 ? 1.715 -22.234 -4.793 1 96.25 235 GLU B CA 1
ATOM 4827 C C . GLU B 1 235 ? 1.557 -23.484 -3.949 1 96.25 235 GLU B C 1
ATOM 4829 O O . GLU B 1 235 ? 1.124 -24.531 -4.449 1 96.25 235 GLU B O 1
ATOM 4834 N N . VAL B 1 236 ? 2.023 -23.438 -2.707 1 96.31 236 VAL B N 1
ATOM 4835 C CA . VAL B 1 236 ? 1.889 -24.562 -1.787 1 96.31 236 VAL B CA 1
ATOM 4836 C C . VAL B 1 236 ? 1.223 -24.094 -0.495 1 96.31 236 VAL B C 1
ATOM 4838 O O . VAL B 1 236 ? 1.476 -22.984 -0.025 1 96.31 236 VAL B O 1
ATOM 4841 N N . THR B 1 237 ? 0.416 -24.891 0.013 1 94.19 237 THR B N 1
ATOM 4842 C CA . THR B 1 237 ? -0.206 -24.594 1.298 1 94.19 237 THR B CA 1
ATOM 4843 C C . THR B 1 237 ? -0.525 -25.875 2.059 1 94.19 237 THR B C 1
ATOM 4845 O O . THR B 1 237 ? -0.715 -26.938 1.451 1 94.19 237 THR B O 1
ATOM 4848 N N . LEU B 1 238 ? -0.434 -25.75 3.334 1 94.31 238 LEU B N 1
ATOM 4849 C CA . LEU B 1 238 ? -0.793 -26.859 4.219 1 94.31 238 LEU B CA 1
ATOM 4850 C C . LEU B 1 238 ? -2.018 -26.5 5.059 1 94.31 238 LEU B C 1
ATOM 4852 O O . LEU B 1 238 ? -1.974 -25.562 5.867 1 94.31 238 LEU B O 1
ATOM 4856 N N . LEU B 1 239 ? -3.068 -27.203 4.828 1 91.25 239 LEU B N 1
ATOM 4857 C CA . LEU B 1 239 ? -4.32 -27 5.547 1 91.25 239 LEU B CA 1
ATOM 4858 C C . LEU B 1 239 ? -4.918 -28.328 5.98 1 91.25 239 LEU B C 1
ATOM 4860 O O . LEU B 1 239 ? -4.805 -29.328 5.266 1 91.25 239 LEU B O 1
ATOM 4864 N N . SER B 1 240 ? -5.523 -28.312 7.113 1 85.25 240 SER B N 1
ATOM 4865 C CA . SER B 1 240 ? -6.328 -29.469 7.492 1 85.25 240 SER B CA 1
ATOM 4866 C C . SER B 1 240 ? -7.566 -29.594 6.613 1 85.25 240 SER B C 1
ATOM 4868 O O . SER B 1 240 ? -7.93 -28.656 5.906 1 85.25 240 SER B O 1
ATOM 4870 N N . ALA B 1 241 ? -8.156 -30.719 6.645 1 79.62 241 ALA B N 1
ATOM 4871 C CA . ALA B 1 241 ? -9.367 -30.922 5.852 1 79.62 241 ALA B CA 1
ATOM 4872 C C . ALA B 1 241 ? -10.445 -29.922 6.23 1 79.62 241 ALA B C 1
ATOM 4874 O O . ALA B 1 241 ? -11.125 -29.375 5.355 1 79.62 241 ALA B O 1
ATOM 4875 N N . LYS B 1 242 ? -10.617 -29.75 7.496 1 81.56 242 LYS B N 1
ATOM 4876 C CA . LYS B 1 242 ? -11.625 -28.828 7.996 1 81.56 242 LYS B CA 1
ATOM 4877 C C . LYS B 1 242 ? -11.328 -27.406 7.539 1 81.56 242 LYS B C 1
ATOM 4879 O O . LYS B 1 242 ? -12.227 -26.703 7.047 1 81.56 242 LYS B O 1
ATOM 4884 N N . ARG B 1 243 ? -10.133 -26.953 7.656 1 87.12 243 ARG B N 1
ATOM 4885 C CA . ARG B 1 243 ? -9.742 -25.609 7.242 1 87.12 243 ARG B CA 1
ATOM 4886 C C . ARG B 1 243 ? -9.836 -25.453 5.73 1 87.12 243 ARG B C 1
ATOM 4888 O O . ARG B 1 243 ? -10.156 -24.375 5.23 1 87.12 243 ARG B O 1
ATOM 4895 N N . LEU B 1 244 ? -9.484 -26.531 5.098 1 87.44 244 LEU B N 1
ATOM 4896 C CA . LEU B 1 244 ? -9.562 -26.516 3.641 1 87.44 244 LEU B CA 1
ATOM 4897 C C . LEU B 1 244 ? -10.992 -26.25 3.18 1 87.44 244 LEU B C 1
ATOM 4899 O O . LEU B 1 244 ? -11.219 -25.438 2.285 1 87.44 244 LEU B O 1
ATOM 4903 N N . ARG B 1 245 ? -11.93 -26.859 3.746 1 82.62 245 ARG B N 1
ATOM 4904 C CA . ARG B 1 245 ? -13.328 -26.672 3.389 1 82.62 245 ARG B CA 1
ATOM 4905 C C . ARG B 1 245 ? -13.766 -25.234 3.631 1 82.62 245 ARG B C 1
ATOM 4907 O O . ARG B 1 245 ? -14.508 -24.656 2.832 1 82.62 245 ARG B O 1
ATOM 4914 N N . LYS B 1 246 ? -13.234 -24.703 4.621 1 84.81 246 LYS B N 1
ATOM 4915 C CA . LYS B 1 246 ? -13.617 -23.359 4.996 1 84.81 246 LYS B CA 1
ATOM 4916 C C . LYS B 1 246 ? -12.914 -22.312 4.121 1 84.81 246 LYS B C 1
ATOM 4918 O O . LYS B 1 246 ? -13.508 -21.312 3.748 1 84.81 246 LYS B O 1
ATOM 4923 N N . ARG B 1 247 ? -11.688 -22.547 3.707 1 88.19 247 ARG B N 1
ATOM 4924 C CA . ARG B 1 247 ? -10.852 -21.516 3.113 1 88.19 247 ARG B CA 1
ATOM 4925 C C . ARG B 1 247 ? -10.797 -21.656 1.596 1 88.19 247 ARG B C 1
ATOM 4927 O O . ARG B 1 247 ? -10.375 -20.734 0.895 1 88.19 247 ARG B O 1
ATOM 4934 N N . ILE B 1 248 ? -11.266 -22.75 1.153 1 86.06 248 ILE B N 1
ATOM 4935 C CA . ILE B 1 248 ? -11.109 -23.047 -0.267 1 86.06 248 ILE B CA 1
ATOM 4936 C C . ILE B 1 248 ? -11.828 -21.984 -1.097 1 86.06 248 ILE B C 1
ATOM 4938 O O . ILE B 1 248 ? -11.375 -21.625 -2.188 1 86.06 248 ILE B O 1
ATOM 4942 N N . LYS B 1 249 ? -12.938 -21.422 -0.573 1 87.38 249 LYS B N 1
ATOM 4943 C CA . LYS B 1 249 ? -13.734 -20.438 -1.298 1 87.38 249 LYS B CA 1
ATOM 4944 C C . LYS B 1 249 ? -12.961 -19.141 -1.499 1 87.38 249 LYS B C 1
ATOM 4946 O O . LYS B 1 249 ? -13.273 -18.359 -2.402 1 87.38 249 LYS B O 1
ATOM 4951 N N . GLU B 1 250 ? -12.055 -18.922 -0.643 1 88.25 250 GLU B N 1
ATOM 4952 C CA . GLU B 1 250 ? -11.234 -17.719 -0.756 1 88.25 250 GLU B CA 1
ATOM 4953 C C . GLU B 1 250 ? -9.922 -18 -1.48 1 88.25 250 GLU B C 1
ATOM 4955 O O . GLU B 1 250 ? -9.484 -17.219 -2.326 1 88.25 250 GLU B O 1
ATOM 4960 N N . LEU B 1 251 ? -9.414 -19.078 -1.173 1 91.94 251 LEU B N 1
ATOM 4961 C CA . LEU B 1 251 ? -8.094 -19.453 -1.671 1 91.94 251 LEU B CA 1
ATOM 4962 C C . LEU B 1 251 ? -8.133 -19.703 -3.174 1 91.94 251 LEU B C 1
ATOM 4964 O O . LEU B 1 251 ? -7.289 -19.203 -3.918 1 91.94 251 LEU B O 1
ATOM 4968 N N . LEU B 1 252 ? -9.094 -20.391 -3.631 1 95.56 252 LEU B N 1
ATOM 4969 C CA . LEU B 1 252 ? -9.125 -20.875 -5.004 1 95.56 252 LEU B CA 1
ATOM 4970 C C . LEU B 1 252 ? -9.336 -19.734 -5.988 1 95.56 252 LEU B C 1
ATOM 4972 O O . LEU B 1 252 ? -8.586 -19.594 -6.953 1 95.56 252 LEU B O 1
ATOM 4976 N N . PRO B 1 253 ? -10.305 -18.875 -5.73 1 97.19 253 PRO B N 1
ATOM 4977 C CA . PRO B 1 253 ? -10.523 -17.797 -6.695 1 97.19 253 PRO B CA 1
ATOM 4978 C C . PRO B 1 253 ? -9.289 -16.922 -6.891 1 97.19 253 PRO B C 1
ATOM 4980 O O . PRO B 1 253 ? -8.914 -16.609 -8.023 1 97.19 253 PRO B O 1
ATOM 4983 N N . GLN B 1 254 ? -8.602 -16.594 -5.824 1 97.44 254 GLN B N 1
ATOM 4984 C CA . GLN B 1 254 ? -7.426 -15.734 -5.914 1 97.44 254 GLN B CA 1
ATOM 4985 C C . GLN B 1 254 ? -6.285 -16.438 -6.637 1 97.44 254 GLN B C 1
ATOM 4987 O O . GLN B 1 254 ? -5.637 -15.859 -7.508 1 97.44 254 GLN B O 1
ATOM 4992 N N . THR B 1 255 ? -6.121 -17.641 -6.289 1 97.5 255 THR B N 1
ATOM 4993 C CA . THR B 1 255 ? -5.016 -18.406 -6.852 1 97.5 255 THR B CA 1
ATOM 4994 C C . THR B 1 255 ? -5.258 -18.703 -8.328 1 97.5 255 THR B C 1
ATOM 4996 O O . THR B 1 255 ? -4.352 -18.547 -9.156 1 97.5 255 THR B O 1
ATOM 4999 N N . VAL B 1 256 ? -6.438 -19.109 -8.68 1 98.38 256 VAL B N 1
ATOM 5000 C CA . VAL B 1 256 ? -6.773 -19.422 -10.07 1 98.38 256 VAL B CA 1
ATOM 5001 C C . VAL B 1 256 ? -6.699 -18.156 -10.914 1 98.38 256 VAL B C 1
ATOM 5003 O O . VAL B 1 256 ? -6.137 -18.172 -12.016 1 98.38 256 VAL B O 1
ATOM 5006 N N . SER B 1 257 ? -7.27 -17.078 -10.383 1 98.5 257 SER B N 1
ATOM 5007 C CA . SER B 1 257 ? -7.16 -15.797 -11.07 1 98.5 257 SER B CA 1
ATOM 5008 C C . SER B 1 257 ? -5.699 -15.43 -11.32 1 98.5 257 SER B C 1
ATOM 5010 O O . SER B 1 257 ? -5.336 -15.031 -12.43 1 98.5 257 SER B O 1
ATOM 5012 N N . ALA B 1 258 ? -4.898 -15.609 -10.344 1 97.44 258 ALA B N 1
ATOM 5013 C CA . ALA B 1 258 ? -3.49 -15.234 -10.43 1 97.44 258 ALA B CA 1
ATOM 5014 C C . ALA B 1 258 ? -2.76 -16.062 -11.477 1 97.44 258 ALA B C 1
ATOM 5016 O O . ALA B 1 258 ? -2.07 -15.523 -12.344 1 97.44 258 ALA B O 1
ATOM 5017 N N . PHE B 1 259 ? -2.887 -17.391 -11.461 1 97.06 259 PHE B N 1
ATOM 5018 C CA . PHE B 1 259 ? -2.225 -18.266 -12.422 1 97.06 259 PHE B CA 1
ATOM 5019 C C . PHE B 1 259 ? -2.758 -18.031 -13.828 1 97.06 259 PHE B C 1
ATOM 5021 O O . PHE B 1 259 ? -1.984 -17.922 -14.781 1 97.06 259 PHE B O 1
ATOM 5028 N N . ALA B 1 260 ? -4.023 -17.953 -13.938 1 97.44 260 ALA B N 1
ATOM 5029 C CA . ALA B 1 260 ? -4.652 -17.781 -15.25 1 97.44 260 ALA B CA 1
ATOM 5030 C C . ALA B 1 260 ? -4.184 -16.484 -15.914 1 97.44 260 ALA B C 1
ATOM 5032 O O . ALA B 1 260 ? -3.949 -16.453 -17.125 1 97.44 260 ALA B O 1
ATOM 5033 N N . ASN B 1 261 ? -4.062 -15.422 -15.156 1 95.88 261 ASN B N 1
ATOM 5034 C CA . ASN B 1 261 ? -3.732 -14.102 -15.68 1 95.88 261 ASN B CA 1
ATOM 5035 C C . ASN B 1 261 ? -2.23 -13.945 -15.898 1 95.88 261 ASN B C 1
ATOM 5037 O O . ASN B 1 261 ? -1.777 -12.922 -16.422 1 95.88 261 ASN B O 1
ATOM 5041 N N . THR B 1 262 ? -1.481 -14.836 -15.43 1 93.44 262 THR B N 1
ATOM 5042 C CA . THR B 1 262 ? -0.034 -14.758 -15.602 1 93.44 262 THR B CA 1
ATOM 5043 C C . THR B 1 262 ? 0.452 -15.828 -16.578 1 93.44 262 THR B C 1
ATOM 5045 O O . THR B 1 262 ? 0.343 -15.672 -17.781 1 93.44 262 THR B O 1
ATOM 5048 N N . ASP B 1 263 ? 1.019 -17 -16.078 1 91.06 263 ASP B N 1
ATOM 5049 C CA . ASP B 1 263 ? 1.574 -18 -16.984 1 91.06 263 ASP B CA 1
ATOM 5050 C C . ASP B 1 263 ? 1.058 -19.406 -16.641 1 91.06 263 ASP B C 1
ATOM 5052 O O . ASP B 1 263 ? 1.642 -20.406 -17.062 1 91.06 263 ASP B O 1
ATOM 5056 N N . GLY B 1 264 ? -0.033 -19.391 -15.938 1 94.81 264 GLY B N 1
ATOM 5057 C CA . GLY B 1 264 ? -0.447 -20.688 -15.414 1 94.81 264 GLY B CA 1
ATOM 5058 C C . GLY B 1 264 ? 0.393 -21.156 -14.234 1 94.81 264 GLY B C 1
ATOM 5059 O O . GLY B 1 264 ? 1.302 -20.438 -13.797 1 94.81 264 GLY B O 1
ATOM 5060 N N . GLY B 1 265 ? -0.018 -22.312 -13.703 1 96.19 265 GLY B N 1
ATOM 5061 C CA . GLY B 1 265 ? 0.772 -22.781 -12.578 1 96.19 265 GLY B CA 1
ATOM 5062 C C . GLY B 1 265 ? 0.103 -23.906 -11.812 1 96.19 265 GLY B C 1
ATOM 5063 O O . GLY B 1 265 ? -0.887 -24.484 -12.273 1 96.19 265 GLY B O 1
ATOM 5064 N N . PHE B 1 266 ? 0.748 -24.234 -10.695 1 97.81 266 PHE B N 1
ATOM 5065 C CA . PHE B 1 266 ? 0.343 -25.391 -9.891 1 97.81 266 PHE B CA 1
ATOM 5066 C C . PHE B 1 266 ? 0.038 -24.969 -8.461 1 97.81 266 PHE B C 1
ATOM 5068 O O . PHE B 1 266 ? 0.812 -24.234 -7.844 1 97.81 266 PHE B O 1
ATOM 5075 N N . LEU B 1 267 ? -1.039 -25.406 -7.977 1 97.56 267 LEU B N 1
ATOM 5076 C CA . LEU B 1 267 ? -1.377 -25.281 -6.562 1 97.56 267 LEU B CA 1
ATOM 5077 C C . LEU B 1 267 ? -1.361 -26.656 -5.883 1 97.56 267 LEU B C 1
ATOM 5079 O O . LEU B 1 267 ? -2.033 -27.578 -6.332 1 97.56 267 LEU B O 1
ATOM 5083 N N . PHE B 1 268 ? -0.571 -26.781 -4.859 1 97.56 268 PHE B N 1
ATOM 5084 C CA . PHE B 1 268 ? -0.537 -28 -4.062 1 97.56 268 PHE B CA 1
ATOM 5085 C C . PHE B 1 268 ? -1.074 -27.75 -2.658 1 97.56 268 PHE B C 1
ATOM 5087 O O . PHE B 1 268 ? -0.51 -26.953 -1.907 1 97.56 268 PHE B O 1
ATOM 5094 N N . ILE B 1 269 ? -2.102 -28.406 -2.281 1 96.69 269 ILE B N 1
ATOM 5095 C CA . ILE B 1 269 ? -2.65 -28.375 -0.929 1 96.69 269 ILE B CA 1
ATOM 5096 C C . ILE B 1 269 ? -2.271 -29.656 -0.181 1 96.69 269 ILE B C 1
ATOM 5098 O O . ILE B 1 269 ? -2.67 -30.75 -0.576 1 96.69 269 ILE B O 1
ATOM 5102 N N . GLY B 1 270 ? -1.601 -29.516 0.935 1 96.44 270 GLY B N 1
ATOM 5103 C CA . GLY B 1 270 ? -1.089 -30.656 1.688 1 96.44 270 GLY B CA 1
ATOM 5104 C C . GLY B 1 270 ? 0.423 -30.656 1.813 1 96.44 270 GLY B C 1
ATOM 5105 O O . GLY B 1 270 ? 1.002 -31.562 2.416 1 96.44 270 GLY B O 1
ATOM 5106 N N . LEU B 1 271 ? 1.001 -29.719 1.114 1 97 271 LEU B N 1
ATOM 5107 C CA . LEU B 1 271 ? 2.447 -29.562 1.225 1 97 271 LEU B CA 1
ATOM 5108 C C . LEU B 1 271 ? 2.805 -28.516 2.268 1 97 271 LEU B C 1
ATOM 5110 O O . LEU B 1 271 ? 2.174 -27.453 2.328 1 97 271 LEU B O 1
ATOM 5114 N N . ASP B 1 272 ? 3.75 -28.844 3.061 1 95.62 272 ASP B N 1
ATOM 5115 C CA . ASP B 1 272 ? 4.27 -27.875 4.027 1 95.62 272 ASP B CA 1
ATOM 5116 C C . ASP B 1 272 ? 5.395 -27.031 3.416 1 95.62 272 ASP B C 1
ATOM 5118 O O . ASP B 1 272 ? 6.527 -27.5 3.291 1 95.62 272 ASP B O 1
ATOM 5122 N N . GLY B 1 273 ? 5.121 -25.828 3.148 1 91.38 273 GLY B N 1
ATOM 5123 C CA . GLY B 1 273 ? 6.082 -24.953 2.508 1 91.38 273 GLY B CA 1
ATOM 5124 C C . GLY B 1 273 ? 7.199 -24.516 3.438 1 91.38 273 GLY B C 1
ATOM 5125 O O . GLY B 1 273 ? 8.258 -24.078 2.98 1 91.38 273 GLY B O 1
ATOM 5126 N N . LYS B 1 274 ? 7.016 -24.625 4.695 1 88.88 274 LYS B N 1
ATOM 5127 C CA . LYS B 1 274 ? 8.023 -24.234 5.668 1 88.88 274 LYS B CA 1
ATOM 5128 C C . LYS B 1 274 ? 9.102 -25.312 5.812 1 88.88 274 LYS B C 1
ATOM 5130 O O . LYS B 1 274 ? 10.297 -25.016 5.773 1 88.88 274 LYS B O 1
ATOM 5135 N N . THR B 1 275 ? 8.711 -26.562 5.941 1 90.81 275 THR B N 1
ATOM 5136 C CA . THR B 1 275 ? 9.648 -27.656 6.148 1 90.81 275 THR B CA 1
ATOM 5137 C C . THR B 1 275 ? 9.984 -28.328 4.82 1 90.81 275 THR B C 1
ATOM 5139 O O . THR B 1 275 ? 10.906 -29.141 4.75 1 90.81 275 THR B O 1
ATOM 5142 N N . GLN B 1 276 ? 9.219 -27.984 3.801 1 93.12 276 GLN B N 1
ATOM 5143 C CA . GLN B 1 276 ? 9.359 -28.594 2.486 1 93.12 276 GLN B CA 1
ATOM 5144 C C . GLN B 1 276 ? 9.117 -30.109 2.559 1 93.12 276 GLN B C 1
ATOM 5146 O O . GLN B 1 276 ? 9.906 -30.891 2.037 1 93.12 276 GLN B O 1
ATOM 5151 N N . GLN B 1 277 ? 8.109 -30.406 3.209 1 96.19 277 GLN B N 1
ATOM 5152 C CA . GLN B 1 277 ? 7.727 -31.812 3.35 1 96.19 277 GLN B CA 1
ATOM 5153 C C . GLN B 1 277 ? 6.289 -32.031 2.891 1 96.19 277 GLN B C 1
ATOM 5155 O O . GLN B 1 277 ? 5.438 -31.156 3.039 1 96.19 277 GLN B O 1
ATOM 5160 N N . ILE B 1 278 ? 6.062 -33.25 2.391 1 97.25 278 ILE B N 1
ATOM 5161 C CA . ILE B 1 278 ? 4.73 -33.656 1.975 1 97.25 278 ILE B CA 1
ATOM 5162 C C . ILE B 1 278 ? 3.988 -34.281 3.158 1 97.25 278 ILE B C 1
ATOM 5164 O O . ILE B 1 278 ? 4.406 -35.281 3.693 1 97.25 278 ILE B O 1
ATOM 5168 N N . ILE B 1 279 ? 2.898 -33.688 3.557 1 95.62 279 ILE B N 1
ATOM 5169 C CA . ILE B 1 279 ? 2.158 -34.125 4.738 1 95.62 279 ILE B CA 1
ATOM 5170 C C . ILE B 1 279 ? 0.78 -34.625 4.324 1 95.62 279 ILE B C 1
ATOM 5172 O O . ILE B 1 279 ? 0.359 -35.688 4.75 1 95.62 279 ILE B O 1
ATOM 5176 N N . GLY B 1 280 ? 0.116 -33.906 3.49 1 95.31 280 GLY B N 1
ATOM 5177 C CA . GLY B 1 280 ? -1.233 -34.25 3.068 1 95.31 280 GLY B CA 1
ATOM 5178 C C . GLY B 1 280 ? -2.293 -33.812 4.07 1 95.31 280 GLY B C 1
ATOM 5179 O O . GLY B 1 280 ? -1.975 -33.281 5.129 1 95.31 280 GLY B O 1
ATOM 5180 N N . PHE B 1 281 ? -3.529 -33.938 3.746 1 94.31 281 PHE B N 1
ATOM 5181 C CA . PHE B 1 281 ? -4.672 -33.812 4.641 1 94.31 281 PHE B CA 1
ATOM 5182 C C . PHE B 1 281 ? -5.492 -35.094 4.672 1 94.31 281 PHE B C 1
ATOM 5184 O O . PHE B 1 281 ? -5.676 -35.75 3.639 1 94.31 281 PHE B O 1
ATOM 5191 N N . GLU B 1 282 ? -5.945 -35.375 5.785 1 92.44 282 GLU B N 1
ATOM 5192 C CA . GLU B 1 282 ? -6.746 -36.562 5.941 1 92.44 282 GLU B CA 1
ATOM 5193 C C . GLU B 1 282 ? -8.141 -36.375 5.355 1 92.44 282 GLU B C 1
ATOM 5195 O O . GLU B 1 282 ? -8.773 -35.344 5.555 1 92.44 282 GLU B O 1
ATOM 5200 N N . ALA B 1 283 ? -8.492 -37.375 4.609 1 90.25 283 ALA B N 1
ATOM 5201 C CA . ALA B 1 283 ? -9.82 -37.312 4.004 1 90.25 283 ALA B CA 1
ATOM 5202 C C . ALA B 1 283 ? -10.305 -38.688 3.582 1 90.25 283 ALA B C 1
ATOM 5204 O O . ALA B 1 283 ? -9.492 -39.594 3.285 1 90.25 283 ALA B O 1
ATOM 5205 N N . GLU B 1 284 ? -11.664 -38.812 3.58 1 89.5 284 GLU B N 1
ATOM 5206 C CA . GLU B 1 284 ? -12.289 -39.969 2.979 1 89.5 284 GLU B CA 1
ATOM 5207 C C . GLU B 1 284 ? -12.609 -39.75 1.505 1 89.5 284 GLU B C 1
ATOM 5209 O O . GLU B 1 284 ? -12.594 -38.594 1.038 1 89.5 284 GLU B O 1
ATOM 5214 N N . LYS B 1 285 ? -12.922 -40.812 0.854 1 89.56 285 LYS B N 1
ATOM 5215 C CA . LYS B 1 285 ? -13.219 -40.719 -0.572 1 89.56 285 LYS B CA 1
ATOM 5216 C C . LYS B 1 285 ? -14.406 -39.781 -0.824 1 89.56 285 LYS B C 1
ATOM 5218 O O . LYS B 1 285 ? -14.422 -39.031 -1.809 1 89.56 285 LYS B O 1
ATOM 5223 N N . SER B 1 286 ? -15.344 -39.875 0.003 1 90.38 286 SER B N 1
ATOM 5224 C CA . SER B 1 286 ? -16.516 -39 -0.135 1 90.38 286 SER B CA 1
ATOM 5225 C C . SER B 1 286 ? -16.141 -37.531 -0.021 1 90.38 286 SER B C 1
ATOM 5227 O O . SER B 1 286 ? -16.719 -36.688 -0.707 1 90.38 286 SER B O 1
ATOM 5229 N N . ASP B 1 287 ? -15.18 -37.25 0.845 1 89.31 287 ASP B N 1
ATOM 5230 C CA . ASP B 1 287 ? -14.688 -35.875 1.01 1 89.31 287 ASP B CA 1
ATOM 5231 C C . ASP B 1 287 ? -14.039 -35.375 -0.275 1 89.31 287 ASP B C 1
ATOM 5233 O O . ASP B 1 287 ? -14.203 -34.219 -0.643 1 89.31 287 ASP B O 1
ATOM 5237 N N . LEU B 1 288 ? -13.336 -36.281 -0.898 1 91.75 288 LEU B N 1
ATOM 5238 C CA . LEU B 1 288 ? -12.609 -35.906 -2.104 1 91.75 288 LEU B CA 1
ATOM 5239 C C . LEU B 1 288 ? -13.57 -35.562 -3.238 1 91.75 288 LEU B C 1
ATOM 5241 O O . LEU B 1 288 ? -13.336 -34.625 -4 1 91.75 288 LEU B O 1
ATOM 5245 N N . VAL B 1 289 ? -14.625 -36.312 -3.348 1 93 289 VAL B N 1
ATOM 5246 C CA . VAL B 1 289 ? -15.641 -36.062 -4.367 1 93 289 VAL B CA 1
ATOM 5247 C C . VAL B 1 289 ? -16.281 -34.688 -4.145 1 93 289 VAL B C 1
ATOM 5249 O O . VAL B 1 289 ? -16.453 -33.906 -5.09 1 93 289 VAL B O 1
ATOM 5252 N N . LEU B 1 290 ? -16.578 -34.438 -2.93 1 90.81 290 LEU B N 1
ATOM 5253 C CA . LEU B 1 290 ? -17.172 -33.156 -2.586 1 90.81 290 LEU B CA 1
ATOM 5254 C C . LEU B 1 290 ? -16.203 -32.031 -2.891 1 90.81 290 LEU B C 1
ATOM 5256 O O . LEU B 1 290 ? -16.609 -30.984 -3.428 1 90.81 290 LEU B O 1
ATOM 5260 N N . LEU B 1 291 ? -14.977 -32.25 -2.512 1 91.25 291 LEU B N 1
ATOM 5261 C CA . LEU B 1 291 ? -13.961 -31.234 -2.736 1 91.25 291 LEU B CA 1
ATOM 5262 C C . LEU B 1 291 ? -13.781 -30.969 -4.227 1 91.25 291 LEU B C 1
ATOM 5264 O O . LEU B 1 291 ? -13.656 -29.812 -4.641 1 91.25 291 LEU B O 1
ATOM 5268 N N . GLU B 1 292 ? -13.711 -31.938 -4.992 1 93.06 292 GLU B N 1
ATOM 5269 C CA . GLU B 1 292 ? -13.586 -31.797 -6.441 1 93.06 292 GLU B CA 1
ATOM 5270 C C . GLU B 1 292 ? -14.75 -31 -7.023 1 93.06 292 GLU B C 1
ATOM 5272 O O . GLU B 1 292 ? -14.555 -30.141 -7.883 1 93.06 292 GLU B O 1
ATOM 5277 N N . SER B 1 293 ? -15.914 -31.328 -6.574 1 93.69 293 SER B N 1
ATOM 5278 C CA . SER B 1 293 ? -17.109 -30.609 -7.027 1 93.69 293 SER B CA 1
ATOM 5279 C C . SER B 1 293 ? -17.062 -29.141 -6.645 1 93.69 293 SER B C 1
ATOM 5281 O O . SER B 1 293 ? -17.453 -28.281 -7.426 1 93.69 293 SER B O 1
ATOM 5283 N N . GLU B 1 294 ? -16.625 -28.938 -5.473 1 91.56 294 GLU B N 1
ATOM 5284 C CA . GLU B 1 294 ? -16.484 -27.562 -5.004 1 91.56 294 GLU B CA 1
ATOM 5285 C C . GLU B 1 294 ? -15.461 -26.781 -5.832 1 91.56 294 GLU B C 1
ATOM 5287 O O . GLU B 1 294 ? -15.688 -25.625 -6.184 1 91.56 294 GLU B O 1
ATOM 5292 N N . ILE B 1 295 ? -14.359 -27.391 -6.066 1 93.94 295 ILE B N 1
ATOM 5293 C CA . ILE B 1 295 ? -13.305 -26.781 -6.871 1 93.94 295 ILE B CA 1
ATOM 5294 C C . ILE B 1 295 ? -13.859 -26.422 -8.25 1 93.94 295 ILE B C 1
ATOM 5296 O O . ILE B 1 295 ? -13.68 -25.297 -8.727 1 93.94 295 ILE B O 1
ATOM 5300 N N . GLU B 1 296 ? -14.539 -27.312 -8.852 1 95 296 GLU B N 1
ATOM 5301 C CA . GLU B 1 296 ? -15.141 -27.094 -10.164 1 95 296 GLU B CA 1
ATOM 5302 C C . GLU B 1 296 ? -16.141 -25.938 -10.117 1 95 296 GLU B C 1
ATOM 5304 O O . GLU B 1 296 ? -16.109 -25.047 -10.977 1 95 296 GLU B O 1
ATOM 5309 N N . LYS B 1 297 ? -16.953 -26 -9.164 1 94.44 297 LYS B N 1
ATOM 5310 C CA . LYS B 1 297 ? -17.969 -24.969 -9.023 1 94.44 297 LYS B CA 1
ATOM 5311 C C . LYS B 1 297 ? -17.344 -23.578 -8.875 1 94.44 297 LYS B C 1
ATOM 5313 O O . LYS B 1 297 ? -17.75 -22.625 -9.555 1 94.44 297 LYS B O 1
ATOM 5318 N N . HIS B 1 298 ? -16.344 -23.453 -8.039 1 94.12 298 HIS B N 1
ATOM 5319 C CA . HIS B 1 298 ? -15.734 -22.156 -7.754 1 94.12 298 HIS B CA 1
ATOM 5320 C C . HIS B 1 298 ? -14.953 -21.641 -8.953 1 94.12 298 HIS B C 1
ATOM 5322 O O . HIS B 1 298 ? -14.906 -20.438 -9.203 1 94.12 298 HIS B O 1
ATOM 5328 N N . ILE B 1 299 ? -14.305 -22.516 -9.688 1 96.56 299 ILE B N 1
ATOM 5329 C CA . ILE B 1 299 ? -13.555 -22.078 -10.859 1 96.56 299 ILE B CA 1
ATOM 5330 C C . ILE B 1 299 ? -14.523 -21.656 -11.961 1 96.56 299 ILE B C 1
ATOM 5332 O O . ILE B 1 299 ? -14.312 -20.625 -12.609 1 96.56 299 ILE B O 1
ATOM 5336 N N . ARG B 1 300 ? -15.586 -22.375 -12.125 1 95.38 300 ARG B N 1
ATOM 5337 C CA . ARG B 1 300 ? -16.562 -22.094 -13.164 1 95.38 300 ARG B CA 1
ATOM 5338 C C . ARG B 1 300 ? -17.266 -20.75 -12.914 1 95.38 300 ARG B C 1
ATOM 5340 O O . ARG B 1 300 ? -17.672 -20.078 -13.859 1 95.38 300 ARG B O 1
ATOM 5347 N N . GLN B 1 301 ? -17.359 -20.406 -11.734 1 95.44 301 GLN B N 1
ATOM 5348 C CA . GLN B 1 301 ? -18.141 -19.234 -11.359 1 95.44 301 GLN B CA 1
ATOM 5349 C C . GLN B 1 301 ? -17.266 -17.969 -11.414 1 95.44 301 GLN B C 1
ATOM 5351 O O . GLN B 1 301 ? -17.781 -16.859 -11.234 1 95.44 301 GLN B O 1
ATOM 5356 N N . LEU B 1 302 ? -15.977 -18.094 -11.602 1 97.69 302 LEU B N 1
ATOM 5357 C CA . LEU B 1 302 ? -15.102 -16.922 -11.648 1 97.69 302 LEU B CA 1
ATOM 5358 C C . LEU B 1 302 ? -15.477 -16.016 -12.82 1 97.69 302 LEU B C 1
ATOM 5360 O O . LEU B 1 302 ? -15.719 -16.484 -13.93 1 97.69 302 LEU B O 1
ATOM 5364 N N . PRO B 1 303 ? -15.578 -14.641 -12.578 1 97.75 303 PRO B N 1
ATOM 5365 C CA . PRO B 1 303 ? -15.852 -13.734 -13.695 1 97.75 303 PRO B CA 1
ATOM 5366 C C . PRO B 1 303 ? -14.719 -13.695 -14.719 1 97.75 303 PRO B C 1
ATOM 5368 O O . PRO B 1 303 ? -13.547 -13.617 -14.336 1 97.75 303 PRO B O 1
ATOM 5371 N N . VAL B 1 304 ? -15.07 -13.781 -15.969 1 97.5 304 VAL B N 1
ATOM 5372 C CA . VAL B 1 304 ? -14.086 -13.719 -17.047 1 97.5 304 VAL B CA 1
ATOM 5373 C C . VAL B 1 304 ? -14.492 -12.633 -18.047 1 97.5 304 VAL B C 1
ATOM 5375 O O . VAL B 1 304 ? -15.68 -12.367 -18.234 1 97.5 304 VAL B O 1
ATOM 5378 N N . THR B 1 305 ? -13.57 -11.984 -18.562 1 97.12 305 THR B N 1
ATOM 5379 C CA . THR B 1 305 ? -13.758 -11.055 -19.672 1 97.12 305 THR B CA 1
ATOM 5380 C C . THR B 1 305 ? -12.906 -11.477 -20.875 1 97.12 305 THR B C 1
ATOM 5382 O O . THR B 1 305 ? -11.688 -11.617 -20.766 1 97.12 305 THR B O 1
ATOM 5385 N N . HIS B 1 306 ? -13.586 -11.648 -22 1 96.19 306 HIS B N 1
ATOM 5386 C CA . HIS B 1 306 ? -12.891 -12.07 -23.203 1 96.19 306 HIS B CA 1
ATOM 5387 C C . HIS B 1 306 ? -12.742 -10.906 -24.188 1 96.19 306 HIS B C 1
ATOM 5389 O O . HIS B 1 306 ? -13.648 -10.094 -24.328 1 96.19 306 HIS B O 1
ATOM 5395 N N . PHE B 1 307 ? -11.648 -10.906 -24.719 1 95.12 307 PHE B N 1
ATOM 5396 C CA . PHE B 1 307 ? -11.367 -10 -25.828 1 95.12 307 PHE B CA 1
ATOM 5397 C C . PHE B 1 307 ? -11.086 -10.781 -27.109 1 95.12 307 PHE B C 1
ATOM 5399 O O . PHE B 1 307 ? -10.961 -10.188 -28.188 1 95.12 307 PHE B O 1
ATOM 5406 N N . CYS B 1 308 ? -10.992 -12.094 -26.969 1 93.75 308 CYS B N 1
ATOM 5407 C CA . CYS B 1 308 ? -10.734 -12.984 -28.094 1 93.75 308 CYS B CA 1
ATOM 5408 C C . CYS B 1 308 ? -12.031 -13.609 -28.594 1 93.75 308 CYS B C 1
ATOM 5410 O O . CYS B 1 308 ? -13.047 -13.594 -27.906 1 93.75 308 CYS B O 1
ATOM 5412 N N . GLU B 1 309 ? -11.906 -14.227 -29.75 1 91.94 309 GLU B N 1
ATOM 5413 C CA . GLU B 1 309 ? -13.07 -14.836 -30.375 1 91.94 309 GLU B CA 1
ATOM 5414 C C . GLU B 1 309 ? -13.336 -16.234 -29.812 1 91.94 309 GLU B C 1
ATOM 5416 O O . GLU B 1 309 ? -14.477 -16.672 -29.75 1 91.94 309 GLU B O 1
ATOM 5421 N N . GLU B 1 310 ? -12.352 -16.906 -29.359 1 89.5 310 GLU B N 1
ATOM 5422 C CA . GLU B 1 310 ? -12.461 -18.297 -28.906 1 89.5 310 GLU B CA 1
ATOM 5423 C C . GLU B 1 310 ? -13.305 -18.391 -27.641 1 89.5 310 GLU B C 1
ATOM 5425 O O . GLU B 1 310 ? -14.086 -19.328 -27.484 1 89.5 310 GLU B O 1
ATOM 5430 N N . LYS B 1 311 ? -13.141 -17.438 -26.703 1 91.81 311 LYS B N 1
ATOM 5431 C CA . LYS B 1 311 ? -13.867 -17.375 -25.438 1 91.81 311 LYS B CA 1
ATOM 5432 C C . LYS B 1 311 ? -13.805 -18.719 -24.703 1 91.81 311 LYS B C 1
ATOM 5434 O O . LYS B 1 311 ? -14.836 -19.266 -24.312 1 91.81 311 LYS B O 1
ATOM 5439 N N . GLU B 1 312 ? -12.625 -19.172 -24.609 1 91.94 312 GLU B N 1
ATOM 5440 C CA . GLU B 1 312 ? -12.406 -20.453 -23.938 1 91.94 312 GLU B CA 1
ATOM 5441 C C . GLU B 1 312 ? -12.727 -20.359 -22.453 1 91.94 312 GLU B C 1
ATOM 5443 O O . GLU B 1 312 ? -12.727 -19.266 -21.875 1 91.94 312 GLU B O 1
ATOM 5448 N N . LYS B 1 313 ? -13.078 -21.5 -21.906 1 95.56 313 LYS B N 1
ATOM 5449 C CA . LYS B 1 313 ? -13.219 -21.594 -20.453 1 95.56 313 LYS B CA 1
ATOM 5450 C C . LYS B 1 313 ? -11.859 -21.75 -19.781 1 95.56 313 LYS B C 1
ATOM 5452 O O . LYS B 1 313 ? -10.867 -22.062 -20.438 1 95.56 313 LYS B O 1
ATOM 5457 N N . ILE B 1 314 ? -11.891 -21.5 -18.531 1 97 314 ILE B N 1
ATOM 5458 C CA . ILE B 1 314 ? -10.664 -21.719 -17.766 1 97 314 ILE B CA 1
ATOM 5459 C C . ILE B 1 314 ? -10.305 -23.203 -17.766 1 97 314 ILE B C 1
ATOM 5461 O O . ILE B 1 314 ? -11.102 -24.031 -17.312 1 97 314 ILE B O 1
ATOM 5465 N N . LYS B 1 315 ? -9.188 -23.5 -18.25 1 97 315 LYS B N 1
ATOM 5466 C CA . LYS B 1 315 ? -8.742 -24.891 -18.297 1 97 315 LYS B CA 1
ATOM 5467 C C . LYS B 1 315 ? -7.914 -25.234 -17.062 1 97 315 LYS B C 1
ATOM 5469 O O . LYS B 1 315 ? -7.008 -24.5 -16.688 1 97 315 LYS B O 1
ATOM 5474 N N . TYR B 1 316 ? -8.281 -26.344 -16.438 1 97.56 316 TYR B N 1
ATOM 5475 C CA . TYR B 1 316 ? -7.551 -26.781 -15.258 1 97.56 316 TYR B CA 1
ATOM 5476 C C . TYR B 1 316 ? -7.621 -28.297 -15.109 1 97.56 316 TYR B C 1
ATOM 5478 O O . TYR B 1 316 ? -8.461 -28.953 -15.727 1 97.56 316 TYR B O 1
ATOM 5486 N N . THR B 1 317 ? -6.688 -28.875 -14.398 1 97.69 317 THR B N 1
ATOM 5487 C CA . THR B 1 317 ? -6.664 -30.281 -14.008 1 97.69 317 THR B CA 1
ATOM 5488 C C . THR B 1 317 ? -6.504 -30.422 -12.5 1 97.69 317 THR B C 1
ATOM 5490 O O . THR B 1 317 ? -5.668 -29.734 -11.891 1 97.69 317 THR B O 1
ATOM 5493 N N . CYS B 1 318 ? -7.332 -31.203 -11.875 1 96.75 318 CYS B N 1
ATOM 5494 C CA . CYS B 1 318 ? -7.277 -31.453 -10.438 1 96.75 318 CYS B CA 1
ATOM 5495 C C . CYS B 1 318 ? -7.055 -32.938 -10.148 1 96.75 318 CYS B C 1
ATOM 5497 O O . CYS B 1 318 ? -7.691 -33.781 -10.766 1 96.75 318 CYS B O 1
ATOM 5499 N N . LYS B 1 319 ? -6.102 -33.188 -9.219 1 96.25 319 LYS B N 1
ATOM 5500 C CA . LYS B 1 319 ? -5.789 -34.531 -8.797 1 96.25 319 LYS B CA 1
ATOM 5501 C C . LYS B 1 319 ? -5.672 -34.625 -7.277 1 96.25 319 LYS B C 1
ATOM 5503 O O . LYS B 1 319 ? -5.254 -33.688 -6.625 1 96.25 319 LYS B O 1
ATOM 5508 N N . PHE B 1 320 ? -6.098 -35.812 -6.82 1 96.56 320 PHE B N 1
ATOM 5509 C CA . PHE B 1 320 ? -5.812 -36.156 -5.434 1 96.56 320 PHE B CA 1
ATOM 5510 C C . PHE B 1 320 ? -4.801 -37.312 -5.355 1 96.56 320 PHE B C 1
ATOM 5512 O O . PHE B 1 320 ? -5.062 -38.406 -5.832 1 96.56 320 PHE B O 1
ATOM 5519 N N . ILE B 1 321 ? -3.656 -37 -4.762 1 97.12 321 ILE B N 1
ATOM 5520 C CA . ILE B 1 321 ? -2.561 -37.969 -4.711 1 97.12 321 ILE B CA 1
ATOM 5521 C C . ILE B 1 321 ? -2.428 -38.531 -3.299 1 97.12 321 ILE B C 1
ATOM 5523 O O . ILE B 1 321 ? -2.322 -37.75 -2.332 1 97.12 321 ILE B O 1
ATOM 5527 N N . GLU B 1 322 ? -2.379 -39.781 -3.188 1 95.88 322 GLU B N 1
ATOM 5528 C CA . GLU B 1 322 ? -2.334 -40.438 -1.888 1 95.88 322 GLU B CA 1
ATOM 5529 C C . GLU B 1 322 ? -0.975 -40.25 -1.219 1 95.88 322 GLU B C 1
ATOM 5531 O O . GLU B 1 322 ? 0.063 -40.312 -1.881 1 95.88 322 GLU B O 1
ATOM 5536 N N . VAL B 1 323 ? -1.056 -40 0.049 1 96.62 323 VAL B N 1
ATOM 5537 C CA . VAL B 1 323 ? 0.139 -39.906 0.883 1 96.62 323 VAL B CA 1
ATOM 5538 C C . VAL B 1 323 ? 0.186 -41.125 1.822 1 96.62 323 VAL B C 1
ATOM 5540 O O . VAL B 1 323 ? -0.649 -41.25 2.721 1 96.62 323 VAL B O 1
ATOM 5543 N N . HIS B 1 324 ? 1.181 -41.969 1.672 1 95.06 324 HIS B N 1
ATOM 5544 C CA . HIS B 1 324 ? 1.268 -43.188 2.436 1 95.06 324 HIS B CA 1
ATOM 5545 C C . HIS B 1 324 ? 2.035 -43 3.736 1 95.06 324 HIS B C 1
ATOM 5547 O O . HIS B 1 324 ? 3.113 -42.375 3.738 1 95.06 324 HIS B O 1
ATOM 5553 N N . LYS B 1 325 ? 1.406 -43.219 4.695 1 87.75 325 LYS B N 1
ATOM 5554 C CA . LYS B 1 325 ? 2.014 -43.281 6.023 1 87.75 325 LYS B CA 1
ATOM 5555 C C . LYS B 1 325 ? 1.733 -44.625 6.691 1 87.75 325 LYS B C 1
ATOM 5557 O O . LYS B 1 325 ? 0.592 -45.094 6.711 1 87.75 325 LYS B O 1
ATOM 5562 N N . SER B 1 326 ? 2.746 -45.281 7.117 1 82.94 326 SER B N 1
ATOM 5563 C CA . SER B 1 326 ? 2.557 -46.594 7.746 1 82.94 326 SER B CA 1
ATOM 5564 C C . SER B 1 326 ? 1.532 -46.531 8.875 1 82.94 326 SER B C 1
ATOM 5566 O O . SER B 1 326 ? 1.657 -45.688 9.781 1 82.94 326 SER B O 1
ATOM 5568 N N . GLY B 1 327 ? 0.44 -47.375 8.922 1 72.12 327 GLY B N 1
ATOM 5569 C CA . GLY B 1 327 ? -0.544 -47.531 9.984 1 72.12 327 GLY B CA 1
ATOM 5570 C C . GLY B 1 327 ? -1.537 -46.375 10.039 1 72.12 327 GLY B C 1
ATOM 5571 O O . GLY B 1 327 ? -2.289 -46.25 11.008 1 72.12 327 GLY B O 1
ATOM 5572 N N . ALA B 1 328 ? -1.521 -45.469 9.195 1 70.88 328 ALA B N 1
ATOM 5573 C CA . ALA B 1 328 ? -2.312 -44.25 9.367 1 70.88 328 ALA B CA 1
ATOM 5574 C C . ALA B 1 328 ? -3.455 -44.188 8.359 1 70.88 328 ALA B C 1
ATOM 5576 O O . ALA B 1 328 ? -3.494 -44.969 7.406 1 70.88 328 ALA B O 1
ATOM 5577 N N . VAL B 1 329 ? -4.34 -43.406 8.719 1 72.44 329 VAL B N 1
ATOM 5578 C CA . VAL B 1 329 ? -5.484 -43.062 7.879 1 72.44 329 VAL B CA 1
ATOM 5579 C C . VAL B 1 329 ? -5 -42.469 6.555 1 72.44 329 VAL B C 1
ATOM 5581 O O . VAL B 1 329 ? -3.893 -41.938 6.477 1 72.44 329 VAL B O 1
ATOM 5584 N N . CYS B 1 330 ? -5.891 -42.562 5.543 1 84.44 330 CYS B N 1
ATOM 5585 C CA . CYS B 1 330 ? -5.566 -42.125 4.199 1 84.44 330 CYS B CA 1
ATOM 5586 C C . CYS B 1 330 ? -5.422 -40.594 4.164 1 84.44 330 CYS B C 1
ATOM 5588 O O . CYS B 1 330 ? -6.262 -39.875 4.703 1 84.44 330 CYS B O 1
ATOM 5590 N N . ALA B 1 331 ? -4.289 -40.156 3.766 1 93.69 331 ALA B N 1
ATOM 5591 C CA . ALA B 1 331 ? -4.043 -38.719 3.533 1 93.69 331 ALA B CA 1
ATOM 5592 C C . ALA B 1 331 ? -3.793 -38.438 2.055 1 93.69 331 ALA B C 1
ATOM 5594 O O . ALA B 1 331 ? -3.43 -39.344 1.298 1 93.69 331 ALA B O 1
ATOM 5595 N N . TYR B 1 332 ? -4.164 -37.25 1.682 1 95.81 332 TYR B N 1
ATOM 5596 C CA . TYR B 1 332 ? -4.074 -36.906 0.268 1 95.81 332 TYR B CA 1
ATOM 5597 C C . TYR B 1 332 ? -3.434 -35.531 0.085 1 95.81 332 TYR B C 1
ATOM 5599 O O . TYR B 1 332 ? -3.471 -34.688 0.992 1 95.81 332 TYR B O 1
ATOM 5607 N N . VAL B 1 333 ? -2.793 -35.344 -1.01 1 97.06 333 VAL B N 1
ATOM 5608 C CA . VAL B 1 333 ? -2.449 -34.031 -1.536 1 97.06 333 VAL B CA 1
ATOM 5609 C C . VAL B 1 333 ? -3.391 -33.656 -2.684 1 97.06 333 VAL B C 1
ATOM 5611 O O . VAL B 1 333 ? -3.615 -34.469 -3.588 1 97.06 333 VAL B O 1
ATOM 5614 N N . CYS B 1 334 ? -4.027 -32.531 -2.57 1 96.44 334 CYS B N 1
ATOM 5615 C CA . CYS B 1 334 ? -4.777 -32 -3.703 1 96.44 334 CYS B CA 1
ATOM 5616 C C . CYS B 1 334 ? -3.871 -31.203 -4.621 1 96.44 334 CYS B C 1
ATOM 5618 O O . CYS B 1 334 ? -3.273 -30.203 -4.195 1 96.44 334 CYS B O 1
ATOM 5620 N N . ALA B 1 335 ? -3.684 -31.625 -5.848 1 97.88 335 ALA B N 1
ATOM 5621 C CA . ALA B 1 335 ? -2.861 -30.938 -6.844 1 97.88 335 ALA B CA 1
ATOM 5622 C C . ALA B 1 335 ? -3.725 -30.344 -7.949 1 97.88 335 ALA B C 1
ATOM 5624 O O . ALA B 1 335 ? -4.484 -31.047 -8.609 1 97.88 335 ALA B O 1
ATOM 5625 N N . LEU B 1 336 ? -3.633 -29.047 -8.102 1 97.88 336 LEU B N 1
ATOM 5626 C CA . LEU B 1 336 ? -4.406 -28.344 -9.109 1 97.88 336 LEU B CA 1
ATOM 5627 C C . LEU B 1 336 ? -3.488 -27.641 -10.102 1 97.88 336 LEU B C 1
ATOM 5629 O O . LEU B 1 336 ? -2.629 -26.844 -9.711 1 97.88 336 LEU B O 1
ATOM 5633 N N . ARG B 1 337 ? -3.596 -27.953 -11.367 1 98.25 337 ARG B N 1
ATOM 5634 C CA . ARG B 1 337 ? -2.906 -27.25 -12.445 1 98.25 337 ARG B CA 1
ATOM 5635 C C . ARG B 1 337 ? -3.854 -26.312 -13.18 1 98.25 337 ARG B C 1
ATOM 5637 O O . ARG B 1 337 ? -4.922 -26.719 -13.633 1 98.25 337 ARG B O 1
ATOM 5644 N N . VAL B 1 338 ? -3.555 -25.062 -13.211 1 97.88 338 VAL B N 1
ATOM 5645 C CA . VAL B 1 338 ? -4.316 -24.062 -13.945 1 97.88 338 VAL B CA 1
ATOM 5646 C C . VAL B 1 338 ? -3.531 -23.609 -15.18 1 97.88 338 VAL B C 1
ATOM 5648 O O . VAL B 1 338 ? -2.348 -23.281 -15.078 1 97.88 338 VAL B O 1
ATOM 5651 N N . GLU B 1 339 ? -4.141 -23.594 -16.297 1 96.5 339 GLU B N 1
ATOM 5652 C CA . GLU B 1 339 ? -3.48 -23.156 -17.531 1 96.5 339 GLU B CA 1
ATOM 5653 C C . GLU B 1 339 ? -3.584 -21.641 -17.688 1 96.5 339 GLU B C 1
ATOM 5655 O O . GLU B 1 339 ? -4.473 -21 -17.125 1 96.5 339 GLU B O 1
ATOM 5660 N N . ARG B 1 340 ? -2.58 -21.141 -18.422 1 95.44 340 ARG B N 1
ATOM 5661 C CA . ARG B 1 340 ? -2.658 -19.734 -18.812 1 95.44 340 ARG B CA 1
ATOM 5662 C C . ARG B 1 340 ? -3.951 -19.438 -19.562 1 95.44 340 ARG B C 1
ATOM 5664 O O . ARG B 1 340 ? -4.352 -20.203 -20.438 1 95.44 340 ARG B O 1
ATOM 5671 N N . PHE B 1 341 ? -4.625 -18.422 -19.203 1 96.25 341 PHE B N 1
ATOM 5672 C CA . PHE B 1 341 ? -5.918 -18.094 -19.781 1 96.25 341 PHE B CA 1
ATOM 5673 C C . PHE B 1 341 ? -5.75 -17.109 -20.938 1 96.25 341 PHE B C 1
ATOM 5675 O O . PHE B 1 341 ? -4.809 -16.312 -20.953 1 96.25 341 PHE B O 1
ATOM 5682 N N . CYS B 1 342 ? -6.574 -17.125 -21.891 1 95.5 342 CYS B N 1
ATOM 5683 C CA . CYS B 1 342 ? -6.473 -16.344 -23.109 1 95.5 342 CYS B CA 1
ATOM 5684 C C . CYS B 1 342 ? -6.762 -14.875 -22.844 1 95.5 342 CYS B C 1
ATOM 5686 O O . CYS B 1 342 ? -6.301 -14 -23.578 1 95.5 342 CYS B O 1
ATOM 5688 N N . CYS B 1 343 ? -7.555 -14.633 -21.828 1 97.19 343 CYS B N 1
ATOM 5689 C CA . CYS B 1 343 ? -7.969 -13.258 -21.547 1 97.19 343 CYS B CA 1
ATOM 5690 C C . CYS B 1 343 ? -7.91 -12.961 -20.047 1 97.19 343 CYS B C 1
ATOM 5692 O O . CYS B 1 343 ? -6.879 -13.18 -19.406 1 97.19 343 CYS B O 1
ATOM 5694 N N . ALA B 1 344 ? -8.914 -12.289 -19.484 1 97.69 344 ALA B N 1
ATOM 5695 C CA . ALA B 1 344 ? -8.797 -11.875 -18.094 1 97.69 344 ALA B CA 1
ATOM 5696 C C . ALA B 1 344 ? -9.727 -12.695 -17.203 1 97.69 344 ALA B C 1
ATOM 5698 O O . ALA B 1 344 ? -10.906 -12.875 -17.516 1 97.69 344 ALA B O 1
ATOM 5699 N N . VAL B 1 345 ? -9.234 -13.172 -16.078 1 98.38 345 VAL B N 1
ATOM 5700 C CA . VAL B 1 345 ? -9.992 -13.898 -15.07 1 98.38 345 VAL B CA 1
ATOM 5701 C C . VAL B 1 345 ? -9.984 -13.133 -13.75 1 98.38 345 VAL B C 1
ATOM 5703 O O . VAL B 1 345 ? -8.914 -12.836 -13.203 1 98.38 345 VAL B O 1
ATOM 5706 N N . PHE B 1 346 ? -11.102 -12.812 -13.219 1 98.56 346 PHE B N 1
ATOM 5707 C CA . PHE B 1 346 ? -11.234 -12.141 -11.93 1 98.56 346 PHE B CA 1
ATOM 5708 C C . PHE B 1 346 ? -11.562 -13.148 -10.828 1 98.56 346 PHE B C 1
ATOM 5710 O O . PHE B 1 346 ? -12.211 -14.164 -11.078 1 98.56 346 PHE B O 1
ATOM 5717 N N . ALA B 1 347 ? -11.109 -12.852 -9.625 1 98.06 347 ALA B N 1
ATOM 5718 C CA . ALA B 1 347 ? -11.43 -13.703 -8.484 1 98.06 347 ALA B CA 1
ATOM 5719 C C . ALA B 1 347 ? -12.867 -13.477 -8.016 1 98.06 347 ALA B C 1
ATOM 5721 O O . ALA B 1 347 ? -13.477 -14.359 -7.402 1 98.06 347 ALA B O 1
ATOM 5722 N N . ALA B 1 348 ? -13.383 -12.398 -8.18 1 97 348 ALA B N 1
ATOM 5723 C CA . ALA B 1 348 ? -14.742 -11.945 -7.891 1 97 348 ALA B CA 1
ATOM 5724 C C . ALA B 1 348 ? -15.047 -10.641 -8.617 1 97 348 ALA B C 1
ATOM 5726 O O . ALA B 1 348 ? -14.164 -10.062 -9.266 1 97 348 ALA B O 1
ATOM 5727 N N . GLU B 1 349 ? -16.25 -10.258 -8.555 1 97 349 GLU B N 1
ATOM 5728 C CA . GLU B 1 349 ? -16.562 -8.938 -9.102 1 97 349 GLU B CA 1
ATOM 5729 C C . GLU B 1 349 ? -15.734 -7.852 -8.438 1 97 349 GLU B C 1
ATOM 5731 O O . GLU B 1 349 ? -15.477 -7.902 -7.23 1 97 349 GLU B O 1
ATOM 5736 N N . PRO B 1 350 ? -15.305 -6.859 -9.25 1 97.12 350 PRO B N 1
ATOM 5737 C CA . PRO B 1 350 ? -14.586 -5.742 -8.633 1 97.12 350 PRO B CA 1
ATOM 5738 C C . PRO B 1 350 ? -15.398 -5.039 -7.551 1 97.12 350 PRO B C 1
ATOM 5740 O O . PRO B 1 350 ? -16.625 -4.91 -7.68 1 97.12 350 PRO B O 1
ATOM 5743 N N . GLU B 1 351 ? -14.742 -4.672 -6.52 1 96.44 351 GLU B N 1
ATOM 5744 C CA . GLU B 1 351 ? -15.406 -3.887 -5.48 1 96.44 351 GLU B CA 1
ATOM 5745 C C . GLU B 1 351 ? -15.461 -2.408 -5.855 1 96.44 351 GLU B C 1
ATOM 5747 O O . GLU B 1 351 ? -14.703 -1.598 -5.316 1 96.44 351 GLU B O 1
ATOM 5752 N N . SER B 1 352 ? -16.266 -2.084 -6.648 1 96.81 352 SER B N 1
ATOM 5753 C CA . SER B 1 352 ? -16.625 -0.764 -7.16 1 96.81 352 SER B CA 1
ATOM 5754 C C . SER B 1 352 ? -18.141 -0.556 -7.145 1 96.81 352 SER B C 1
ATOM 5756 O O . SER B 1 352 ? -18.891 -1.359 -7.707 1 96.81 352 SER B O 1
ATOM 5758 N N . TRP B 1 353 ? -18.516 0.464 -6.465 1 96.69 353 TRP B N 1
ATOM 5759 C CA . TRP B 1 353 ? -19.938 0.604 -6.145 1 96.69 353 TRP B CA 1
ATOM 5760 C C . TRP B 1 353 ? -20.484 1.922 -6.684 1 96.69 353 TRP B C 1
ATOM 5762 O O . TRP B 1 353 ? -19.734 2.873 -6.902 1 96.69 353 TRP B O 1
ATOM 5772 N N . HIS B 1 354 ? -21.781 1.965 -6.938 1 97.12 354 HIS B N 1
ATOM 5773 C CA . HIS B 1 354 ? -22.516 3.152 -7.359 1 97.12 354 HIS B CA 1
ATOM 5774 C C . HIS B 1 354 ? -23.953 3.102 -6.887 1 97.12 354 HIS B C 1
ATOM 5776 O O . HIS B 1 354 ? -24.391 2.102 -6.312 1 97.12 354 HIS B O 1
ATOM 5782 N N . VAL B 1 355 ? -24.625 4.238 -7.027 1 96.31 355 VAL B N 1
ATOM 5783 C CA . VAL B 1 355 ? -26.047 4.301 -6.676 1 96.31 355 VAL B CA 1
ATOM 5784 C C . VAL B 1 355 ? -26.891 4.293 -7.941 1 96.31 355 VAL B C 1
ATOM 5786 O O . VAL B 1 355 ? -26.641 5.07 -8.867 1 96.31 355 VAL B O 1
ATOM 5789 N N . GLU B 1 356 ? -27.75 3.377 -7.961 1 92.25 356 GLU B N 1
ATOM 5790 C CA . GLU B 1 356 ? -28.688 3.258 -9.07 1 92.25 356 GLU B CA 1
ATOM 5791 C C . GLU B 1 356 ? -30.078 2.836 -8.586 1 92.25 356 GLU B C 1
ATOM 5793 O O . GLU B 1 356 ? -30.203 1.851 -7.855 1 92.25 356 GLU B O 1
ATOM 5798 N N . GLY B 1 357 ? -31.172 3.525 -9.062 1 86.56 357 GLY B N 1
ATOM 5799 C CA . GLY B 1 357 ? -32.531 3.178 -8.695 1 86.56 357 GLY B CA 1
ATOM 5800 C C . GLY B 1 357 ? -32.781 3.211 -7.195 1 86.56 357 GLY B C 1
ATOM 5801 O O . GLY B 1 357 ? -33.438 2.33 -6.648 1 86.56 357 GLY B O 1
ATOM 5802 N N . GLY B 1 358 ? -32.125 4.023 -6.477 1 87.5 358 GLY B N 1
ATOM 5803 C CA . GLY B 1 358 ? -32.312 4.184 -5.043 1 87.5 358 GLY B CA 1
ATOM 5804 C C . GLY B 1 358 ? -31.609 3.125 -4.227 1 87.5 358 GLY B C 1
ATOM 5805 O O . GLY B 1 358 ? -31.906 2.941 -3.043 1 87.5 358 GLY B O 1
ATOM 5806 N N . CYS B 1 359 ? -30.734 2.391 -4.918 1 92.5 359 CYS B N 1
ATOM 5807 C CA . CYS B 1 359 ? -29.969 1.37 -4.199 1 92.5 359 CYS B CA 1
ATOM 5808 C C . CYS B 1 359 ? -28.484 1.468 -4.516 1 92.5 359 CYS B C 1
ATOM 5810 O O . CYS B 1 359 ? -28.109 1.929 -5.594 1 92.5 359 CYS B O 1
ATOM 5812 N N . VAL B 1 360 ? -27.719 1.062 -3.496 1 95.5 360 VAL B N 1
ATOM 5813 C CA . VAL B 1 360 ? -26.281 0.918 -3.732 1 95.5 360 VAL B CA 1
ATOM 5814 C C . VAL B 1 360 ? -26 -0.413 -4.43 1 95.5 360 VAL B C 1
ATOM 5816 O O . VAL B 1 360 ? -26.422 -1.47 -3.951 1 95.5 360 VAL B O 1
ATOM 5819 N N . LYS B 1 361 ? -25.281 -0.283 -5.527 1 95.25 361 LYS B N 1
ATOM 5820 C CA . LYS B 1 361 ? -25.047 -1.477 -6.328 1 95.25 361 LYS B CA 1
ATOM 5821 C C . LYS B 1 361 ? -23.562 -1.604 -6.688 1 95.25 361 LYS B C 1
ATOM 5823 O O . LYS B 1 361 ? -22.891 -0.602 -6.934 1 95.25 361 LYS B O 1
ATOM 5828 N N . ARG B 1 362 ? -23.203 -2.818 -6.754 1 95.88 362 ARG B N 1
ATOM 5829 C CA . ARG B 1 362 ? -21.844 -3.131 -7.219 1 95.88 362 ARG B CA 1
ATOM 5830 C C . ARG B 1 362 ? -21.812 -3.291 -8.734 1 95.88 362 ARG B C 1
ATOM 5832 O O . ARG B 1 362 ? -22.719 -3.879 -9.32 1 95.88 362 ARG B O 1
ATOM 5839 N N . PHE B 1 363 ? -20.812 -2.746 -9.359 1 96.69 363 PHE B N 1
ATOM 5840 C CA . PHE B 1 363 ? -20.641 -3.012 -10.781 1 96.69 363 PHE B CA 1
ATOM 5841 C C . PHE B 1 363 ? -20.297 -4.477 -11.031 1 96.69 363 PHE B C 1
ATOM 5843 O O . PHE B 1 363 ? -19.516 -5.066 -10.281 1 96.69 363 PHE B O 1
ATOM 5850 N N . THR B 1 364 ? -20.922 -5.02 -12.078 1 96.94 364 THR B N 1
ATOM 5851 C CA . THR B 1 364 ? -20.469 -6.32 -12.547 1 96.94 364 THR B CA 1
ATOM 5852 C C . THR B 1 364 ? -19.094 -6.195 -13.227 1 96.94 364 THR B C 1
ATOM 5854 O O . THR B 1 364 ? -18.688 -5.094 -13.594 1 96.94 364 THR B O 1
ATOM 5857 N N . THR B 1 365 ? -18.469 -7.297 -13.367 1 97.62 365 THR B N 1
ATOM 5858 C CA . THR B 1 365 ? -17.188 -7.305 -14.062 1 97.62 365 THR B CA 1
ATOM 5859 C C . THR B 1 365 ? -17.344 -6.711 -15.461 1 97.62 365 THR B C 1
ATOM 5861 O O . THR B 1 365 ? -16.516 -5.898 -15.883 1 97.62 365 THR B O 1
ATOM 5864 N N . GLU B 1 366 ? -18.344 -7.082 -16.125 1 96.31 366 GLU B N 1
ATOM 5865 C CA . GLU B 1 366 ? -18.578 -6.59 -17.469 1 96.31 366 GLU B CA 1
ATOM 5866 C C . GLU B 1 366 ? -18.766 -5.074 -17.484 1 96.31 366 GLU B C 1
ATOM 5868 O O . GLU B 1 366 ? -18.156 -4.375 -18.297 1 96.31 366 GLU B O 1
ATOM 5873 N N . GLU B 1 367 ? -19.609 -4.617 -16.625 1 96.5 367 GLU B N 1
ATOM 5874 C CA . GLU B 1 367 ? -19.844 -3.18 -16.516 1 96.5 367 GLU B CA 1
ATOM 5875 C C . GLU B 1 367 ? -18.547 -2.438 -16.188 1 96.5 367 GLU B C 1
ATOM 5877 O O . GLU B 1 367 ? -18.25 -1.405 -16.797 1 96.5 367 GLU B O 1
ATOM 5882 N N . TRP B 1 368 ? -17.875 -2.975 -15.219 1 97.44 368 TRP B N 1
ATOM 5883 C CA . TRP B 1 368 ? -16.641 -2.348 -14.75 1 97.44 368 TRP B CA 1
ATOM 5884 C C . TRP B 1 368 ? -15.617 -2.256 -15.875 1 97.44 368 TRP B C 1
ATOM 5886 O O . TRP B 1 368 ? -15.008 -1.205 -16.094 1 97.44 368 TRP B O 1
ATOM 5896 N N . VAL B 1 369 ? -15.453 -3.307 -16.609 1 97.25 369 VAL B N 1
ATOM 5897 C CA . VAL B 1 369 ? -14.492 -3.35 -17.703 1 97.25 369 VAL B CA 1
ATOM 5898 C C . VAL B 1 369 ? -14.906 -2.354 -18.781 1 97.25 369 VAL B C 1
ATOM 5900 O O . VAL B 1 369 ? -14.07 -1.62 -19.312 1 97.25 369 VAL B O 1
ATOM 5903 N N . LYS B 1 370 ? -16.156 -2.328 -19.078 1 95.56 370 LYS B N 1
ATOM 5904 C CA . LYS B 1 370 ? -16.656 -1.395 -20.078 1 95.56 370 LYS B CA 1
ATOM 5905 C C . LYS B 1 370 ? -16.391 0.05 -19.672 1 95.56 370 LYS B C 1
ATOM 5907 O O . LYS B 1 370 ? -15.945 0.861 -20.5 1 95.56 370 LYS B O 1
ATOM 5912 N N . LEU B 1 371 ? -16.625 0.354 -18.469 1 94.94 371 LEU B N 1
ATOM 5913 C CA . LEU B 1 371 ? -16.438 1.709 -17.969 1 94.94 371 LEU B CA 1
ATOM 5914 C C . LEU B 1 371 ? -14.953 2.074 -17.969 1 94.94 371 LEU B C 1
ATOM 5916 O O . LEU B 1 371 ? -14.586 3.197 -18.312 1 94.94 371 LEU B O 1
ATOM 5920 N N . GLN B 1 372 ? -14.141 1.1 -17.547 1 93.12 372 GLN B N 1
ATOM 5921 C CA . GLN B 1 372 ? -12.703 1.342 -17.5 1 93.12 372 GLN B CA 1
ATOM 5922 C C . GLN B 1 372 ? -12.133 1.542 -18.906 1 93.12 372 GLN B C 1
ATOM 5924 O O . GLN B 1 372 ? -11.281 2.404 -19.109 1 93.12 372 GLN B O 1
ATOM 5929 N N . MET B 1 373 ? -12.562 0.824 -19.797 1 91 373 MET B N 1
ATOM 5930 C CA . MET B 1 373 ? -11.961 0.765 -21.141 1 91 373 MET B CA 1
ATOM 5931 C C . MET B 1 373 ? -12.516 1.868 -22.031 1 91 373 MET B C 1
ATOM 5933 O O . MET B 1 373 ? -11.867 2.275 -23 1 91 373 MET B O 1
ATOM 5937 N N . ASN B 1 374 ? -13.773 2.254 -21.938 1 80.25 374 ASN B N 1
ATOM 5938 C CA . ASN B 1 374 ? -14.406 3.205 -22.844 1 80.25 374 ASN B CA 1
ATOM 5939 C C . ASN B 1 374 ? -14.18 4.645 -22.406 1 80.25 374 ASN B C 1
ATOM 5941 O O . ASN B 1 374 ? -14.711 5.578 -23.016 1 80.25 374 ASN B O 1
ATOM 5945 N N . ALA B 1 375 ? -13.57 4.859 -21.344 1 67.44 375 ALA B N 1
ATOM 5946 C CA . ALA B 1 375 ? -13.414 6.25 -20.922 1 67.44 375 ALA B CA 1
ATOM 5947 C C . ALA B 1 375 ? -12.523 7.02 -21.891 1 67.44 375 ALA B C 1
ATOM 5949 O O . ALA B 1 375 ? -11.508 6.5 -22.359 1 67.44 375 ALA B O 1
ATOM 5950 N N . PRO B 1 376 ? -13.117 8.133 -22.562 1 54.75 376 PRO B N 1
ATOM 5951 C CA . PRO B 1 376 ? -12.32 8.93 -23.5 1 54.75 376 PRO B CA 1
ATOM 5952 C C . PRO B 1 376 ? -10.953 9.32 -22.938 1 54.75 376 PRO B C 1
ATOM 5954 O O . PRO B 1 376 ? -10.812 9.484 -21.719 1 54.75 376 PRO B O 1
ATOM 5957 N N . SER B 1 377 ? -9.93 8.812 -23.594 1 45.81 377 SER B N 1
ATOM 5958 C CA . SER B 1 377 ? -8.617 9.344 -23.219 1 45.81 377 SER B CA 1
ATOM 5959 C C . SER B 1 377 ? -8.695 10.844 -22.938 1 45.81 377 SER B C 1
ATOM 5961 O O . SER B 1 377 ? -9.305 11.594 -23.703 1 45.81 377 SER B O 1
ATOM 5963 N N . GLY B 1 378 ? -8.984 11.164 -21.734 1 36.31 378 GLY B N 1
ATOM 5964 C CA . GLY B 1 378 ? -8.914 12.617 -21.609 1 36.31 378 GLY B CA 1
ATOM 5965 C C . GLY B 1 378 ? -7.902 13.25 -22.531 1 36.31 378 GLY B C 1
ATOM 5966 O O . GLY B 1 378 ? -6.996 12.578 -23.031 1 36.31 378 GLY B O 1
#

Solvent-accessible surface area (backbone atoms only — not comparable to full-atom values): 39326 Å² total; per-residue (Å²): 130,77,72,64,65,59,53,55,56,51,48,54,55,46,52,55,44,52,50,48,51,51,48,35,43,43,49,32,58,67,61,51,54,46,62,33,75,79,40,91,86,24,77,39,22,35,37,43,57,71,38,71,54,11,42,73,57,49,69,63,49,82,55,57,65,58,54,51,48,51,43,48,47,51,47,46,52,51,31,14,26,22,53,48,70,15,28,26,33,41,29,36,55,57,57,78,95,70,43,64,52,49,42,33,66,21,66,72,50,51,51,54,45,44,72,57,27,84,69,38,63,81,37,45,47,55,33,38,46,95,65,25,39,37,40,37,33,44,46,65,46,37,86,77,68,74,41,67,62,58,56,73,39,46,39,31,23,28,41,44,51,58,37,70,39,72,43,51,67,70,55,45,49,52,54,51,49,53,30,50,75,60,40,23,45,70,52,65,73,78,78,70,76,69,81,70,68,44,88,76,47,52,38,69,68,54,44,46,54,53,50,52,55,58,66,68,49,75,64,43,49,54,64,36,71,56,86,51,44,50,28,54,35,30,44,60,36,65,48,51,51,70,54,39,69,68,40,42,77,60,51,46,31,41,49,51,11,3,20,20,50,53,74,8,32,37,39,33,41,11,28,33,72,87,79,33,26,33,62,29,22,60,56,52,72,70,52,50,54,52,47,52,51,48,52,50,52,51,60,70,65,37,46,67,52,70,52,36,89,79,64,74,74,87,52,68,50,76,46,77,29,43,27,50,46,91,97,53,75,57,18,29,28,42,38,36,39,35,42,28,39,41,42,46,38,24,37,40,61,30,50,24,31,23,62,53,95,74,34,53,34,56,40,47,52,67,56,46,50,50,50,59,68,65,47,72,76,122,131,75,71,62,64,58,52,55,55,51,48,52,55,45,52,53,45,50,49,50,48,51,47,34,45,43,50,33,58,66,60,51,54,45,61,33,76,78,39,89,87,24,79,38,21,33,38,44,57,70,38,72,52,12,41,72,56,50,70,64,48,81,55,59,66,58,54,51,47,51,43,48,46,53,46,47,52,50,32,15,27,23,52,50,69,16,28,26,34,40,29,36,55,57,58,78,95,72,43,62,51,51,43,33,65,22,64,70,49,50,51,55,46,44,72,56,27,82,69,38,64,81,39,45,46,54,35,37,45,96,64,26,39,37,41,37,32,43,47,64,47,37,87,79,69,74,40,68,63,60,56,73,39,45,40,31,24,29,42,44,50,61,38,69,38,72,43,51,66,69,56,45,51,51,55,50,50,52,30,50,76,60,40,22,45,70,52,64,73,78,76,70,77,70,82,69,67,44,87,76,47,53,38,69,68,53,45,46,53,52,49,51,55,57,66,68,47,74,63,44,51,54,64,36,70,58,87,51,43,52,29,54,36,30,43,59,36,65,48,50,48,71,54,37,71,68,42,44,77,59,50,47,31,42,47,50,10,4,20,21,49,53,76,8,32,37,39,34,41,11,28,33,71,87,79,31,26,32,62,30,22,60,57,53,71,70,52,51,55,52,48,51,51,48,53,50,52,52,60,70,64,37,46,68,51,69,54,36,89,79,64,73,75,88,52,68,51,79,46,77,28,43,27,50,44,92,95,53,74,58,18,28,27,42,36,35,39,34,43,26,38,41,40,47,38,23,37,38,62,30,49,25,31,25,60,54,96,74,33,52,35,58,40,48,53,67,56,46,50,50,47,60,68,65,45,70,77,122

InterPro domains:
  IPR007421 Schlafen, AlbA_2 domain [PF04326] (244-345)
  IPR029684 Schlafen family [PTHR12155] (29-352)
  IPR031450 Poxin-Schlafen/Schlafen-like, N-terminal domain [PF17057] (112-228)
  IPR038461 Schlafen, AlbA_2 domain superfamily [G3DSA:3.30.950.30] (211-342)

GO terms:
  GO:0002456 T cell mediated immunity (P, IDA)
  GO:0000049 tRNA binding (F, IDA)
  GO:0036416 tRNA stabilization (P, IDA)
  GO:0005737 cytoplasm (C, IDA)
  GO:0042098 T cell proliferation (P, IDA)
  GO:0002309 T cell proliferation involved in immune response (P, IMP)
  GO:0009617 response to bacterium (P, IEP)
  GO:0008285 negative regulation of cell population proliferation (P, IDA)

Foldseek 3Di:
DPPPVVVVVVVVVVVVVVVVQVVQLVVQVVLQKFWDCPDPQWNTEIEHEEDEFFAVVLVPDPPVVRSVSSLVNVLLVLLAQQAAAWIKYKHAYDDPPDDCVVGNGHPSSVVLQCLQDPVSVVAWDWDDDDRIIMITGGHHDCVVVVFLGTFSFALQWAQDFQDIDGDDPVVVLVLQVVLLVVQFDDLADDDDPPVVPPVVDDDLVVQQVQLVVVVPDQAAEFFDAGDHAGTNAEAEEEDELVVCVVCVLPPLLRVLSHQQSYAWHKYKYQADRVSRTRHAYADDPVSVVVVVVVSVVQQQPWDFDGSHDVPDGWDKDWDWHWYDDPPDGTGTMIMMTTTHHRHGTGSAATSRWHDDPRGIGGDGNVRSSCSRNPDPPD/DPPPVVVVVVVVVVVVVVVVQVVQLVVQVVLQKFWDCPDPQWNTEIEHEEDEFFAVVLVPDPPVVRSVSSLVNVLLVLLAQQAAAWIKYKHAYDDPPDDCVPGNGHPSSVVLCCLQDPVSVVAWDWDDDDRIIMITGGHHDCVVVVFLGTFSFALQWAQDFQDIDGDDPVVVLVLQVVLLVVQFDDLADDDDPPVVPPVVDDDLVVQQVQLVVVVPDQAAEFFDAGDHAGTNAEAEEEDELVVCVVCVLPPLLRVLSHQQSYAWHKYKYQADRVSRTRHAYADDPVSVVVVVVVSVVQQQPWDFDGSHDVPDGWDKDWDWHWYDDPPDGTGTMIMMTTTHHRHGTGSAATSRWHDDPRGIGGDGNVRSSCSRNPDPSD

Organism: Mus musculus (NCBI:txid10090)

pLDDT: mean 85.96, std 17.39, range [26.41, 98.56]

Sequence (756 aa):
MGTRLEATEQSNHRTQRNDIQLENAKAAGKMGISVDLEAKYAKLGLNLGAITFGEKDRKKMKNSHLRKQENANISLAVCALLNSGGGAIKVKIENENYSLTRDGLGLDLEASLCKCLPFVQWHLDFTESEGYIYIYVKSWSQEIFGLPIGTLRTNLYVRSMSSSVQVSAAAALEFLQDLEETGGRPCVRPELPASIAFPEVEGEWHLEDLAAALFNRTEFQYEETFPFTRSRYVEVTLLSAKRLRKRIKELLPQTVSAFANTDGGFLFIGLDGKTQQIIGFEAEKSDLVLLESEIEKHIRQLPVTHFCEEKEKIKYTCKFIEVHKSGAVCAYVCALRVERFCCAVFAAEPESWHVEGGCVKRFTTEEWVKLQMNAPSGMGTRLEATEQSNHRTQRNDIQLENAKAAGKMGISVDLEAKYAKLGLNLGAITFGEKDRKKMKNSHLRKQENANISLAVCALLNSGGGAIKVKIENENYSLTRDGLGLDLEASLCKCLPFVQWHLDFTESEGYIYIYVKSWSQEIFGLPIGTLRTNLYVRSMSSSVQVSAAAALEFLQDLEETGGRPCVRPELPASIAFPEVEGEWHLEDLAAALFNRTEFQYEETFPFTRSRYVEVTLLSAKRLRKRIKELLPQTVSAFANTDGGFLFIGLDGKTQQIIGFEAEKSDLVLLESEIEKHIRQLPVTHFCEEKEKIKYTCKFIEVHKSGAVCAYVCALRVERFCCAVFAAEPESWHVEGGCVKRFTTEEWVKLQMNAPSG

Secondary structure (DSSP, 8-state):
--SHHHHHHHHHHHHHHHHHHHHHHHHHHHTT-EEETT-SS-SSEEEEEEE--SHHHHHT-S-HHHHHHHHHHHHHHHHHHHTTT-EEEEEEE-SSS--HHHH-S-HHHHHHHHHH-TTGGGTEEEEEETTEEEEEEPPP-HHHHSSSS--SB--BEEEETTEEEEPPHHHHHHHHHHHHHHTS--SSPP---GGG--TT-EETHHHHHHHHHHHT-SEEETT-B-S----SSEEEE---HHHHHHHHHHHHHHHHHHHHHTT-EEEEESEETTTTEE--EE--HHHHHHHHHHHHHHHHTS-EE--SSS-PPPPEEEEEEEEE-TTS--EEEEEEEEPPPSSEEBSS--B-EEEETTEEEEPPHHHHHHHHHSS---/--SHHHHHHHHHHHHHHHHHHHHHHHHHHHTT-EEETT-SS-SSEEEEEEE--SHHHHHT-S-HHHHHHHHHHHHHHHHHHHTTT-EEEEEEE-SSS--HHHH-S-HHHHHHHHHH-TTGGGTEEEEEETTEEEEEEPPP-HHHHSSSS--SB--BEEEETTEEEEPPHHHHHHHHHHHHHHTS--SSPP---GGG--TT-EETHHHHHHHHHHHT-SEEETT-B-S----SSEEEE---HHHHHHHHHHHHHHHHHHHHHTT-EEEEESEETTTTEE--EE--HHHHHHHHHHHHHHHHTS-EE--SSS-PPPPEEEEEEEEE-TTS--EEEEEEEEPPPSSEEBSS--B-EEEETTEEEEPPHHHHHHHHHSS---

Nearest PDB structures (foldseek):
  7q3z-assembly2_A  TM=9.405E-01  e=2.201E-38  Homo sapiens
  7q3z-assembly1_B  TM=9.331E-01  e=9.176E-37  Homo sapiens
  6rr9-assembly1_A  TM=9.258E-01  e=3.558E-37  Homo sapiens
  9gmx-assembly1_B  TM=8.587E-01  e=3.038E-34  Homo sapiens
  7zep-assembly1_A  TM=8.673E-01  e=2.413E-33  Homo sapiens